Protein AF-A0A0S4L9A2-F1 (afdb_monomer_lite)

Organism: NCBI:txid1742973

Radius of gyration: 35.95 Å; chains: 1; bounding box: 97×60×104 Å

Foldseek 3Di:
DVPVVVVVVVVVPPDDPDPDDDDPPPDPPVVVLVVLLVCLLVVVDQLLVVCQVCVVPPCSLSSNLSNLVSCVVPPVPSSLVSLCSNCVDPHDPVVVLSSLLSLLPDQAHDPSSLVVLLVQCPDLVRVLVSLVSNALRPNNCVVLLPDPSNLVQCQDQPVRNVSNLRNLLNCLVPPVPSSLVSCVVRPLVPLRNLVSLLSSLLSRQADDPSSLVSLLSSLLQDLDLSLLSNLVSVVNHDLLSSLSSVLSNLNSLVVVLVVLLVVLVVLVPDDPVSCVVCVVVNVVSLVSLLCSQAVQSRHPCLLVSCQVALVSNCVRCVVSVCVSQVSFWDDDDPWFDAFTEGPNPLDDPPDPDDHGPNLNSLLNSLQNCLVPPVVVSLVVLVVQLVHSYLSNLVSNLNSLLSCLQPCLVSLLCSCLVGLNNCQRHHPVGRRVSVCSSCVSNVVRDDPVSCVSVVVSVVPRDRTDPDDPD

Sequence (469 aa):
MKFYGYLHHLEIGGQKHCKDSFRNGFRHQTYYDYTLARAFAKGSLSLTRYVKERQDGLFVRPVLLNGLQYLRDTDSSEYHRQLKALLGRSIRLHIHALLIEFLCGQKEPDDEEFSLIVSLLKPAKRGPRILAAIVGSPGWFRRMSTASAFQDWMRKPHDEAVHALNALCQASQFDLDSVLNLIERHWLPRKSHDDLSLRVFSYISNWNTRAVDLASIVLRRKADGSASLIVDQATKCSPEHAMMLLRAALEGRLLQAEAIVDKIKKKRHLSPEERLVQGSSLNGEQGSLINLIEKEEDWYNAEALAEESPKSFLDQIWPWFIKVIALVAYDEHEFLLGYRNDPATYNEFDGELSQGPIVKALLVAVTRHAQQIPDQFTDFAKAHWNSDLLIVHRLLSRGLVILATDKPMFILEYLLGDPRRLEIGDHSDSHRESKALITQLSSRLSKAELKPLEEAVINFKQYKKIMPD

Secondary structure (DSSP, 8-state):
-HHHHHHHHHHGGG-----SS-------HHHHHHHHHHHHHTTSS-HHHHHHHTTTSTTHHHHHHHHHHHHHHH-HHHHHHHHHHHHTS---HHHHHHHHHHHHT-SS--HHHHHHHHHHHSSTTTHHHHHHHTTT-HHHHHHHTT-HHHHHHHHS-HHHHGGGHHHHHHHTTT-HHHHHHHIIIIITT-GGGHHHHHHHHTT-SS--HHHHHHHHHHHHH---THHHHHHHHHHTT-HHHHHHHHHHHHHHHHHHHHHHHHHHHHHHTS-HHHHHHHHHHHHHHHHHHHHHHH-GGG-TTHHHHHHHSHHHHHHHHHHHHHHHHHHHSPPPPSSB---B--TTT-S-TTSSSPPPHHHHHHHHHHHHHHHH-HHHHHHHHHHHTT-SBHHHHHHHHHHHHHHTTT-HHHHHHHHHH-GGGG----SS-TTHHHHHHHHHHHTTS-HHHHHHHHHHHHT--SB-S----

Structure (mmCIF, N/CA/C/O backbone):
data_AF-A0A0S4L9A2-F1
#
_entry.id   AF-A0A0S4L9A2-F1
#
loop_
_atom_site.group_PDB
_atom_site.id
_atom_site.type_symbol
_atom_site.label_atom_id
_atom_site.label_alt_id
_atom_site.label_comp_id
_atom_site.label_asym_id
_atom_site.label_entity_id
_atom_site.label_seq_id
_atom_site.pdbx_PDB_ins_code
_atom_site.Cartn_x
_atom_site.Cartn_y
_atom_site.Cartn_z
_atom_site.occupancy
_atom_site.B_iso_or_equiv
_atom_site.auth_seq_id
_atom_site.auth_comp_id
_atom_site.auth_asym_id
_atom_site.auth_atom_id
_atom_site.pdbx_PDB_model_num
ATOM 1 N N . MET A 1 1 ? 39.965 12.979 -59.225 1.00 35.03 1 MET A N 1
ATOM 2 C CA . MET A 1 1 ? 41.374 13.154 -58.790 1.00 35.03 1 MET A CA 1
ATOM 3 C C . MET A 1 1 ? 41.695 14.472 -58.063 1.00 35.03 1 MET A C 1
ATOM 5 O O . MET A 1 1 ? 42.658 14.469 -57.316 1.00 35.03 1 MET A O 1
ATOM 9 N N . LYS A 1 2 ? 40.918 15.569 -58.169 1.00 34.16 2 LYS A N 1
ATOM 10 C CA . LYS A 1 2 ? 41.227 16.837 -57.455 1.00 34.16 2 LYS A CA 1
ATOM 11 C C . LYS A 1 2 ? 40.836 16.900 -55.958 1.00 34.16 2 LYS A C 1
ATOM 13 O O . LYS A 1 2 ? 41.304 17.788 -55.261 1.00 34.16 2 LYS A O 1
ATOM 18 N N . PHE A 1 3 ? 40.028 15.964 -55.444 1.00 33.97 3 PHE A N 1
ATOM 19 C CA . PHE A 1 3 ? 39.577 15.958 -54.035 1.00 33.97 3 PHE A CA 1
ATOM 20 C C . PHE A 1 3 ? 40.597 15.332 -53.061 1.00 33.97 3 PHE A C 1
ATOM 22 O O . PHE A 1 3 ? 40.757 15.812 -51.942 1.00 33.97 3 PHE A O 1
ATOM 29 N N . TYR A 1 4 ? 41.346 14.315 -53.506 1.00 32.84 4 TYR A N 1
ATOM 30 C CA . TYR A 1 4 ? 42.375 13.648 -52.695 1.00 32.84 4 TYR A CA 1
ATOM 31 C C . TYR A 1 4 ? 43.550 14.578 -52.347 1.00 32.84 4 TYR A C 1
ATOM 33 O O . TYR A 1 4 ? 44.067 14.520 -51.237 1.00 32.84 4 TYR A O 1
ATOM 41 N N . GLY A 1 5 ? 43.918 15.495 -53.250 1.00 34.00 5 GLY A N 1
ATOM 42 C CA . GLY A 1 5 ? 44.983 16.471 -52.997 1.00 34.00 5 GLY A CA 1
ATOM 43 C C . GLY A 1 5 ? 44.639 17.493 -51.909 1.00 34.00 5 GLY A C 1
ATOM 44 O O . GLY A 1 5 ? 45.526 17.911 -51.176 1.00 34.00 5 GLY A O 1
ATOM 45 N N . TYR A 1 6 ? 43.360 17.856 -51.751 1.00 39.28 6 TYR A N 1
ATOM 46 C CA . TYR A 1 6 ? 42.921 18.839 -50.750 1.00 39.28 6 TYR A CA 1
ATOM 47 C C . TYR A 1 6 ? 42.842 18.236 -49.339 1.00 39.28 6 TYR A C 1
ATOM 49 O O . TYR A 1 6 ? 43.194 18.896 -48.365 1.00 39.28 6 TYR A O 1
ATOM 57 N N . LEU A 1 7 ? 42.457 16.959 -49.235 1.00 41.22 7 LEU A N 1
ATOM 58 C CA . LEU A 1 7 ? 42.498 16.197 -47.982 1.00 41.22 7 LEU A CA 1
ATOM 59 C C . LEU A 1 7 ? 43.937 15.933 -47.531 1.00 41.22 7 LEU A C 1
ATOM 61 O O . LEU A 1 7 ? 44.246 16.163 -46.369 1.00 41.22 7 LEU A O 1
ATOM 65 N N . HIS A 1 8 ? 44.844 15.595 -48.451 1.00 37.50 8 HIS A N 1
ATOM 66 C CA . HIS A 1 8 ? 46.266 15.429 -48.129 1.00 37.50 8 HIS A CA 1
ATOM 67 C C . HIS A 1 8 ? 46.922 16.760 -47.693 1.00 37.50 8 HIS A C 1
ATOM 69 O O . HIS A 1 8 ? 47.810 16.780 -46.841 1.00 37.50 8 HIS A O 1
ATOM 75 N N . HIS A 1 9 ? 46.445 17.897 -48.218 1.00 37.62 9 HIS A N 1
ATOM 76 C CA . HIS A 1 9 ? 46.866 19.240 -47.791 1.00 37.62 9 HIS A CA 1
ATOM 77 C C . HIS A 1 9 ? 46.295 19.665 -46.424 1.00 37.62 9 HIS A C 1
ATOM 79 O O . HIS A 1 9 ? 46.861 20.542 -45.765 1.00 37.62 9 HIS A O 1
ATOM 85 N N . LEU A 1 10 ? 45.183 19.059 -45.996 1.00 40.00 10 LEU A N 1
ATOM 86 C CA . LEU A 1 10 ? 44.615 19.210 -44.654 1.00 40.00 10 LEU A CA 1
ATOM 87 C C . LEU A 1 10 ? 45.262 18.233 -43.651 1.00 40.00 10 LEU A C 1
ATOM 89 O O . LEU A 1 10 ? 45.481 18.621 -42.507 1.00 40.00 10 LEU A O 1
ATOM 93 N N . GLU A 1 11 ? 45.646 17.028 -44.086 1.00 45.16 11 GLU A N 1
ATOM 94 C CA . GLU A 1 11 ? 46.303 15.987 -43.275 1.00 45.16 11 GLU A CA 1
ATOM 95 C C . GLU A 1 11 ? 47.780 16.295 -42.957 1.00 45.16 11 GLU A C 1
ATOM 97 O O . GLU A 1 11 ? 48.218 16.065 -41.831 1.00 45.16 11 GLU A O 1
ATOM 102 N N . ILE A 1 12 ? 48.552 16.886 -43.882 1.00 37.19 12 ILE A N 1
ATOM 103 C CA . ILE A 1 12 ? 49.978 17.226 -43.646 1.00 37.19 12 ILE A CA 1
ATOM 104 C C . ILE A 1 12 ? 50.155 18.398 -42.647 1.00 37.19 12 ILE A C 1
ATOM 106 O O . ILE A 1 12 ? 51.247 18.633 -42.131 1.00 37.19 12 ILE A O 1
ATOM 110 N N . GLY A 1 13 ? 49.091 19.133 -42.314 1.00 38.41 13 GLY A N 1
ATOM 111 C CA . GLY A 1 13 ? 49.158 20.260 -41.373 1.00 38.41 13 GLY A CA 1
ATOM 112 C C . GLY A 1 13 ? 49.253 19.874 -39.891 1.00 38.41 13 GLY A C 1
ATOM 113 O O . GLY A 1 13 ? 49.483 20.754 -39.068 1.00 38.41 13 GLY A O 1
ATOM 114 N N . GLY A 1 14 ? 49.069 18.593 -39.545 1.00 36.88 14 GLY A N 1
ATOM 115 C CA . GLY A 1 14 ? 49.002 18.124 -38.155 1.00 36.88 14 GLY A CA 1
ATOM 116 C C . GLY A 1 14 ? 50.342 18.055 -37.416 1.00 36.88 14 GLY A C 1
ATOM 117 O O . GLY A 1 14 ? 50.349 18.047 -36.191 1.00 36.88 14 GLY A O 1
ATOM 118 N N . GLN A 1 15 ? 51.472 18.040 -38.126 1.00 39.84 15 GLN A N 1
ATOM 119 C CA . GLN A 1 15 ? 52.811 18.074 -37.532 1.00 39.84 15 GLN A CA 1
ATOM 120 C C . GLN A 1 15 ? 53.809 18.656 -38.543 1.00 39.84 15 GLN A C 1
ATOM 122 O O . GLN A 1 15 ? 54.430 17.944 -39.328 1.00 39.84 15 GLN A O 1
ATOM 127 N N . LYS A 1 16 ? 54.004 19.975 -38.507 1.00 33.53 16 LYS A N 1
ATOM 128 C CA . LYS A 1 16 ? 55.257 20.587 -38.959 1.00 33.53 16 LYS A CA 1
ATOM 129 C C . LYS A 1 16 ? 55.856 21.343 -37.786 1.00 33.53 16 LYS A C 1
ATOM 131 O O . LYS A 1 16 ? 55.335 22.376 -37.378 1.00 33.53 16 LYS A O 1
ATOM 136 N N . HIS A 1 17 ? 56.963 20.831 -37.254 1.00 35.84 17 HIS A N 1
ATOM 137 C CA . HIS A 1 17 ? 57.916 21.659 -36.524 1.00 35.84 17 HIS A CA 1
ATOM 138 C C . HIS A 1 17 ? 58.517 22.651 -37.518 1.00 35.84 17 HIS A C 1
ATOM 140 O O . HIS A 1 17 ? 59.476 22.349 -38.223 1.00 35.84 17 HIS A O 1
ATOM 146 N N . CYS A 1 18 ? 57.896 23.823 -37.611 1.00 30.00 18 CYS A N 1
ATOM 147 C CA . CYS A 1 18 ? 58.513 24.982 -38.223 1.00 30.00 18 CYS A CA 1
ATOM 148 C C . CYS A 1 18 ? 59.328 25.663 -37.123 1.00 30.00 18 CYS A C 1
ATOM 150 O O . CYS A 1 18 ? 58.765 26.128 -36.132 1.00 30.00 18 CYS A O 1
ATOM 152 N N . LYS A 1 19 ? 60.655 25.664 -37.273 1.00 36.38 19 LYS A N 1
ATOM 153 C CA . LYS A 1 19 ? 61.476 26.677 -36.615 1.00 36.38 19 LYS A CA 1
ATOM 154 C C . LYS A 1 19 ? 61.018 28.033 -37.165 1.00 36.38 19 LYS A C 1
ATOM 156 O O . LYS A 1 19 ? 60.759 28.134 -38.362 1.00 36.38 19 LYS A O 1
ATOM 161 N N . ASP A 1 20 ? 60.896 28.992 -36.258 1.00 32.81 20 ASP A N 1
ATOM 162 C CA . ASP A 1 20 ? 60.557 30.409 -36.448 1.00 32.81 20 ASP A CA 1
ATOM 163 C C . ASP A 1 20 ? 59.096 30.810 -36.136 1.00 32.81 20 ASP A C 1
ATOM 165 O O . ASP A 1 20 ? 58.146 30.549 -36.869 1.00 32.81 20 ASP A O 1
ATOM 169 N N . SER A 1 21 ? 58.985 31.436 -34.954 1.00 31.31 21 SER A N 1
ATOM 170 C CA . SER A 1 21 ? 58.013 32.440 -34.488 1.00 31.31 21 SER A CA 1
ATOM 171 C C . SER A 1 21 ? 56.508 32.258 -34.787 1.00 31.31 21 SER A C 1
ATOM 173 O O . SER A 1 21 ? 55.980 32.630 -35.828 1.00 31.31 21 SER A O 1
ATOM 175 N N . PHE A 1 22 ? 55.790 31.811 -33.744 1.00 35.59 22 PHE A N 1
ATOM 176 C CA . PHE A 1 22 ? 54.395 32.136 -33.390 1.00 35.59 22 PHE A CA 1
ATOM 177 C C . PHE A 1 22 ? 53.385 32.370 -34.534 1.00 35.59 22 PHE A C 1
ATOM 179 O O . PHE A 1 22 ? 52.947 33.493 -34.775 1.00 35.59 22 PHE A O 1
ATOM 186 N N . ARG A 1 23 ? 52.854 31.286 -35.114 1.00 29.36 23 ARG A N 1
ATOM 187 C CA . ARG A 1 23 ? 51.467 31.259 -35.621 1.00 29.36 23 ARG A CA 1
ATOM 188 C C . ARG A 1 23 ? 50.799 29.924 -35.296 1.00 29.36 23 ARG A C 1
ATOM 190 O O . ARG A 1 23 ? 50.840 28.980 -36.078 1.00 29.36 23 ARG A O 1
ATOM 197 N N . ASN A 1 24 ? 50.143 29.871 -34.138 1.00 29.81 24 ASN A N 1
ATOM 198 C CA . ASN A 1 24 ? 49.201 28.807 -33.797 1.00 29.81 24 ASN A CA 1
ATOM 199 C C . ASN A 1 24 ? 47.969 28.942 -34.701 1.00 29.81 24 ASN A C 1
ATOM 201 O O . ASN A 1 24 ? 47.096 29.776 -34.466 1.00 29.81 24 ASN A O 1
ATOM 205 N N . GLY A 1 25 ? 47.915 28.157 -35.775 1.00 35.41 25 GLY A N 1
ATOM 206 C CA . GLY A 1 25 ? 46.747 28.085 -36.644 1.00 35.41 25 GLY A CA 1
ATOM 207 C C . GLY A 1 25 ? 45.618 27.318 -35.963 1.00 35.41 25 GLY A C 1
ATOM 208 O O . GLY A 1 25 ? 45.499 26.111 -36.153 1.00 35.41 25 GLY A O 1
ATOM 209 N N . PHE A 1 26 ? 44.775 28.007 -35.196 1.00 36.22 26 PHE A N 1
ATOM 210 C CA . PHE A 1 26 ? 43.483 27.470 -34.774 1.00 36.22 26 PHE A CA 1
ATOM 211 C C . PHE A 1 26 ? 42.603 27.295 -36.017 1.00 36.22 26 PHE A C 1
ATOM 213 O O . PHE A 1 26 ? 41.999 28.244 -36.511 1.00 36.22 26 PHE A O 1
ATOM 220 N N . ARG A 1 27 ? 42.557 26.082 -36.571 1.00 50.38 27 ARG A N 1
ATOM 221 C CA . ARG A 1 27 ? 41.547 25.714 -37.567 1.00 50.38 27 ARG A CA 1
ATOM 222 C C . ARG A 1 27 ? 40.322 25.206 -36.823 1.00 50.38 27 ARG A C 1
ATOM 224 O O . ARG A 1 27 ? 40.435 24.312 -35.992 1.00 50.38 27 ARG A O 1
ATOM 231 N N . HIS A 1 28 ? 39.164 25.796 -37.111 1.00 56.94 28 HIS A N 1
ATOM 232 C CA . HIS A 1 28 ? 37.890 25.414 -36.510 1.00 56.94 28 HIS A CA 1
ATOM 233 C C . HIS A 1 28 ? 37.620 23.927 -36.777 1.00 56.94 28 HIS A C 1
ATOM 235 O O . HIS A 1 28 ? 37.252 23.562 -37.895 1.00 56.94 28 HIS A O 1
ATOM 241 N N . GLN A 1 29 ? 37.809 23.083 -35.757 1.00 60.84 29 GLN A N 1
ATOM 242 C CA . GLN A 1 29 ? 37.552 21.636 -35.768 1.00 60.84 29 GLN A CA 1
ATOM 243 C C . GLN A 1 29 ? 36.229 21.295 -36.480 1.00 60.84 29 GLN A C 1
ATOM 245 O O . GLN A 1 29 ? 36.168 20.381 -37.296 1.00 60.84 29 GLN A O 1
ATOM 250 N N . THR A 1 30 ? 35.206 22.125 -36.269 1.00 67.06 30 THR A N 1
ATOM 251 C CA . THR A 1 30 ? 33.876 22.030 -36.879 1.00 67.06 30 THR A CA 1
ATOM 252 C C . THR A 1 30 ? 33.881 22.051 -38.412 1.00 67.06 30 THR A C 1
ATOM 254 O O . THR A 1 30 ? 33.148 21.287 -39.034 1.00 67.06 30 THR A O 1
ATOM 257 N N . TYR A 1 31 ? 34.702 22.894 -39.051 1.00 74.50 31 TYR A N 1
ATOM 258 C CA . TYR A 1 31 ? 34.751 22.979 -40.518 1.00 74.50 31 TYR A CA 1
ATOM 259 C C . TYR A 1 31 ? 35.414 21.739 -41.126 1.00 74.50 31 TYR A C 1
ATOM 261 O O . TYR A 1 31 ? 34.946 21.203 -42.130 1.00 74.50 31 TYR A O 1
ATOM 269 N N . TYR A 1 32 ? 36.486 21.255 -40.493 1.00 78.00 32 TYR A N 1
ATOM 270 C CA . TYR A 1 32 ? 37.166 20.033 -40.915 1.00 78.00 32 TYR A CA 1
ATOM 271 C C . TYR A 1 32 ? 36.233 18.819 -40.809 1.00 78.00 32 TYR A C 1
ATOM 273 O O . TYR A 1 32 ? 36.040 18.108 -41.800 1.00 78.00 32 TYR A O 1
ATOM 281 N N . ASP A 1 33 ? 35.565 18.654 -39.666 1.00 77.38 33 ASP A N 1
ATOM 282 C CA . ASP A 1 33 ? 34.604 17.572 -39.441 1.00 77.38 33 ASP A CA 1
ATOM 283 C C . ASP A 1 33 ? 33.439 17.628 -40.446 1.00 77.38 33 ASP A C 1
ATOM 285 O O . ASP A 1 33 ? 33.059 16.601 -41.006 1.00 77.38 33 ASP A O 1
ATOM 289 N N . TYR A 1 34 ? 32.934 18.826 -40.768 1.00 79.44 34 TYR A N 1
ATOM 290 C CA . TYR A 1 34 ? 31.889 19.016 -41.781 1.00 79.44 34 TYR A CA 1
ATOM 291 C C . TYR A 1 34 ? 32.343 18.610 -43.194 1.00 79.44 34 TYR A C 1
ATOM 293 O O . TYR A 1 34 ? 31.604 17.952 -43.932 1.00 79.44 34 TYR A O 1
ATOM 301 N N . THR A 1 35 ? 33.570 18.967 -43.595 1.00 83.81 35 THR A N 1
ATOM 302 C CA . THR A 1 35 ? 34.099 18.566 -44.912 1.00 83.81 35 THR A CA 1
ATOM 303 C C . THR A 1 35 ? 34.288 17.056 -45.030 1.00 83.81 35 THR A C 1
ATOM 305 O O . THR A 1 35 ? 33.960 16.485 -46.074 1.00 83.81 35 THR A O 1
ATOM 308 N N . LEU A 1 36 ? 34.750 16.402 -43.960 1.00 83.81 36 LEU A N 1
ATOM 309 C CA . LEU A 1 36 ? 34.853 14.945 -43.890 1.00 83.81 36 LEU A CA 1
ATOM 310 C C . LEU A 1 36 ? 33.478 14.281 -43.952 1.00 83.81 36 LEU A C 1
ATOM 312 O O . LEU A 1 36 ? 33.287 13.362 -44.744 1.00 83.81 36 LEU A O 1
ATOM 316 N N . ALA A 1 37 ? 32.504 14.786 -43.193 1.00 86.00 37 ALA A N 1
ATOM 317 C CA . ALA A 1 37 ? 31.140 14.272 -43.193 1.00 86.00 37 ALA A CA 1
ATOM 318 C C . ALA A 1 37 ? 30.506 14.301 -44.597 1.00 86.00 37 ALA A C 1
ATOM 320 O O . ALA A 1 37 ? 29.965 13.296 -45.063 1.00 86.00 37 ALA A O 1
ATOM 321 N N . ARG A 1 38 ? 30.690 15.401 -45.344 1.00 84.44 38 ARG A N 1
ATOM 322 C CA . ARG A 1 38 ? 30.277 15.488 -46.758 1.00 84.44 38 ARG A CA 1
ATOM 323 C C . ARG A 1 38 ? 31.015 14.512 -47.667 1.00 84.44 38 ARG A C 1
ATOM 325 O O . ARG A 1 38 ? 30.427 14.011 -48.624 1.00 84.44 38 ARG A O 1
ATOM 332 N N . ALA A 1 39 ? 32.304 14.282 -47.426 1.00 84.94 39 ALA A N 1
ATOM 333 C CA . ALA A 1 39 ? 33.087 13.329 -48.205 1.00 84.94 39 ALA A CA 1
ATOM 334 C C . ALA A 1 39 ? 32.612 11.883 -47.982 1.00 84.94 39 ALA A C 1
ATOM 336 O O . ALA A 1 39 ? 32.598 11.107 -48.943 1.00 84.94 39 ALA A O 1
ATOM 337 N N . PHE A 1 40 ? 32.178 11.553 -46.759 1.00 88.19 40 PHE A N 1
ATOM 338 C CA . PHE A 1 40 ? 31.532 10.279 -46.438 1.00 88.19 40 PHE A CA 1
ATOM 339 C C . PHE A 1 40 ? 30.175 10.140 -47.136 1.00 88.19 40 PHE A C 1
ATOM 341 O O . PHE A 1 40 ? 29.966 9.147 -47.824 1.00 88.19 40 PHE A O 1
ATOM 348 N N . ALA A 1 41 ? 29.306 11.155 -47.060 1.00 84.50 41 ALA A N 1
ATOM 349 C CA . ALA A 1 41 ? 27.991 11.129 -47.716 1.00 84.50 41 ALA A CA 1
ATOM 350 C C . ALA A 1 41 ? 28.085 10.987 -49.243 1.00 84.50 41 ALA A C 1
ATOM 352 O O . ALA A 1 41 ? 27.314 10.272 -49.864 1.00 84.50 41 ALA A O 1
ATOM 353 N N . LYS A 1 42 ? 29.091 11.606 -49.872 1.00 83.69 42 LYS A N 1
ATOM 354 C CA . LYS A 1 42 ? 29.341 11.454 -51.317 1.00 83.69 42 LYS A CA 1
ATOM 355 C C . LYS A 1 42 ? 29.966 10.106 -51.706 1.00 83.69 42 LYS A C 1
ATOM 357 O O . LYS A 1 42 ? 30.311 9.924 -52.872 1.00 83.69 42 LYS A O 1
ATOM 362 N N . GLY A 1 43 ? 30.233 9.216 -50.748 1.00 77.19 43 GLY A N 1
ATOM 363 C CA . GLY A 1 43 ? 30.928 7.943 -50.966 1.00 77.19 43 GLY A CA 1
ATOM 364 C C . GLY A 1 43 ? 32.399 8.080 -51.383 1.00 77.19 43 GLY A C 1
ATOM 365 O O . GLY A 1 43 ? 33.046 7.085 -51.701 1.00 77.19 43 GLY A O 1
ATOM 366 N N . SER A 1 44 ? 32.948 9.300 -51.382 1.00 81.94 44 SER A N 1
ATOM 367 C CA . SER A 1 44 ? 34.342 9.574 -51.765 1.00 81.94 44 SER A CA 1
ATOM 368 C C . SER A 1 44 ? 35.358 9.105 -50.719 1.00 81.94 44 SER A C 1
ATOM 370 O O . SER A 1 44 ? 36.517 8.860 -51.045 1.00 81.94 44 SER A O 1
ATOM 372 N N . LEU A 1 45 ? 34.910 8.944 -49.472 1.00 84.06 45 LEU A N 1
ATOM 373 C CA . LEU A 1 45 ? 35.627 8.307 -48.375 1.00 84.06 45 LEU A CA 1
ATOM 374 C C . LEU A 1 45 ? 34.673 7.347 -47.657 1.00 84.06 45 LEU A C 1
ATOM 376 O O . LEU A 1 45 ? 33.479 7.611 -47.567 1.00 84.06 45 LEU A O 1
ATOM 380 N N . SER A 1 46 ? 35.193 6.257 -47.090 1.00 85.75 46 SER A N 1
ATOM 381 C CA . SER A 1 46 ? 34.411 5.389 -46.199 1.00 85.75 46 SER A CA 1
ATOM 382 C C . SER A 1 46 ? 34.677 5.765 -44.746 1.00 85.75 46 SER A C 1
ATOM 384 O O . SER A 1 46 ? 35.818 5.665 -44.288 1.00 85.75 46 SER A O 1
ATOM 386 N N . LEU A 1 47 ? 33.615 6.112 -44.011 1.00 86.50 47 LEU A N 1
ATOM 387 C CA . LEU A 1 47 ? 33.680 6.350 -42.566 1.00 86.50 47 LEU A CA 1
ATOM 388 C C . LEU A 1 47 ? 34.244 5.124 -41.833 1.00 86.50 47 LEU A C 1
ATOM 390 O O . LEU A 1 47 ? 35.161 5.247 -41.025 1.00 86.50 47 LEU A O 1
ATOM 394 N N . THR A 1 48 ? 33.773 3.923 -42.185 1.00 85.12 48 THR A N 1
ATOM 395 C CA . THR A 1 48 ? 34.256 2.656 -41.610 1.00 85.12 48 THR A CA 1
ATOM 396 C C . THR A 1 48 ? 35.763 2.478 -41.783 1.00 85.12 48 THR A C 1
ATOM 398 O O . THR A 1 48 ? 36.460 2.092 -40.842 1.00 85.12 48 THR A O 1
ATOM 401 N N . ARG A 1 49 ? 36.285 2.741 -42.988 1.00 85.00 49 ARG A N 1
ATOM 402 C CA . ARG A 1 49 ? 37.722 2.625 -43.270 1.00 85.00 49 ARG A CA 1
ATOM 403 C C . ARG A 1 49 ? 38.524 3.665 -42.488 1.00 85.00 49 ARG A C 1
ATOM 405 O O . ARG A 1 49 ? 39.494 3.297 -41.834 1.00 85.00 49 ARG A O 1
ATOM 412 N N . TYR A 1 50 ? 38.064 4.916 -42.499 1.00 86.06 50 TYR A N 1
ATOM 413 C CA . TYR A 1 50 ? 38.695 6.026 -41.785 1.00 86.06 50 TYR A CA 1
ATOM 414 C C . TYR A 1 50 ? 38.819 5.736 -40.284 1.00 86.06 50 TYR A C 1
ATOM 416 O O . TYR A 1 50 ? 39.888 5.898 -39.700 1.00 86.06 50 TYR A O 1
ATOM 424 N N . VAL A 1 51 ? 37.735 5.266 -39.661 1.00 86.31 51 VAL A N 1
ATOM 425 C CA . VAL A 1 51 ? 37.694 4.949 -38.227 1.00 86.31 51 VAL A CA 1
ATOM 426 C C . VAL A 1 51 ? 38.610 3.773 -37.901 1.00 86.31 51 VAL A C 1
ATOM 428 O O . VAL A 1 51 ? 39.337 3.831 -36.915 1.00 86.31 51 VAL A O 1
ATOM 431 N N . LYS A 1 52 ? 38.642 2.729 -38.738 1.00 82.81 52 LYS A N 1
ATOM 432 C CA . LYS A 1 52 ? 39.504 1.558 -38.516 1.00 82.81 52 LYS A CA 1
ATOM 433 C C . LYS A 1 52 ? 40.992 1.910 -38.561 1.00 82.81 52 LYS A C 1
ATOM 435 O O . LYS A 1 52 ? 41.752 1.431 -37.725 1.00 82.81 52 LYS A O 1
ATOM 440 N N . GLU A 1 53 ? 41.401 2.731 -39.523 1.00 84.38 53 GLU A N 1
ATOM 441 C CA . GLU A 1 53 ? 42.799 3.153 -39.689 1.00 84.38 53 GLU A CA 1
ATOM 442 C C . GLU A 1 53 ? 43.259 4.098 -38.565 1.00 84.38 53 GLU A C 1
ATOM 444 O O . GLU A 1 53 ? 44.452 4.193 -38.293 1.00 84.38 53 GLU A O 1
ATOM 449 N N . ARG A 1 54 ? 42.321 4.776 -37.885 1.00 82.00 54 ARG A N 1
ATOM 450 C CA . ARG A 1 54 ? 42.607 5.842 -36.908 1.00 82.00 54 ARG A CA 1
ATOM 451 C C . ARG A 1 54 ? 42.021 5.600 -35.519 1.00 82.00 54 ARG A C 1
ATOM 453 O O . ARG A 1 54 ? 41.953 6.531 -34.723 1.00 82.00 54 ARG A O 1
ATOM 460 N N . GLN A 1 55 ? 41.646 4.363 -35.201 1.00 77.44 55 GLN A N 1
ATOM 461 C CA . GLN A 1 55 ? 41.046 3.985 -33.911 1.00 77.44 55 GLN A CA 1
ATOM 462 C C . GLN A 1 55 ? 41.963 4.212 -32.689 1.00 77.44 55 GLN A C 1
ATOM 464 O O . GLN A 1 55 ? 41.509 4.076 -31.556 1.00 77.44 55 GLN A O 1
ATOM 469 N N . ASP A 1 56 ? 43.232 4.568 -32.906 1.00 72.88 56 ASP A N 1
ATOM 470 C CA . ASP A 1 56 ? 44.224 4.863 -31.859 1.00 72.88 56 ASP A CA 1
ATOM 471 C C . ASP A 1 56 ? 44.413 6.375 -31.662 1.00 72.88 56 ASP A C 1
ATOM 473 O O . ASP A 1 56 ? 45.091 6.810 -30.734 1.00 72.88 56 ASP A O 1
ATOM 477 N N . GLY A 1 57 ? 43.826 7.184 -32.547 1.00 74.06 57 GLY A N 1
ATOM 478 C CA . GLY A 1 57 ? 43.966 8.631 -32.552 1.00 74.06 57 GLY A CA 1
ATOM 479 C C . GLY A 1 57 ? 42.939 9.326 -31.661 1.00 74.06 57 GLY A C 1
ATOM 480 O O . GLY A 1 57 ? 41.760 8.976 -31.649 1.00 74.06 57 GLY A O 1
ATOM 481 N N . LEU A 1 58 ? 43.371 10.397 -30.991 1.00 66.25 58 LEU A N 1
ATOM 482 C CA . LEU A 1 58 ? 42.540 11.223 -30.104 1.00 66.25 58 LEU A CA 1
ATOM 483 C C . LEU A 1 58 ? 41.287 11.802 -30.801 1.00 66.25 58 LEU A C 1
ATOM 485 O O . LEU A 1 58 ? 40.255 12.015 -30.170 1.00 66.25 58 LEU A O 1
ATOM 489 N N . PHE A 1 59 ? 41.359 12.022 -32.117 1.00 71.38 59 PHE A N 1
ATOM 490 C CA . PHE A 1 59 ? 40.325 12.702 -32.906 1.00 71.38 59 PHE A CA 1
ATOM 491 C C . PHE A 1 59 ? 39.288 11.768 -33.550 1.00 71.38 59 PHE A C 1
ATOM 493 O O . PHE A 1 59 ? 38.406 12.240 -34.265 1.00 71.38 59 PHE A O 1
ATOM 500 N N . VAL A 1 60 ? 39.353 10.450 -33.323 1.00 81.25 60 VAL A N 1
ATOM 501 C CA . VAL A 1 60 ? 38.418 9.507 -33.968 1.00 81.25 60 VAL A CA 1
ATOM 502 C C . VAL A 1 60 ? 36.982 9.665 -33.464 1.00 81.25 60 VAL A C 1
ATOM 504 O O . VAL A 1 60 ? 36.042 9.492 -34.235 1.00 81.25 60 VAL A O 1
ATOM 507 N N . ARG A 1 61 ? 36.797 10.043 -32.192 1.00 83.44 61 ARG A N 1
ATOM 508 C CA . ARG A 1 61 ? 35.470 10.168 -31.571 1.00 83.44 61 ARG A CA 1
ATOM 509 C C . ARG A 1 61 ? 34.631 11.306 -32.177 1.00 83.44 61 ARG A C 1
ATOM 511 O O . ARG A 1 61 ? 33.526 11.001 -32.621 1.00 83.44 61 ARG A O 1
ATOM 518 N N . PRO A 1 62 ? 35.103 12.570 -32.241 1.00 84.50 62 PRO A N 1
ATOM 519 C CA . PRO A 1 62 ? 34.341 13.648 -32.877 1.00 84.50 62 PRO A CA 1
ATOM 520 C C . PRO A 1 62 ? 34.016 13.353 -34.343 1.00 84.50 62 PRO A C 1
ATOM 522 O O . PRO A 1 62 ? 32.875 13.520 -34.759 1.00 84.50 62 PRO A O 1
ATOM 525 N N . VAL A 1 63 ? 34.983 12.823 -35.103 1.00 86.12 63 VAL A N 1
ATOM 526 C CA . VAL A 1 63 ? 34.786 12.493 -36.524 1.00 86.12 63 VAL A CA 1
ATOM 527 C C . VAL A 1 63 ? 33.755 11.378 -36.708 1.00 86.12 63 VAL A C 1
ATOM 529 O O . VAL A 1 63 ? 32.917 11.467 -37.602 1.00 86.12 63 VAL A O 1
ATOM 532 N N . LEU A 1 64 ? 33.784 10.343 -35.861 1.00 88.44 64 LEU A N 1
ATOM 533 C CA . LEU A 1 64 ? 32.803 9.260 -35.893 1.00 88.44 64 LEU A CA 1
ATOM 534 C C . LEU A 1 64 ? 31.390 9.780 -35.620 1.00 88.44 64 LEU A C 1
ATOM 536 O O . LEU A 1 64 ? 30.491 9.515 -36.411 1.00 88.44 64 LEU A O 1
ATOM 540 N N . LEU A 1 65 ? 31.195 10.513 -34.521 1.00 89.94 65 LEU A N 1
ATOM 541 C CA . LEU A 1 65 ? 29.869 10.979 -34.107 1.00 89.94 65 LEU A CA 1
ATOM 542 C C . LEU A 1 65 ? 29.303 12.017 -35.085 1.00 89.94 65 LEU A C 1
ATOM 544 O O . LEU A 1 65 ? 28.168 11.870 -35.527 1.00 89.94 65 LEU A O 1
ATOM 548 N N . ASN A 1 66 ? 30.106 13.005 -35.494 1.00 89.25 66 ASN A N 1
ATOM 549 C CA . ASN A 1 66 ? 29.688 14.020 -36.467 1.00 89.25 66 ASN A CA 1
ATOM 550 C C . ASN A 1 66 ? 29.422 13.402 -37.845 1.00 89.25 66 ASN A C 1
ATOM 552 O O . ASN A 1 66 ? 28.464 13.777 -38.517 1.00 89.25 66 ASN A O 1
ATOM 556 N N . GLY A 1 67 ? 30.246 12.433 -38.258 1.00 90.81 67 GLY A N 1
ATOM 557 C CA . GLY A 1 67 ? 30.053 11.696 -39.502 1.00 90.81 67 GLY A CA 1
ATOM 558 C C . GLY A 1 67 ? 28.760 10.883 -39.498 1.00 90.81 67 GLY A C 1
ATOM 559 O O . GLY A 1 67 ? 27.996 10.969 -40.454 1.00 90.81 67 GLY A O 1
ATOM 560 N N . LEU A 1 68 ? 28.486 10.133 -38.425 1.00 92.69 68 LEU A N 1
ATOM 561 C CA . LEU A 1 68 ? 27.246 9.365 -38.288 1.00 92.69 68 LEU A CA 1
ATOM 562 C C . LEU A 1 68 ? 26.015 10.268 -38.225 1.00 92.69 68 LEU A C 1
ATOM 564 O O . LEU A 1 68 ? 25.050 9.985 -38.924 1.00 92.69 68 LEU A O 1
ATOM 568 N N . GLN A 1 69 ? 26.060 11.355 -37.449 1.00 92.25 69 GLN A N 1
ATOM 569 C CA . GLN A 1 69 ? 24.954 12.310 -37.358 1.00 92.25 69 GLN A CA 1
ATOM 570 C C . GLN A 1 69 ? 24.652 12.936 -38.722 1.00 92.25 69 GLN A C 1
ATOM 572 O O . GLN A 1 69 ? 23.518 12.906 -39.182 1.00 92.25 69 GLN A O 1
ATOM 577 N N . TYR A 1 70 ? 25.683 13.426 -39.415 1.00 91.44 70 TYR A N 1
ATOM 578 C CA . TYR A 1 70 ? 25.514 14.016 -40.739 1.00 91.44 70 TYR A CA 1
ATOM 579 C C . TYR A 1 70 ? 24.941 13.018 -41.747 1.00 91.44 70 TYR A C 1
ATOM 581 O O . TYR A 1 70 ? 24.040 13.364 -42.504 1.00 91.44 70 TYR A O 1
ATOM 589 N N . LEU A 1 71 ? 25.452 11.781 -41.765 1.00 92.00 71 LEU A N 1
ATOM 590 C CA . LEU A 1 71 ? 24.931 10.732 -42.641 1.00 92.00 71 LEU A CA 1
ATOM 591 C C . LEU A 1 71 ? 23.469 10.423 -42.315 1.00 92.00 71 LEU A C 1
ATOM 593 O O . LEU A 1 71 ? 22.656 10.371 -43.227 1.00 92.00 71 LEU A O 1
ATOM 597 N N . ARG A 1 72 ? 23.117 10.291 -41.034 1.00 92.94 72 ARG A N 1
ATOM 598 C CA . ARG A 1 72 ? 21.737 10.052 -40.603 1.00 92.94 72 ARG A CA 1
ATOM 599 C C . ARG A 1 72 ? 20.781 11.142 -41.098 1.00 92.94 72 ARG A C 1
ATOM 601 O O . ARG A 1 72 ? 19.677 10.827 -41.528 1.00 92.94 72 ARG A O 1
ATOM 608 N N . ASP A 1 73 ? 21.229 12.395 -41.082 1.00 91.00 73 ASP A N 1
ATOM 609 C CA . ASP A 1 73 ? 20.417 13.552 -41.474 1.00 91.00 73 ASP A CA 1
ATOM 610 C C . ASP A 1 73 ? 20.355 13.779 -42.997 1.00 91.00 73 ASP A C 1
ATOM 612 O O . ASP A 1 73 ? 19.446 14.455 -43.476 1.00 91.00 73 ASP A O 1
ATOM 616 N N . THR A 1 74 ? 21.319 13.260 -43.772 1.00 90.94 74 THR A N 1
ATOM 617 C CA . THR A 1 74 ? 21.470 13.604 -45.203 1.00 90.94 74 THR A CA 1
ATOM 618 C C . THR A 1 74 ? 21.402 12.429 -46.175 1.00 90.94 74 THR A C 1
ATOM 620 O O . THR A 1 74 ? 20.985 12.628 -47.314 1.00 90.94 74 THR A O 1
ATOM 623 N N . ASP A 1 75 ? 21.790 11.223 -45.759 1.00 89.56 75 ASP A N 1
ATOM 624 C CA . ASP A 1 75 ? 21.770 10.004 -46.572 1.00 89.56 75 ASP A CA 1
ATOM 625 C C . ASP A 1 75 ? 21.590 8.762 -45.678 1.00 89.56 75 ASP A C 1
ATOM 627 O O . ASP A 1 75 ? 22.549 8.122 -45.233 1.00 89.56 75 ASP A O 1
ATOM 631 N N . SER A 1 76 ? 20.325 8.415 -45.424 1.00 89.94 76 SER A N 1
ATOM 632 C CA . SER A 1 76 ? 19.939 7.282 -44.572 1.00 89.94 76 SER A CA 1
ATOM 633 C C . SER A 1 76 ? 20.476 5.937 -45.092 1.00 89.94 76 SER A C 1
ATOM 635 O O . SER A 1 76 ? 20.926 5.104 -44.306 1.00 89.94 76 SER A O 1
ATOM 637 N N . SER A 1 77 ? 20.541 5.745 -46.416 1.00 90.62 77 SER A N 1
ATOM 638 C CA . SER A 1 77 ? 21.056 4.500 -47.005 1.00 90.62 77 SER A CA 1
ATOM 639 C C . SER A 1 77 ? 22.554 4.331 -46.747 1.00 90.62 77 SER A C 1
ATOM 641 O O . SER A 1 77 ? 23.012 3.255 -46.344 1.00 90.62 77 SER A O 1
ATOM 643 N N . GLU A 1 78 ? 23.331 5.399 -46.939 1.00 89.19 78 GLU A N 1
ATOM 644 C CA . GLU A 1 78 ? 24.763 5.387 -46.653 1.00 89.19 78 GLU A CA 1
ATOM 645 C C . GLU A 1 78 ? 25.048 5.261 -45.154 1.00 89.19 78 GLU A C 1
ATOM 647 O O . GLU A 1 78 ? 25.946 4.512 -44.752 1.00 89.19 78 GLU A O 1
ATOM 652 N N . TYR A 1 79 ? 24.252 5.937 -44.325 1.00 93.25 79 TYR A N 1
ATOM 653 C CA . TYR A 1 79 ? 24.285 5.814 -42.872 1.00 93.25 79 TYR A CA 1
ATOM 654 C C . TYR A 1 79 ? 24.141 4.353 -42.424 1.00 93.25 79 TYR A C 1
ATOM 656 O O . TYR A 1 79 ? 25.045 3.824 -41.766 1.00 93.25 79 TYR A O 1
ATOM 664 N N . HIS A 1 80 ? 23.072 3.662 -42.836 1.00 92.06 80 HIS A N 1
ATOM 665 C CA . HIS A 1 80 ? 22.838 2.262 -42.458 1.00 92.06 80 HIS A CA 1
ATOM 666 C C . HIS A 1 80 ? 23.936 1.334 -42.972 1.00 92.06 80 HIS A C 1
ATOM 668 O O . HIS A 1 80 ? 24.372 0.430 -42.254 1.00 92.06 80 HIS A O 1
ATOM 674 N N . ARG A 1 81 ? 24.438 1.571 -44.192 1.00 90.75 81 ARG A N 1
ATOM 675 C CA . ARG A 1 81 ? 25.545 0.798 -44.773 1.00 90.75 81 ARG A CA 1
ATOM 676 C C . ARG A 1 81 ? 26.817 0.909 -43.933 1.00 90.75 81 ARG A C 1
ATOM 678 O O . ARG A 1 81 ? 27.429 -0.113 -43.613 1.00 90.75 81 ARG A O 1
ATOM 685 N N . GLN A 1 82 ? 27.220 2.128 -43.568 1.00 89.62 82 GLN A N 1
ATOM 686 C CA . GLN A 1 82 ? 28.408 2.353 -42.737 1.00 89.62 82 GLN A CA 1
ATOM 687 C C . GLN A 1 82 ? 28.205 1.813 -41.316 1.00 89.62 82 GLN A C 1
ATOM 689 O O . GLN A 1 82 ? 29.117 1.202 -40.760 1.00 89.62 82 GLN A O 1
ATOM 694 N N . LEU A 1 83 ? 27.007 1.963 -40.747 1.00 89.94 83 LEU A N 1
ATOM 695 C CA . LEU A 1 83 ? 26.682 1.480 -39.408 1.00 89.94 83 LEU A CA 1
ATOM 696 C C . LEU A 1 83 ? 26.770 -0.051 -39.304 1.00 89.94 83 LEU A C 1
ATOM 698 O O . LEU A 1 83 ? 27.459 -0.574 -38.423 1.00 89.94 83 LEU A O 1
ATOM 702 N N . LYS A 1 84 ? 26.151 -0.775 -40.248 1.00 89.31 84 LYS A N 1
ATOM 703 C CA . LYS A 1 84 ? 26.249 -2.243 -40.357 1.00 89.31 84 LYS A CA 1
ATOM 704 C C . LYS A 1 84 ? 27.701 -2.695 -40.506 1.00 89.31 84 LYS A C 1
ATOM 706 O O . LYS A 1 84 ? 28.129 -3.643 -39.849 1.00 89.31 84 LYS A O 1
ATOM 711 N N . ALA A 1 85 ? 28.481 -1.998 -41.334 1.00 87.75 85 ALA A N 1
ATOM 712 C CA . ALA A 1 85 ? 29.887 -2.322 -41.558 1.00 87.75 85 ALA A CA 1
ATOM 713 C C . ALA A 1 85 ? 30.767 -2.086 -40.316 1.00 87.75 85 ALA A C 1
ATOM 715 O O . ALA A 1 85 ? 31.696 -2.860 -40.075 1.00 87.75 85 ALA A O 1
ATOM 716 N N . LEU A 1 86 ? 30.483 -1.047 -39.527 1.00 87.81 86 LEU A N 1
ATOM 717 C CA . LEU A 1 86 ? 31.181 -0.749 -38.276 1.00 87.81 86 LEU A CA 1
ATOM 718 C C . LEU A 1 86 ? 30.867 -1.783 -37.186 1.00 87.81 86 LEU A C 1
ATOM 720 O O . LEU A 1 86 ? 31.790 -2.280 -36.543 1.00 87.81 86 LEU A O 1
ATOM 724 N N . LEU A 1 87 ? 29.593 -2.145 -37.012 1.00 83.00 87 LEU A N 1
ATOM 725 C CA . LEU A 1 87 ? 29.157 -3.120 -36.002 1.00 83.00 87 LEU A CA 1
ATOM 726 C C . LEU A 1 87 ? 29.512 -4.572 -36.363 1.00 83.00 87 LEU A C 1
ATOM 728 O O . LEU A 1 87 ? 29.722 -5.391 -35.470 1.00 83.00 87 LEU A O 1
ATOM 732 N N . GLY A 1 88 ? 29.605 -4.897 -37.657 1.00 73.38 88 GLY A N 1
ATOM 733 C CA . GLY A 1 88 ? 29.953 -6.235 -38.147 1.00 73.38 88 GLY A CA 1
ATOM 734 C C . GLY A 1 88 ? 31.453 -6.556 -38.165 1.00 73.38 88 GLY A C 1
ATOM 735 O O . GLY A 1 88 ? 31.830 -7.681 -38.486 1.00 73.38 88 GLY A O 1
ATOM 736 N N . ARG A 1 89 ? 32.334 -5.594 -37.857 1.00 73.75 89 ARG A N 1
ATOM 737 C CA . ARG A 1 89 ? 33.799 -5.764 -37.907 1.00 73.75 89 ARG A CA 1
ATOM 738 C C . ARG A 1 89 ? 34.428 -5.761 -36.515 1.00 73.75 89 ARG A C 1
ATOM 740 O O . ARG A 1 89 ? 33.888 -5.213 -35.562 1.00 73.75 89 ARG A O 1
ATOM 747 N N . SER A 1 90 ? 35.628 -6.334 -36.408 1.00 68.25 90 SER A N 1
ATOM 748 C CA . SER A 1 90 ? 36.461 -6.281 -35.201 1.00 68.25 90 SER A CA 1
ATOM 749 C C . SER A 1 90 ? 37.016 -4.863 -34.981 1.00 68.25 90 SER A C 1
ATOM 751 O O . SER A 1 90 ? 38.126 -4.540 -35.411 1.00 68.25 90 SER A O 1
ATOM 753 N N . ILE A 1 91 ? 36.217 -4.004 -34.355 1.00 78.19 91 ILE A N 1
ATOM 754 C CA . ILE A 1 91 ? 36.602 -2.665 -33.890 1.00 78.19 91 ILE A CA 1
ATOM 755 C C . ILE A 1 91 ? 36.984 -2.702 -32.405 1.00 78.19 91 ILE A C 1
ATOM 757 O O . ILE A 1 91 ? 36.512 -3.561 -31.656 1.00 78.19 91 ILE A O 1
ATOM 761 N N . ARG A 1 92 ? 37.837 -1.770 -31.958 1.00 79.12 92 ARG A N 1
ATOM 762 C CA . ARG A 1 92 ? 38.185 -1.641 -30.532 1.00 79.12 92 ARG A CA 1
ATOM 763 C C . ARG A 1 92 ? 36.938 -1.413 -29.668 1.00 79.12 92 ARG A C 1
ATOM 765 O O . ARG A 1 92 ? 35.994 -0.737 -30.076 1.00 79.12 92 ARG A O 1
ATOM 772 N N . LEU A 1 93 ? 36.981 -1.919 -28.432 1.00 82.00 93 LEU A N 1
ATOM 773 C CA . LEU A 1 93 ? 35.861 -1.883 -27.482 1.00 82.00 93 LEU A CA 1
ATOM 774 C C . LEU A 1 93 ? 35.304 -0.465 -27.258 1.00 82.00 93 LEU A C 1
ATOM 776 O O . LEU A 1 93 ? 34.094 -0.297 -27.140 1.00 82.00 93 LEU A O 1
ATOM 780 N N . HIS A 1 94 ? 36.168 0.556 -27.248 1.00 84.06 94 HIS A N 1
ATOM 781 C CA . HIS A 1 94 ? 35.757 1.949 -27.059 1.00 84.06 94 HIS A CA 1
ATOM 782 C C . HIS A 1 94 ? 34.974 2.520 -28.259 1.00 84.06 94 HIS A C 1
ATOM 784 O O . HIS A 1 94 ? 34.051 3.299 -28.060 1.00 84.06 94 HIS A O 1
ATOM 790 N N . ILE A 1 95 ? 35.279 2.118 -29.501 1.00 84.62 95 ILE A N 1
ATOM 791 C CA . ILE A 1 95 ? 34.490 2.532 -30.675 1.00 84.62 95 ILE A CA 1
ATOM 792 C C . ILE A 1 95 ? 33.124 1.855 -30.628 1.00 84.62 95 ILE A C 1
ATOM 794 O O . ILE A 1 95 ? 32.103 2.496 -30.845 1.00 84.62 95 ILE A O 1
ATOM 798 N N . HIS A 1 96 ? 33.090 0.571 -30.272 1.00 85.44 96 HIS A N 1
ATOM 799 C CA . HIS A 1 96 ? 31.833 -0.158 -30.125 1.00 85.44 96 HIS A CA 1
ATOM 800 C C . HIS A 1 96 ? 30.943 0.446 -29.025 1.00 85.44 96 HIS A C 1
ATOM 802 O O . HIS A 1 96 ? 29.727 0.513 -29.179 1.00 85.44 96 HIS A O 1
ATOM 808 N N . ALA A 1 97 ? 31.544 0.897 -27.923 1.00 84.12 97 ALA A N 1
ATOM 809 C CA . ALA A 1 97 ? 30.872 1.655 -26.872 1.00 84.12 97 ALA A CA 1
ATOM 810 C C . ALA A 1 97 ? 30.227 2.941 -27.410 1.00 84.12 97 ALA A C 1
ATOM 812 O O . ALA A 1 97 ? 29.031 3.141 -27.215 1.00 84.12 97 ALA A O 1
ATOM 813 N N . LEU A 1 98 ? 30.996 3.750 -28.147 1.00 87.94 98 LEU A N 1
ATOM 814 C CA . LEU A 1 98 ? 30.520 5.001 -28.744 1.00 87.94 98 LEU A CA 1
ATOM 815 C C . LEU A 1 98 ? 29.386 4.783 -29.750 1.00 87.94 98 LEU A C 1
ATOM 817 O O . LEU A 1 98 ? 28.473 5.596 -29.815 1.00 87.94 98 LEU A O 1
ATOM 821 N N . LEU A 1 99 ? 29.422 3.692 -30.519 1.00 89.38 99 LEU A N 1
ATOM 822 C CA . LEU A 1 99 ? 28.344 3.345 -31.450 1.00 89.38 99 LEU A CA 1
ATOM 823 C C . LEU A 1 99 ? 27.045 3.002 -30.720 1.00 89.38 99 LEU A C 1
ATOM 825 O O . LEU A 1 99 ? 25.987 3.465 -31.132 1.00 89.38 99 LEU A O 1
ATOM 829 N N . ILE A 1 100 ? 27.119 2.218 -29.638 1.00 88.38 100 ILE A N 1
ATOM 830 C CA . ILE A 1 100 ? 25.940 1.917 -28.812 1.00 88.38 100 ILE A CA 1
ATOM 831 C C . ILE A 1 100 ? 25.391 3.209 -28.204 1.00 88.38 100 ILE A C 1
ATOM 833 O O . ILE A 1 100 ? 24.195 3.447 -28.288 1.00 88.38 100 ILE A O 1
ATOM 837 N N . GLU A 1 101 ? 26.252 4.049 -27.626 1.00 89.00 101 GLU A N 1
ATOM 838 C CA . GLU A 1 101 ? 25.844 5.331 -27.036 1.00 89.00 101 GLU A CA 1
ATOM 839 C C . GLU A 1 101 ? 25.196 6.254 -28.074 1.00 89.00 101 GLU A C 1
ATOM 841 O O . GLU A 1 101 ? 24.152 6.842 -27.803 1.00 89.00 101 GLU A O 1
ATOM 846 N N . PHE A 1 102 ? 25.762 6.334 -29.282 1.00 91.56 102 PHE A N 1
ATOM 847 C CA . PHE A 1 102 ? 25.189 7.108 -30.380 1.00 91.56 102 PHE A CA 1
ATOM 848 C C . PHE A 1 102 ? 23.809 6.588 -30.794 1.00 91.56 102 PHE A C 1
ATOM 850 O O . PHE A 1 102 ? 22.886 7.384 -30.945 1.00 91.56 102 PHE A O 1
ATOM 857 N N . LEU A 1 103 ? 23.655 5.272 -30.972 1.00 92.31 103 LEU A N 1
ATOM 858 C CA . LEU A 1 103 ? 22.389 4.668 -31.396 1.00 92.31 103 LEU A CA 1
ATOM 859 C C . LEU A 1 103 ? 21.313 4.777 -30.318 1.00 92.31 103 LEU A C 1
ATOM 861 O O . LEU A 1 103 ? 20.220 5.271 -30.579 1.00 92.31 103 LEU A O 1
ATOM 865 N N . CYS A 1 104 ? 21.622 4.365 -29.090 1.00 90.81 104 CYS A N 1
ATOM 866 C CA . CYS A 1 104 ? 20.664 4.422 -27.991 1.00 90.81 104 CYS A CA 1
ATOM 867 C C . CYS A 1 104 ? 20.308 5.868 -27.598 1.00 90.81 104 CYS A C 1
ATOM 869 O O . CYS A 1 104 ? 19.232 6.105 -27.060 1.00 90.81 104 CYS A O 1
ATOM 871 N N . GLY A 1 105 ? 21.171 6.839 -27.917 1.00 90.12 105 GLY A N 1
ATOM 872 C CA . GLY A 1 105 ? 20.897 8.267 -27.752 1.00 90.12 105 GLY A CA 1
ATOM 873 C C . GLY A 1 105 ? 19.931 8.865 -28.782 1.00 90.12 105 GLY A C 1
ATOM 874 O O . GLY A 1 105 ? 19.500 10.006 -28.606 1.00 90.12 105 GLY A O 1
ATOM 875 N N . GLN A 1 106 ? 19.571 8.139 -29.848 1.00 92.62 106 GLN A N 1
ATOM 876 C CA . GLN A 1 106 ? 18.601 8.634 -30.829 1.00 92.62 106 GLN A CA 1
ATOM 877 C C . GLN A 1 106 ? 17.199 8.731 -30.214 1.00 92.62 106 GLN A C 1
ATOM 879 O O . GLN A 1 106 ? 16.737 7.818 -29.528 1.00 92.62 106 GLN A O 1
ATOM 884 N N . LYS A 1 107 ? 16.509 9.850 -30.472 1.00 90.69 107 LYS A N 1
ATOM 885 C CA . LYS A 1 107 ? 15.163 10.105 -29.928 1.00 90.69 107 LYS A CA 1
ATOM 886 C C . LYS A 1 107 ? 14.096 9.223 -30.572 1.00 90.69 107 LYS A C 1
ATOM 888 O O . LYS A 1 107 ? 13.273 8.660 -29.865 1.00 90.69 107 LYS A O 1
ATOM 893 N N . GLU A 1 108 ? 14.139 9.103 -31.896 1.00 92.50 108 GLU A N 1
ATOM 894 C CA . GLU A 1 108 ? 13.201 8.317 -32.704 1.00 92.50 108 GLU A CA 1
ATOM 895 C C . GLU A 1 108 ? 14.014 7.348 -33.575 1.00 92.50 108 GLU A C 1
ATOM 897 O O . GLU A 1 108 ? 14.503 7.752 -34.638 1.00 92.50 108 GLU A O 1
ATOM 902 N N . PRO A 1 109 ? 14.248 6.111 -33.097 1.00 93.94 109 PRO A N 1
ATOM 903 C CA . PRO A 1 109 ? 15.054 5.134 -33.815 1.00 93.94 109 PRO A CA 1
ATOM 904 C C . PRO A 1 109 ? 14.302 4.524 -35.001 1.00 93.94 109 PRO A C 1
ATOM 906 O O . PRO A 1 109 ? 13.171 4.043 -34.852 1.00 93.94 109 PRO A O 1
ATOM 909 N N . ASP A 1 110 ? 14.954 4.476 -36.161 1.00 93.88 110 ASP A N 1
ATOM 910 C CA . ASP A 1 110 ? 14.414 3.864 -37.377 1.00 93.88 110 ASP A CA 1
ATOM 911 C C . ASP A 1 110 ? 14.507 2.326 -37.372 1.00 93.88 110 ASP A C 1
ATOM 913 O O . ASP A 1 110 ? 15.068 1.704 -36.464 1.00 93.88 110 ASP A O 1
ATOM 917 N N . ASP A 1 111 ? 13.872 1.670 -38.346 1.00 93.25 111 ASP A N 1
ATOM 918 C CA . ASP A 1 111 ? 13.769 0.205 -38.413 1.00 93.25 111 ASP A CA 1
ATOM 919 C C . ASP A 1 111 ? 15.117 -0.518 -38.444 1.00 93.25 111 ASP A C 1
ATOM 921 O O . ASP A 1 111 ? 15.274 -1.567 -37.810 1.00 93.25 111 ASP A O 1
ATOM 925 N N . GLU A 1 112 ? 16.103 0.054 -39.124 1.00 92.50 112 GLU A N 1
ATOM 926 C CA . GLU A 1 112 ? 17.438 -0.521 -39.251 1.00 92.50 112 GLU A CA 1
ATOM 927 C C . GLU A 1 112 ? 18.242 -0.326 -37.959 1.00 92.50 112 GLU A C 1
ATOM 929 O O . GLU A 1 112 ? 18.847 -1.279 -37.459 1.00 92.50 112 GLU A O 1
ATOM 934 N N . GLU A 1 113 ? 18.187 0.869 -37.358 1.00 93.94 113 GLU A N 1
ATOM 935 C CA . GLU A 1 113 ? 18.774 1.173 -36.046 1.00 93.94 113 GLU A CA 1
ATOM 936 C C . GLU A 1 113 ? 18.238 0.215 -34.972 1.00 93.94 113 GLU A C 1
ATOM 938 O O . GLU A 1 113 ? 19.003 -0.394 -34.215 1.00 93.94 113 GLU A O 1
ATOM 943 N N . PHE A 1 114 ? 16.919 0.028 -34.935 1.00 94.00 114 PHE A N 1
ATOM 944 C CA . PHE A 1 114 ? 16.268 -0.861 -33.981 1.00 94.00 114 PHE A CA 1
ATOM 945 C C . PHE A 1 114 ? 16.622 -2.327 -34.208 1.00 94.00 114 PHE A C 1
ATOM 947 O O . PHE A 1 114 ? 16.979 -3.016 -33.252 1.00 94.00 114 PHE A O 1
ATOM 954 N N . SER A 1 115 ? 16.586 -2.806 -35.455 1.00 91.88 115 SER A N 1
ATOM 955 C CA . SER A 1 115 ? 16.974 -4.180 -35.797 1.00 91.88 115 SER A CA 1
ATOM 956 C C . SER A 1 115 ? 18.404 -4.492 -35.342 1.00 91.88 115 SER A C 1
ATOM 958 O O . SER A 1 115 ? 18.666 -5.538 -34.733 1.00 91.88 115 SER A O 1
ATOM 960 N N . LEU A 1 116 ? 19.326 -3.543 -35.538 1.00 90.44 116 LEU A N 1
ATOM 961 C CA . LEU A 1 116 ? 20.706 -3.661 -35.077 1.00 90.44 116 LEU A CA 1
ATOM 962 C C . LEU A 1 116 ? 20.792 -3.763 -33.554 1.00 90.44 116 LEU A C 1
ATOM 964 O O . LEU A 1 116 ? 21.402 -4.707 -33.046 1.00 90.44 116 LEU A O 1
ATOM 968 N N . ILE A 1 117 ? 20.156 -2.855 -32.814 1.00 91.12 117 ILE A N 1
ATOM 969 C CA . ILE A 1 117 ? 20.189 -2.878 -31.346 1.00 91.12 117 ILE A CA 1
ATOM 970 C C . ILE A 1 117 ? 19.514 -4.135 -30.776 1.00 91.12 117 ILE A C 1
ATOM 972 O O . ILE A 1 117 ? 20.074 -4.780 -29.887 1.00 91.12 117 ILE A O 1
ATOM 976 N N . VAL A 1 118 ? 18.370 -4.554 -31.319 1.00 90.81 118 VAL A N 1
ATOM 977 C CA . VAL A 1 118 ? 17.670 -5.781 -30.901 1.00 90.81 118 VAL A CA 1
ATOM 978 C C . VAL A 1 118 ? 18.528 -7.024 -31.143 1.00 90.81 118 VAL A C 1
ATOM 980 O O . VAL A 1 118 ? 18.577 -7.919 -30.297 1.00 90.81 118 VAL A O 1
ATOM 983 N N . SER A 1 119 ? 19.268 -7.085 -32.254 1.00 88.44 119 SER A N 1
ATOM 984 C CA . SER A 1 119 ? 20.199 -8.192 -32.507 1.00 88.44 119 SER A CA 1
ATOM 985 C C . SER A 1 119 ? 21.308 -8.278 -31.449 1.00 88.44 119 SER A C 1
ATOM 987 O O . SER A 1 119 ? 21.720 -9.376 -31.067 1.00 88.44 119 SER A O 1
ATOM 989 N N . LEU A 1 120 ? 21.735 -7.128 -30.916 1.00 87.00 120 LEU A N 1
ATOM 990 C CA . LEU A 1 120 ? 22.769 -7.015 -29.891 1.00 87.00 120 LEU A CA 1
ATOM 991 C C . LEU A 1 120 ? 22.252 -7.277 -28.465 1.00 87.00 120 LEU A C 1
ATOM 993 O O . LEU A 1 120 ? 23.076 -7.444 -27.563 1.00 87.00 120 LEU A O 1
ATOM 997 N N . LEU A 1 121 ? 20.932 -7.367 -28.254 1.00 85.56 121 LEU A N 1
ATOM 998 C CA . LEU A 1 121 ? 20.337 -7.812 -26.986 1.00 85.56 121 LEU A CA 1
ATOM 999 C C . LEU A 1 121 ? 20.436 -9.329 -26.780 1.00 85.56 121 LEU A C 1
ATOM 1001 O O . LEU A 1 121 ? 20.425 -9.777 -25.634 1.00 85.56 121 LEU A O 1
ATOM 1005 N N . LYS A 1 122 ? 20.535 -10.122 -27.859 1.00 80.25 122 LYS A N 1
ATOM 1006 C CA . LYS A 1 122 ? 20.589 -11.594 -27.775 1.00 80.25 122 LYS A CA 1
ATOM 1007 C C . LYS A 1 122 ? 21.833 -12.111 -27.029 1.00 80.25 122 LYS A C 1
ATOM 1009 O O . LYS A 1 122 ? 21.696 -13.029 -26.222 1.00 80.25 122 LYS A O 1
ATOM 1014 N N . PRO A 1 123 ? 23.048 -11.566 -27.244 1.00 77.50 123 PRO A N 1
ATOM 1015 C CA . PRO A 1 123 ? 24.223 -11.980 -26.482 1.00 77.50 123 PRO A CA 1
ATOM 1016 C C . PRO A 1 123 ? 24.165 -11.492 -25.025 1.00 77.50 123 PRO A C 1
ATOM 1018 O O . PRO A 1 123 ? 24.174 -10.286 -24.766 1.00 77.50 123 PRO A O 1
ATOM 1021 N N . ALA A 1 124 ? 24.236 -12.422 -24.065 1.00 71.06 124 ALA A N 1
ATOM 1022 C CA . ALA A 1 124 ? 24.133 -12.126 -22.628 1.00 71.06 124 ALA A CA 1
ATOM 1023 C C . ALA A 1 124 ? 25.141 -11.067 -22.132 1.00 71.06 124 ALA A C 1
ATOM 1025 O O . ALA A 1 124 ? 24.809 -10.228 -21.305 1.00 71.06 124 ALA A O 1
ATOM 1026 N N . LYS A 1 125 ? 26.360 -11.035 -22.693 1.00 82.00 125 LYS A N 1
ATOM 1027 C CA . LYS A 1 125 ? 27.409 -10.073 -22.298 1.00 82.00 125 LYS A CA 1
ATOM 1028 C C . LYS A 1 125 ? 27.111 -8.616 -22.677 1.00 82.00 125 LYS A C 1
ATOM 1030 O O . LYS A 1 125 ? 27.722 -7.714 -22.114 1.00 82.00 125 LYS A O 1
ATOM 1035 N N . ARG A 1 126 ? 26.259 -8.375 -23.681 1.00 82.19 126 ARG A N 1
ATOM 1036 C CA . ARG A 1 126 ? 26.008 -7.028 -24.236 1.00 82.19 126 ARG A CA 1
ATOM 1037 C C . ARG A 1 126 ? 24.641 -6.474 -23.857 1.00 82.19 126 ARG A C 1
ATOM 1039 O O . ARG A 1 126 ? 24.516 -5.256 -23.745 1.00 82.19 126 ARG A O 1
ATOM 1046 N N . GLY A 1 127 ? 23.664 -7.348 -23.618 1.00 86.50 127 GLY A N 1
ATOM 1047 C CA . GLY A 1 127 ? 22.297 -6.964 -23.272 1.00 86.50 127 GLY A CA 1
ATOM 1048 C C . GLY A 1 127 ? 22.192 -5.938 -22.139 1.00 86.50 127 GLY A C 1
ATOM 1049 O O . GLY A 1 127 ? 21.600 -4.887 -22.377 1.00 86.50 127 GLY A O 1
ATOM 1050 N N . PRO A 1 128 ? 22.837 -6.132 -20.970 1.00 90.31 128 PRO A N 1
ATOM 1051 C CA . PRO A 1 128 ? 22.721 -5.196 -19.848 1.00 90.31 128 PRO A CA 1
ATOM 1052 C C . PRO A 1 128 ? 23.141 -3.765 -20.195 1.00 90.31 128 PRO A C 1
ATOM 1054 O O . PRO A 1 128 ? 22.471 -2.804 -19.825 1.00 90.31 128 PRO A O 1
ATOM 1057 N N . ARG A 1 129 ? 24.226 -3.610 -20.964 1.00 88.06 129 ARG A N 1
ATOM 1058 C CA . ARG A 1 129 ? 24.717 -2.293 -21.389 1.00 88.06 129 ARG A CA 1
ATOM 1059 C C . ARG A 1 129 ? 23.740 -1.600 -22.334 1.00 88.06 129 ARG A C 1
ATOM 1061 O O . ARG A 1 129 ? 23.587 -0.388 -22.265 1.00 88.06 129 ARG A O 1
ATOM 1068 N N . ILE A 1 130 ? 23.104 -2.360 -23.219 1.00 90.31 130 ILE A N 1
ATOM 1069 C CA . ILE A 1 130 ? 22.125 -1.825 -24.168 1.00 90.31 130 ILE A CA 1
ATOM 1070 C C . ILE A 1 130 ? 20.856 -1.410 -23.434 1.00 90.31 130 ILE A C 1
ATOM 1072 O O . ILE A 1 130 ? 20.389 -0.297 -23.648 1.00 90.31 130 ILE A O 1
ATOM 1076 N N . LEU A 1 131 ? 20.349 -2.266 -22.541 1.00 91.75 131 LEU A N 1
ATOM 1077 C CA . LEU A 1 131 ? 19.190 -1.961 -21.703 1.00 91.75 131 LEU A CA 1
ATOM 1078 C C . LEU A 1 131 ? 19.421 -0.692 -20.884 1.00 91.75 131 LEU A C 1
ATOM 1080 O O . LEU A 1 131 ? 18.529 0.143 -20.827 1.00 91.75 131 LEU A O 1
ATOM 1084 N N . ALA A 1 132 ? 20.625 -0.508 -20.333 1.00 90.75 132 ALA A N 1
ATOM 1085 C CA . ALA A 1 132 ? 21.010 0.716 -19.632 1.00 90.75 132 ALA A CA 1
ATOM 1086 C C . ALA A 1 132 ? 21.099 1.946 -20.555 1.00 90.75 132 ALA A C 1
ATOM 1088 O O . ALA A 1 132 ? 20.773 3.050 -20.133 1.00 90.75 132 ALA A O 1
ATOM 1089 N N . ALA A 1 133 ? 21.531 1.773 -21.805 1.00 89.81 133 ALA A N 1
ATOM 1090 C CA . ALA A 1 133 ? 21.728 2.878 -22.739 1.00 89.81 133 ALA A CA 1
ATOM 1091 C C . ALA A 1 133 ? 20.417 3.430 -23.327 1.00 89.81 133 ALA A C 1
ATOM 1093 O O . ALA A 1 133 ? 20.387 4.589 -23.722 1.00 89.81 133 ALA A O 1
ATOM 1094 N N . ILE A 1 134 ? 19.348 2.627 -23.394 1.00 89.69 134 ILE A N 1
ATOM 1095 C CA . ILE A 1 134 ? 18.031 3.058 -23.909 1.00 89.69 134 ILE A CA 1
ATOM 1096 C C . ILE A 1 134 ? 17.120 3.678 -22.833 1.00 89.69 134 ILE A C 1
ATOM 1098 O O . ILE A 1 134 ? 16.005 4.106 -23.137 1.00 89.69 134 ILE A O 1
ATOM 1102 N N . VAL A 1 135 ? 17.558 3.683 -21.570 1.00 93.12 135 VAL A N 1
ATOM 1103 C CA . VAL A 1 135 ? 16.767 4.158 -20.428 1.00 93.12 135 VAL A CA 1
ATOM 1104 C C . VAL A 1 135 ? 16.337 5.612 -20.636 1.00 93.12 135 VAL A C 1
ATOM 1106 O O . VAL A 1 135 ? 17.148 6.469 -20.974 1.00 93.12 135 VAL A O 1
ATOM 1109 N N . GLY A 1 136 ? 15.053 5.892 -20.403 1.00 90.25 136 GLY A N 1
ATOM 1110 C CA . GLY A 1 136 ? 14.504 7.248 -20.468 1.00 90.25 136 GLY A CA 1
ATOM 1111 C C . GLY A 1 136 ? 14.181 7.762 -21.875 1.00 90.25 136 GLY A C 1
ATOM 1112 O O . GLY A 1 136 ? 13.699 8.884 -21.988 1.00 90.25 136 GLY A O 1
ATOM 1113 N N . SER A 1 137 ? 14.401 6.978 -22.940 1.00 94.06 137 SER A N 1
ATOM 1114 C CA . SER A 1 137 ? 14.010 7.358 -24.306 1.00 94.06 137 SER A CA 1
ATOM 1115 C C . SER A 1 137 ? 12.621 6.806 -24.678 1.00 94.06 137 SER A C 1
ATOM 1117 O O . SER A 1 137 ? 12.472 5.584 -24.803 1.00 94.06 137 SER A O 1
ATOM 1119 N N . PRO A 1 138 ? 11.606 7.665 -24.922 1.00 94.81 138 PRO A N 1
ATOM 1120 C CA . PRO A 1 138 ? 10.273 7.214 -25.322 1.00 94.81 138 PRO A CA 1
ATOM 1121 C C . PRO A 1 138 ? 10.249 6.473 -26.662 1.00 94.81 138 PRO A C 1
ATOM 1123 O O . PRO A 1 138 ? 9.564 5.457 -26.783 1.00 94.81 138 PRO A O 1
ATOM 1126 N N . GLY A 1 139 ? 11.020 6.931 -27.657 1.00 95.00 139 GLY A N 1
ATOM 1127 C CA . GLY A 1 139 ? 11.071 6.288 -28.973 1.00 95.00 139 GLY A CA 1
ATOM 1128 C C . GLY A 1 139 ? 11.680 4.888 -28.909 1.00 95.00 139 GLY A C 1
ATOM 1129 O O . GLY A 1 139 ? 11.130 3.947 -29.484 1.00 95.00 139 GLY A O 1
ATOM 1130 N N . TRP A 1 140 ? 12.757 4.706 -28.136 1.00 95.50 140 TRP A N 1
ATOM 1131 C CA . TRP A 1 140 ? 13.319 3.373 -27.905 1.00 95.50 140 TRP A CA 1
ATOM 1132 C C . TRP A 1 140 ? 12.372 2.478 -27.110 1.00 95.50 140 TRP A C 1
ATOM 1134 O O . TRP A 1 140 ? 12.172 1.325 -27.498 1.00 95.50 140 TRP A O 1
ATOM 1144 N N . PHE A 1 141 ? 11.763 2.985 -26.034 1.00 95.62 141 PHE A N 1
ATOM 1145 C CA . PHE A 1 141 ? 10.858 2.188 -25.207 1.00 95.62 141 PHE A CA 1
ATOM 1146 C C . PHE A 1 141 ? 9.624 1.717 -25.984 1.00 95.62 141 PHE A C 1
ATOM 1148 O O . PHE A 1 141 ? 9.311 0.529 -25.939 1.00 95.62 141 PHE A O 1
ATOM 1155 N N . ARG A 1 142 ? 8.987 2.599 -26.771 1.00 95.06 142 ARG A N 1
ATOM 1156 C CA . ARG A 1 142 ? 7.816 2.270 -27.606 1.00 95.06 142 ARG A CA 1
ATOM 1157 C C . ARG A 1 142 ? 8.073 1.063 -28.507 1.00 95.06 142 ARG A C 1
ATOM 1159 O O . ARG A 1 142 ? 7.205 0.215 -28.686 1.00 95.06 142 ARG A O 1
ATOM 1166 N N . ARG A 1 143 ? 9.26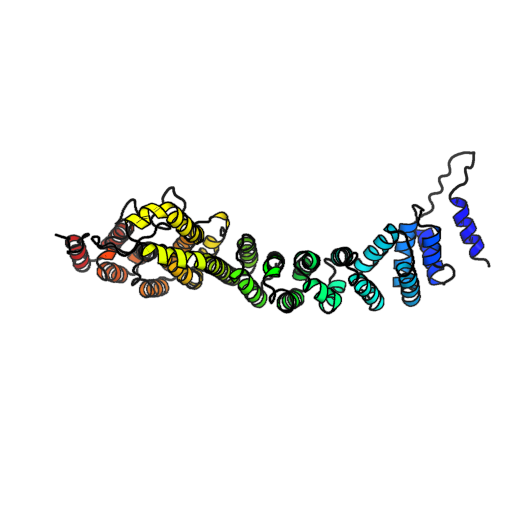9 0.983 -29.091 1.00 94.69 143 ARG A N 1
ATOM 1167 C CA . ARG A 1 143 ? 9.640 -0.132 -29.968 1.00 94.69 143 ARG A CA 1
ATOM 1168 C C . ARG A 1 143 ? 10.070 -1.361 -29.176 1.00 94.69 143 ARG A C 1
ATOM 1170 O O . ARG A 1 143 ? 9.661 -2.473 -29.500 1.00 94.69 143 ARG A O 1
ATOM 1177 N N . MET A 1 144 ? 10.857 -1.170 -28.117 1.00 93.06 144 MET A N 1
ATOM 1178 C CA . MET A 1 144 ? 11.374 -2.255 -27.279 1.00 93.06 144 MET A CA 1
ATOM 1179 C C . MET A 1 144 ? 10.289 -2.992 -26.495 1.00 93.06 144 MET A C 1
ATOM 1181 O O . MET A 1 144 ? 10.391 -4.205 -26.346 1.00 93.06 144 MET A O 1
ATOM 1185 N N . SER A 1 145 ? 9.233 -2.311 -26.046 1.00 92.56 145 SER A N 1
ATOM 1186 C CA . SER A 1 145 ? 8.136 -2.923 -25.282 1.00 92.56 145 SER A CA 1
ATOM 1187 C C . SER A 1 145 ? 7.446 -4.063 -26.049 1.00 92.56 145 SER A C 1
ATOM 1189 O O . SER A 1 145 ? 7.021 -5.063 -25.469 1.00 92.56 145 SER A O 1
ATOM 1191 N N . THR A 1 146 ? 7.402 -3.970 -27.378 1.00 92.75 146 THR A N 1
ATOM 1192 C CA . THR A 1 146 ? 6.826 -5.004 -28.254 1.00 92.75 146 THR A CA 1
ATOM 1193 C C . THR A 1 146 ? 7.844 -6.049 -28.723 1.00 92.75 146 THR A C 1
ATOM 1195 O O . THR A 1 146 ? 7.461 -7.087 -29.263 1.00 92.75 146 THR A O 1
ATOM 1198 N N . ALA A 1 147 ? 9.139 -5.817 -28.496 1.00 93.31 147 ALA A N 1
ATOM 1199 C CA . ALA A 1 147 ? 10.207 -6.687 -28.965 1.00 93.31 147 ALA A CA 1
ATOM 1200 C C . ALA A 1 147 ? 10.295 -7.971 -28.132 1.00 93.31 147 ALA A C 1
ATOM 1202 O O . ALA A 1 147 ? 10.490 -7.922 -26.915 1.00 93.31 147 ALA A O 1
ATOM 1203 N N . SER A 1 148 ? 10.285 -9.132 -28.794 1.00 92.88 148 SER A N 1
ATOM 1204 C CA . SER A 1 148 ? 10.458 -10.418 -28.105 1.00 92.88 148 SER A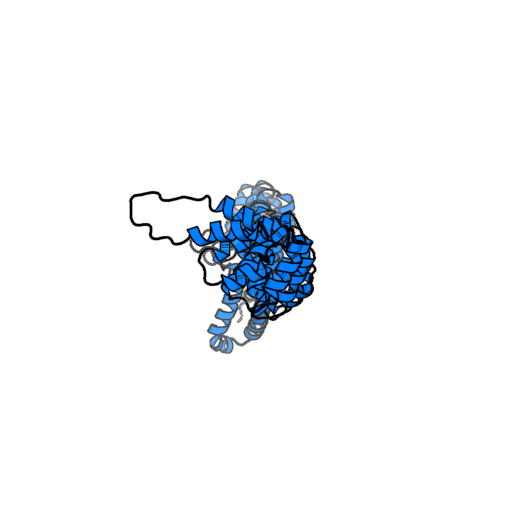 CA 1
ATOM 1205 C C . SER A 1 148 ? 11.774 -10.477 -27.328 1.00 92.88 148 SER A C 1
ATOM 1207 O O . SER A 1 148 ? 11.789 -10.967 -26.209 1.00 92.88 148 SER A O 1
ATOM 1209 N N . ALA A 1 149 ? 12.856 -9.892 -27.858 1.00 91.75 149 ALA A N 1
ATOM 1210 C CA . ALA A 1 149 ? 14.155 -9.870 -27.188 1.00 91.75 149 ALA A CA 1
ATOM 1211 C C . ALA A 1 149 ? 14.110 -9.162 -25.822 1.00 91.75 149 ALA A C 1
ATOM 1213 O O . ALA A 1 149 ? 14.728 -9.637 -24.873 1.00 91.75 149 ALA A O 1
ATOM 1214 N N . PHE A 1 150 ? 13.375 -8.052 -25.700 1.00 93.62 150 PHE A N 1
ATOM 1215 C CA . PHE A 1 150 ? 13.205 -7.354 -24.422 1.00 93.62 150 PHE A CA 1
ATOM 1216 C C . PHE A 1 150 ? 12.321 -8.161 -23.462 1.00 93.62 150 PHE A C 1
ATOM 1218 O O . PHE A 1 150 ? 12.655 -8.333 -22.291 1.00 93.62 150 PHE A O 1
ATOM 1225 N N . GLN A 1 151 ? 11.229 -8.735 -23.971 1.00 94.81 151 GLN A N 1
ATOM 1226 C CA . GLN A 1 151 ? 10.344 -9.596 -23.181 1.00 94.81 151 GLN A CA 1
ATOM 1227 C C . GLN A 1 151 ? 11.061 -10.861 -22.683 1.00 94.81 151 GLN A C 1
ATOM 1229 O O . GLN A 1 151 ? 10.826 -11.302 -21.560 1.00 94.81 151 GLN A O 1
ATOM 1234 N N . ASP A 1 152 ? 11.968 -11.430 -23.477 1.00 93.69 152 ASP A N 1
ATOM 1235 C CA . ASP A 1 152 ? 12.800 -12.566 -23.081 1.00 93.69 152 ASP A CA 1
ATOM 1236 C C . ASP A 1 152 ? 13.750 -12.178 -21.944 1.00 93.69 152 ASP A C 1
ATOM 1238 O O . ASP A 1 152 ? 13.895 -12.944 -20.992 1.00 93.69 152 ASP A O 1
ATOM 1242 N N . TRP A 1 153 ? 14.316 -10.962 -21.974 1.00 94.25 153 TRP A N 1
ATOM 1243 C CA . TRP A 1 153 ? 15.075 -10.411 -20.846 1.00 94.25 153 TRP A CA 1
ATOM 1244 C C . TRP A 1 153 ? 14.235 -10.305 -19.570 1.00 94.25 153 TRP A C 1
ATOM 1246 O O . TRP A 1 153 ? 14.707 -10.678 -18.501 1.00 94.25 153 TRP A O 1
ATOM 1256 N N . MET A 1 154 ? 12.972 -9.882 -19.669 1.00 95.56 154 MET A N 1
ATOM 1257 C CA . MET A 1 154 ? 12.070 -9.833 -18.512 1.00 95.56 154 MET A CA 1
ATOM 1258 C C . MET A 1 154 ? 11.730 -11.219 -17.944 1.00 95.56 154 MET A C 1
ATOM 1260 O O . MET A 1 154 ? 11.493 -11.341 -16.744 1.00 95.56 154 MET A O 1
ATOM 1264 N N . ARG A 1 155 ? 11.695 -12.261 -18.786 1.00 95.25 155 ARG A N 1
ATOM 1265 C CA . ARG A 1 155 ? 11.358 -13.647 -18.396 1.00 95.25 155 ARG A CA 1
ATOM 1266 C C . ARG A 1 155 ? 12.536 -14.428 -17.813 1.00 95.25 155 ARG A C 1
ATOM 1268 O O . ARG A 1 155 ? 12.319 -15.532 -17.304 1.00 95.25 155 ARG A O 1
ATOM 1275 N N . LYS A 1 156 ? 13.758 -13.897 -17.908 1.00 94.56 156 LYS A N 1
ATOM 1276 C CA . LYS A 1 156 ? 14.954 -14.494 -17.304 1.00 94.56 156 LYS A CA 1
ATOM 1277 C C . LYS A 1 156 ? 14.841 -14.566 -15.772 1.00 94.56 156 LYS A C 1
ATOM 1279 O O . LYS A 1 156 ? 13.952 -13.934 -15.189 1.00 94.56 156 LYS A O 1
ATOM 1284 N N . PRO A 1 157 ? 15.710 -15.346 -15.103 1.00 95.19 157 PRO A N 1
ATOM 1285 C CA . PRO A 1 157 ? 15.800 -15.342 -13.647 1.00 95.19 157 PRO A CA 1
ATOM 1286 C C . PRO A 1 157 ? 16.086 -13.936 -13.093 1.00 95.19 157 PRO A C 1
ATOM 1288 O O . PRO A 1 157 ? 16.493 -13.030 -13.821 1.00 95.19 157 PRO A O 1
ATOM 1291 N N . HIS A 1 158 ? 15.802 -13.741 -11.805 1.00 93.50 158 HIS A N 1
ATOM 1292 C CA . HIS A 1 158 ? 15.777 -12.425 -11.156 1.00 93.50 158 HIS A CA 1
ATOM 1293 C C . HIS A 1 158 ? 17.073 -11.607 -11.343 1.00 93.50 158 HIS A C 1
ATOM 1295 O O . HIS A 1 158 ? 17.012 -10.407 -11.608 1.00 93.50 158 HIS A O 1
ATOM 1301 N N . ASP A 1 159 ? 18.233 -12.255 -11.232 1.00 92.81 159 ASP A N 1
ATOM 1302 C CA . ASP A 1 159 ? 19.575 -11.673 -11.368 1.00 92.81 159 ASP A CA 1
ATOM 1303 C C . ASP A 1 159 ? 19.855 -11.067 -12.748 1.00 92.81 159 ASP A C 1
ATOM 1305 O O . ASP A 1 159 ? 20.594 -10.093 -12.851 1.00 92.81 159 ASP A O 1
ATOM 1309 N N . GLU A 1 160 ? 19.236 -11.599 -13.800 1.00 93.06 160 GLU A N 1
ATOM 1310 C CA . GLU A 1 160 ? 19.332 -11.042 -15.147 1.00 93.06 160 GLU A CA 1
ATOM 1311 C C . GLU A 1 160 ? 18.157 -10.106 -15.474 1.00 93.06 160 GLU A C 1
ATOM 1313 O O . GLU A 1 160 ? 18.339 -9.084 -16.141 1.00 93.06 160 GLU A O 1
ATOM 1318 N N . ALA A 1 161 ? 16.948 -10.422 -14.998 1.00 94.94 161 ALA A N 1
ATOM 1319 C CA . ALA A 1 161 ? 15.746 -9.624 -15.250 1.00 94.94 161 ALA A CA 1
ATOM 1320 C C . ALA A 1 161 ? 15.832 -8.215 -14.640 1.00 94.94 161 ALA A C 1
ATOM 1322 O O . ALA A 1 161 ? 15.241 -7.276 -15.179 1.00 94.94 161 ALA A O 1
ATOM 1323 N N . VAL A 1 162 ? 16.624 -8.039 -13.573 1.00 95.31 162 VAL A N 1
ATOM 1324 C CA . VAL A 1 162 ? 16.914 -6.728 -12.967 1.00 95.31 162 VAL A CA 1
ATOM 1325 C C . VAL A 1 162 ? 17.480 -5.721 -13.976 1.00 95.31 162 VAL A C 1
ATOM 1327 O O . VAL A 1 162 ? 17.291 -4.519 -13.817 1.00 95.31 162 VAL A O 1
ATOM 1330 N N . HIS A 1 163 ? 18.114 -6.168 -15.065 1.00 94.06 163 HIS A N 1
ATOM 1331 C CA . HIS A 1 163 ? 18.630 -5.261 -16.091 1.00 94.06 163 HIS A CA 1
ATOM 1332 C C . HIS A 1 163 ? 17.531 -4.542 -16.888 1.00 94.06 163 HIS A C 1
ATOM 1334 O O . HIS A 1 163 ? 17.796 -3.483 -17.456 1.00 94.06 163 HIS A O 1
ATOM 1340 N N . ALA A 1 164 ? 16.300 -5.064 -16.907 1.00 95.38 164 ALA A N 1
ATOM 1341 C CA . ALA A 1 164 ? 15.146 -4.377 -17.493 1.00 95.38 164 ALA A CA 1
ATOM 1342 C C . ALA A 1 164 ? 14.512 -3.348 -16.536 1.00 95.38 164 ALA A C 1
ATOM 1344 O O . ALA A 1 164 ? 13.734 -2.503 -16.981 1.00 95.38 164 ALA A O 1
ATOM 1345 N N . LEU A 1 165 ? 14.851 -3.387 -15.241 1.00 95.62 165 LEU A N 1
ATOM 1346 C CA . LEU A 1 165 ? 14.202 -2.588 -14.200 1.00 95.62 165 LEU A CA 1
ATOM 1347 C C . LEU A 1 165 ? 14.289 -1.088 -14.476 1.00 95.62 165 LEU A C 1
ATOM 1349 O O . LEU A 1 165 ? 13.264 -0.419 -14.529 1.00 95.62 165 LEU A O 1
ATOM 1353 N N . ASN A 1 166 ? 15.494 -0.564 -14.714 1.00 94.38 166 ASN A N 1
ATOM 1354 C CA . ASN A 1 166 ? 15.688 0.875 -14.914 1.00 94.38 166 ASN A CA 1
ATOM 1355 C C . ASN A 1 166 ? 14.923 1.401 -16.134 1.00 94.38 166 ASN A C 1
ATOM 1357 O O . ASN A 1 166 ? 14.413 2.520 -16.100 1.00 94.38 166 ASN A O 1
ATOM 1361 N N . ALA A 1 167 ? 14.812 0.594 -17.194 1.00 95.00 167 ALA A N 1
ATOM 1362 C CA . ALA A 1 167 ? 14.028 0.958 -18.368 1.00 95.00 167 ALA A CA 1
ATOM 1363 C C . ALA A 1 167 ? 12.539 1.089 -18.015 1.00 95.00 167 ALA A C 1
ATOM 1365 O O . ALA A 1 167 ? 11.918 2.072 -18.403 1.00 95.00 167 ALA A O 1
ATOM 1366 N N . LEU A 1 168 ? 11.992 0.157 -17.227 1.00 97.19 168 LEU A N 1
ATOM 1367 C CA . LEU A 1 168 ? 10.593 0.183 -16.787 1.00 97.19 168 LEU A CA 1
ATOM 1368 C C . LEU A 1 168 ? 10.312 1.298 -15.768 1.00 97.19 168 LEU A C 1
ATOM 1370 O O . LEU A 1 168 ? 9.304 1.985 -15.898 1.00 97.19 168 LEU A O 1
ATOM 1374 N N . CYS A 1 169 ? 11.210 1.533 -14.804 1.00 95.94 169 CYS A N 1
ATOM 1375 C CA . CYS A 1 169 ? 11.081 2.623 -13.828 1.00 95.94 169 CYS A CA 1
ATOM 1376 C C . CYS A 1 169 ? 11.080 4.004 -14.497 1.00 95.94 169 CYS A C 1
ATOM 1378 O O . CYS A 1 169 ? 10.342 4.885 -14.076 1.00 95.94 169 CYS A O 1
ATOM 1380 N N . GLN A 1 170 ? 11.907 4.218 -15.525 1.00 95.56 170 GLN A N 1
ATOM 1381 C CA . GLN A 1 170 ? 11.896 5.488 -16.257 1.00 95.56 170 GLN A CA 1
ATOM 1382 C C . GLN A 1 170 ? 10.709 5.576 -17.217 1.00 95.56 170 GLN A C 1
ATOM 1384 O O . GLN A 1 170 ? 10.088 6.631 -17.325 1.00 95.56 170 GLN A O 1
ATOM 1389 N N . ALA A 1 171 ? 10.351 4.470 -17.873 1.00 96.00 171 ALA A N 1
ATOM 1390 C CA . ALA A 1 171 ? 9.194 4.428 -18.757 1.00 96.00 171 ALA A CA 1
ATOM 1391 C C . ALA A 1 171 ? 7.866 4.655 -18.034 1.00 96.00 171 ALA A C 1
ATOM 1393 O O . ALA A 1 171 ? 6.952 5.216 -18.632 1.00 96.00 171 ALA A O 1
ATOM 1394 N N . SER A 1 172 ? 7.760 4.319 -16.744 1.00 95.75 172 SER A N 1
ATOM 1395 C CA . SER A 1 172 ? 6.541 4.579 -15.968 1.00 95.75 172 SER A CA 1
ATOM 1396 C C . SER A 1 172 ? 6.193 6.069 -15.866 1.00 95.75 172 SER A C 1
ATOM 1398 O O . SER A 1 172 ? 5.036 6.393 -15.616 1.00 95.75 172 SER A O 1
ATOM 1400 N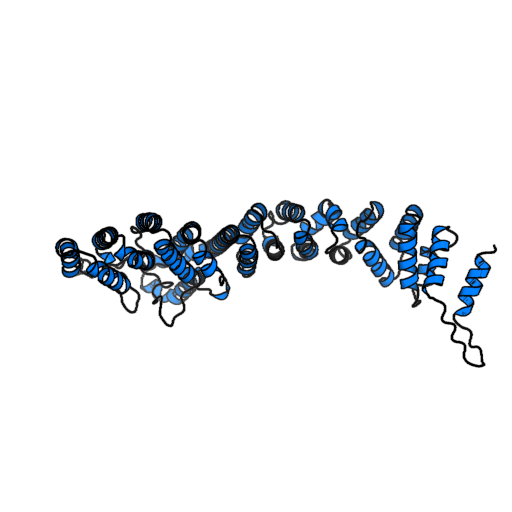 N . GLN A 1 173 ? 7.153 6.973 -16.114 1.00 93.81 173 GLN A N 1
ATOM 1401 C CA . GLN A 1 173 ? 6.916 8.422 -16.133 1.00 93.81 173 GLN A CA 1
ATOM 1402 C C . GLN A 1 173 ? 6.244 8.926 -17.416 1.00 93.81 173 GLN A C 1
ATOM 1404 O O . GLN A 1 173 ? 5.688 10.020 -17.409 1.00 93.81 173 GLN A O 1
ATOM 1409 N N . PHE A 1 174 ? 6.323 8.184 -18.526 1.00 93.81 174 PHE A N 1
ATOM 1410 C CA . PHE A 1 174 ? 5.852 8.663 -19.833 1.00 93.81 174 PHE A CA 1
ATOM 1411 C C . PHE A 1 174 ? 4.983 7.666 -20.616 1.00 93.81 174 PHE A C 1
ATOM 1413 O O . PHE A 1 174 ? 4.317 8.074 -21.563 1.00 93.81 174 PHE A O 1
ATOM 1420 N N . ASP A 1 175 ? 4.975 6.382 -20.254 1.00 95.44 175 ASP A N 1
ATOM 1421 C 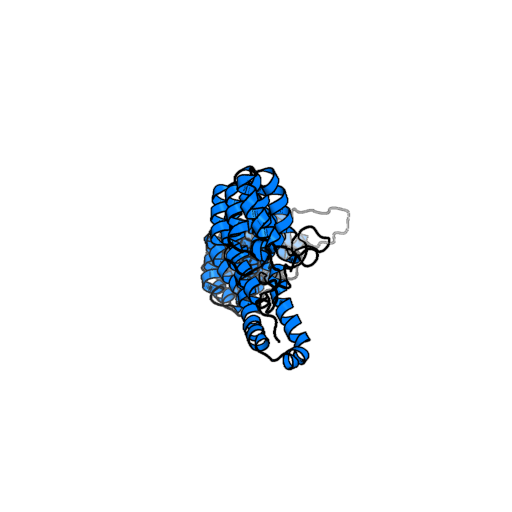CA . ASP A 1 175 ? 4.176 5.325 -20.891 1.00 95.44 175 ASP A CA 1
ATOM 1422 C C . ASP A 1 175 ? 3.813 4.237 -19.863 1.00 95.44 175 ASP A C 1
ATOM 1424 O O . ASP A 1 175 ? 4.264 3.086 -19.918 1.00 95.44 175 ASP A O 1
ATOM 1428 N N . LEU A 1 176 ? 3.019 4.636 -18.863 1.00 95.50 176 LEU A N 1
ATOM 1429 C CA . LEU A 1 176 ? 2.621 3.766 -17.758 1.00 95.50 176 LEU A CA 1
ATOM 1430 C C . LEU A 1 176 ? 1.848 2.531 -18.244 1.00 95.50 176 LEU A C 1
ATOM 1432 O O . LEU A 1 176 ? 2.118 1.427 -17.778 1.00 95.50 176 LEU A O 1
ATOM 1436 N N . ASP A 1 177 ? 0.930 2.675 -19.200 1.00 96.19 177 ASP A N 1
ATOM 1437 C CA . ASP A 1 177 ? 0.092 1.561 -19.659 1.00 96.19 177 ASP A CA 1
ATOM 1438 C C . ASP A 1 177 ? 0.906 0.429 -20.291 1.00 96.19 177 ASP A C 1
ATOM 1440 O O . ASP A 1 177 ? 0.653 -0.751 -20.019 1.00 96.19 177 ASP A O 1
ATOM 1444 N N . SER A 1 178 ? 1.920 0.758 -21.097 1.00 96.69 178 SER A N 1
ATOM 1445 C CA . SER A 1 178 ? 2.830 -0.244 -21.657 1.00 96.69 178 SER A CA 1
ATOM 1446 C C . SER A 1 178 ? 3.663 -0.924 -20.572 1.00 96.69 178 SER A C 1
ATOM 1448 O O . SER A 1 178 ? 3.858 -2.141 -20.624 1.00 96.69 178 SER A O 1
ATOM 1450 N N . VAL A 1 179 ? 4.114 -0.177 -19.559 1.00 97.81 179 VAL A N 1
ATOM 1451 C CA . VAL A 1 179 ? 4.829 -0.738 -18.401 1.00 97.81 179 VAL A CA 1
ATOM 1452 C C . VAL A 1 179 ? 3.939 -1.704 -17.617 1.00 97.81 179 VAL A C 1
ATOM 1454 O O . VAL A 1 179 ? 4.356 -2.834 -17.359 1.00 97.81 179 VAL A O 1
ATOM 1457 N N . LEU A 1 180 ? 2.702 -1.314 -17.293 1.00 98.00 180 LEU A N 1
ATOM 1458 C CA . LEU A 1 180 ? 1.748 -2.173 -16.584 1.00 98.00 180 LEU A CA 1
ATOM 1459 C C . LEU A 1 180 ? 1.439 -3.445 -17.388 1.00 98.00 180 LEU A C 1
ATOM 1461 O O . LEU A 1 180 ? 1.479 -4.539 -16.827 1.00 98.00 180 LEU A O 1
ATOM 1465 N N . ASN A 1 181 ? 1.233 -3.329 -18.708 1.00 97.81 181 ASN A N 1
ATOM 1466 C CA . ASN A 1 181 ? 1.049 -4.477 -19.607 1.00 97.81 181 ASN A CA 1
ATOM 1467 C C . ASN A 1 181 ? 2.226 -5.466 -19.546 1.00 97.81 181 ASN A C 1
ATOM 1469 O O . ASN A 1 181 ? 2.025 -6.683 -19.553 1.00 97.81 181 ASN A O 1
ATOM 1473 N N . LEU A 1 182 ? 3.460 -4.959 -19.516 1.00 97.94 182 LEU A N 1
ATOM 1474 C CA . LEU A 1 182 ? 4.669 -5.780 -19.461 1.00 97.94 182 LEU A CA 1
ATOM 1475 C C . LEU A 1 182 ? 4.829 -6.475 -18.107 1.00 97.94 182 LEU A C 1
ATOM 1477 O O . LEU A 1 182 ? 5.112 -7.676 -18.070 1.00 97.94 182 LEU A O 1
ATOM 1481 N N . ILE A 1 183 ? 4.620 -5.748 -17.005 1.00 97.94 183 ILE A N 1
ATOM 1482 C CA . ILE A 1 183 ? 4.671 -6.305 -15.647 1.00 97.94 183 ILE A CA 1
ATOM 1483 C C . ILE A 1 183 ? 3.625 -7.408 -15.500 1.00 97.94 183 ILE A C 1
ATOM 1485 O O . ILE A 1 183 ? 3.969 -8.527 -15.122 1.00 97.94 183 ILE A O 1
ATOM 1489 N N . GLU A 1 184 ? 2.374 -7.127 -15.863 1.00 97.88 184 GLU A N 1
ATOM 1490 C CA . GLU A 1 184 ? 1.259 -8.070 -15.764 1.00 97.88 184 GLU A CA 1
ATOM 1491 C C . GLU A 1 184 ? 1.522 -9.363 -16.550 1.00 97.88 184 GLU A C 1
ATOM 1493 O O . GLU A 1 184 ? 1.276 -10.460 -16.053 1.00 97.88 184 GLU A O 1
ATOM 1498 N N . ARG A 1 185 ? 2.078 -9.261 -17.763 1.00 97.12 185 ARG A N 1
ATOM 1499 C CA . ARG A 1 185 ? 2.317 -10.428 -18.628 1.00 97.12 185 ARG A CA 1
ATOM 1500 C C . ARG A 1 185 ? 3.580 -11.212 -18.294 1.00 97.12 185 ARG A C 1
ATOM 1502 O O . ARG A 1 185 ? 3.648 -12.400 -18.616 1.00 97.12 185 ARG A O 1
ATOM 1509 N N . HIS A 1 186 ? 4.620 -10.573 -17.760 1.00 96.69 186 HIS A N 1
ATOM 1510 C CA . HIS A 1 186 ? 5.952 -11.189 -17.685 1.00 96.69 186 HIS A CA 1
ATOM 1511 C C . HIS A 1 186 ? 6.514 -11.324 -16.274 1.00 96.69 186 HIS A C 1
ATOM 1513 O O . HIS A 1 186 ? 7.229 -12.298 -16.025 1.00 96.69 186 HIS A O 1
ATOM 1519 N N . TRP A 1 187 ? 6.182 -10.416 -15.356 1.00 96.94 187 TRP A N 1
ATOM 1520 C CA . TRP A 1 187 ? 6.669 -10.458 -13.975 1.00 96.94 187 TRP A CA 1
ATOM 1521 C C . TRP A 1 187 ? 5.614 -10.967 -12.999 1.00 96.94 187 TRP A C 1
ATOM 1523 O O . TRP A 1 187 ? 5.920 -11.851 -12.207 1.00 96.94 187 TRP A O 1
ATOM 1533 N N . LEU A 1 188 ? 4.360 -10.525 -13.110 1.00 95.75 188 LEU A N 1
ATOM 1534 C CA . LEU A 1 188 ? 3.290 -10.907 -12.183 1.00 95.75 188 LEU A CA 1
ATOM 1535 C C . LEU A 1 188 ? 3.042 -12.429 -12.075 1.00 95.75 188 LEU A C 1
ATOM 1537 O O . LEU A 1 188 ? 2.750 -12.904 -10.974 1.00 95.75 188 LEU A O 1
ATOM 1541 N N . PRO A 1 189 ? 3.182 -13.246 -13.140 1.00 96.12 189 PRO A N 1
ATOM 1542 C CA . PRO A 1 189 ? 3.072 -14.702 -13.017 1.00 96.12 189 PRO A CA 1
ATOM 1543 C C . PRO A 1 189 ? 4.221 -15.353 -12.225 1.00 96.12 189 PRO A C 1
ATOM 1545 O O . PRO A 1 189 ? 4.122 -16.520 -11.846 1.00 96.12 189 PRO A O 1
ATOM 1548 N N . ARG A 1 190 ? 5.323 -14.634 -11.978 1.00 95.19 190 ARG A N 1
ATOM 1549 C CA . ARG A 1 190 ? 6.560 -15.146 -11.377 1.00 95.19 190 ARG A CA 1
ATOM 1550 C C . ARG A 1 190 ? 6.818 -14.467 -10.035 1.00 95.19 190 ARG A C 1
ATOM 1552 O O . ARG A 1 190 ? 7.389 -13.387 -9.986 1.00 95.19 190 ARG A O 1
ATOM 1559 N N . LYS A 1 191 ? 6.505 -15.150 -8.931 1.00 93.31 191 LYS A N 1
ATOM 1560 C CA . LYS A 1 191 ? 6.730 -14.622 -7.567 1.00 93.31 191 LYS A CA 1
ATOM 1561 C C . LYS A 1 191 ? 8.180 -14.181 -7.300 1.00 93.31 191 LYS A C 1
ATOM 1563 O O . LYS A 1 191 ? 8.422 -13.281 -6.508 1.00 93.31 191 LYS A O 1
ATOM 1568 N N . SER A 1 192 ? 9.160 -14.779 -7.986 1.00 94.25 192 SER A N 1
ATOM 1569 C CA . SER A 1 192 ? 10.570 -14.362 -7.917 1.00 94.25 192 SER A CA 1
ATOM 1570 C C . SER A 1 192 ? 10.825 -12.929 -8.399 1.00 94.25 192 SER A C 1
ATOM 1572 O O . SER A 1 192 ? 11.876 -12.378 -8.098 1.00 94.25 192 SER A O 1
ATOM 1574 N N . HIS A 1 193 ? 9.895 -12.334 -9.151 1.00 95.62 193 HIS A N 1
ATOM 1575 C CA . HIS A 1 193 ? 9.985 -10.990 -9.729 1.00 95.62 193 HIS A CA 1
ATOM 1576 C C . HIS A 1 193 ? 9.122 -9.964 -8.981 1.00 95.62 193 HIS A C 1
ATOM 1578 O O . HIS A 1 193 ? 9.038 -8.811 -9.408 1.00 95.62 193 HIS A O 1
ATOM 1584 N N . ASP A 1 194 ? 8.506 -10.352 -7.860 1.00 94.81 194 ASP A N 1
ATOM 1585 C CA . ASP A 1 194 ? 7.676 -9.457 -7.047 1.00 94.81 194 ASP A CA 1
ATOM 1586 C C . ASP A 1 194 ? 8.497 -8.237 -6.566 1.00 94.81 194 ASP A C 1
ATOM 1588 O O . ASP A 1 194 ? 8.023 -7.110 -6.675 1.00 94.81 194 ASP A O 1
ATOM 1592 N N . ASP A 1 195 ? 9.768 -8.421 -6.168 1.00 93.31 195 ASP A N 1
ATOM 1593 C CA . ASP A 1 195 ? 10.679 -7.319 -5.778 1.00 93.31 195 ASP A CA 1
ATOM 1594 C C . ASP A 1 195 ? 10.873 -6.289 -6.899 1.00 93.31 195 ASP A C 1
ATOM 1596 O O . ASP A 1 195 ? 10.789 -5.083 -6.681 1.00 93.31 195 ASP A O 1
ATOM 1600 N N . LEU A 1 196 ? 11.085 -6.771 -8.126 1.00 95.56 196 LEU A N 1
ATOM 1601 C CA . LEU A 1 196 ? 11.270 -5.912 -9.293 1.00 95.56 196 LEU A CA 1
ATOM 1602 C C . LEU A 1 196 ? 9.988 -5.138 -9.610 1.00 95.56 196 LEU A C 1
ATOM 1604 O O . LEU A 1 196 ? 10.051 -3.960 -9.949 1.00 95.56 196 LEU A O 1
ATOM 1608 N N . SER A 1 197 ? 8.829 -5.783 -9.462 1.00 96.56 197 SER A N 1
ATOM 1609 C CA . SER A 1 197 ? 7.527 -5.151 -9.689 1.00 96.56 197 SER A CA 1
ATOM 1610 C C . SER A 1 197 ? 7.267 -4.036 -8.671 1.00 96.56 197 SER A C 1
ATOM 1612 O O . SER A 1 197 ? 6.942 -2.919 -9.070 1.00 96.56 197 SER A O 1
ATOM 1614 N N . LEU A 1 198 ? 7.500 -4.295 -7.376 1.00 94.75 198 LEU A N 1
ATOM 1615 C CA . LEU A 1 198 ? 7.383 -3.290 -6.308 1.00 94.75 198 LEU A CA 1
ATOM 1616 C C . LEU A 1 198 ? 8.305 -2.092 -6.549 1.00 94.75 198 LEU A C 1
ATOM 1618 O O . LEU A 1 198 ? 7.874 -0.947 -6.425 1.00 94.75 198 LEU A O 1
ATOM 1622 N N . ARG A 1 199 ? 9.544 -2.342 -6.989 1.00 94.25 199 ARG A N 1
ATOM 1623 C CA . ARG A 1 199 ? 10.471 -1.271 -7.374 1.00 94.25 199 ARG A CA 1
ATOM 1624 C C . ARG A 1 199 ? 9.998 -0.450 -8.561 1.00 94.25 199 ARG A C 1
ATOM 1626 O O . ARG A 1 199 ? 10.387 0.699 -8.645 1.00 94.25 199 ARG A O 1
ATOM 1633 N N . VAL A 1 200 ? 9.214 -0.980 -9.499 1.00 95.81 200 VAL A N 1
ATOM 1634 C CA . VAL A 1 200 ? 8.629 -0.129 -10.552 1.00 95.81 200 VAL A CA 1
ATOM 1635 C C . VAL A 1 200 ? 7.476 0.692 -9.986 1.00 95.81 200 VAL A C 1
ATOM 1637 O O . VAL A 1 200 ? 7.406 1.895 -10.242 1.00 95.81 200 VAL A O 1
ATOM 1640 N N . PHE A 1 201 ? 6.611 0.072 -9.178 1.00 95.31 201 PHE A N 1
ATOM 1641 C CA . PHE A 1 201 ? 5.477 0.749 -8.547 1.00 95.31 201 PHE A CA 1
ATOM 1642 C C . PHE A 1 201 ? 5.913 1.927 -7.667 1.00 95.31 201 PHE A C 1
ATOM 1644 O O . PHE A 1 201 ? 5.265 2.968 -7.694 1.00 95.31 201 PHE A O 1
ATOM 1651 N N . SER A 1 202 ? 7.057 1.835 -6.982 1.00 91.94 202 SER A N 1
ATOM 1652 C CA . SER A 1 202 ? 7.588 2.940 -6.171 1.00 91.94 202 SER A CA 1
ATOM 1653 C C . SER A 1 202 ? 8.028 4.172 -6.974 1.00 91.94 202 SER A C 1
ATOM 1655 O O . SER A 1 202 ? 8.269 5.220 -6.380 1.00 91.94 202 SER A O 1
ATOM 1657 N N . TYR A 1 203 ? 8.167 4.067 -8.301 1.00 91.94 203 TYR A N 1
ATOM 1658 C CA . TYR A 1 203 ? 8.463 5.208 -9.176 1.00 91.94 203 TYR A CA 1
ATOM 1659 C C . TYR A 1 203 ? 7.205 5.792 -9.818 1.00 91.94 203 TYR A C 1
ATOM 1661 O O . TYR A 1 203 ? 7.288 6.869 -10.396 1.00 91.94 203 TYR A O 1
ATOM 1669 N N . ILE A 1 204 ? 6.050 5.126 -9.752 1.00 92.31 204 ILE A N 1
ATOM 1670 C CA . ILE A 1 204 ? 4.828 5.647 -10.373 1.00 92.31 204 ILE A CA 1
ATOM 1671 C C . ILE A 1 204 ? 4.421 6.953 -9.690 1.00 92.31 204 ILE A C 1
ATOM 1673 O O . ILE A 1 204 ? 4.207 7.000 -8.481 1.00 92.31 204 ILE A O 1
ATOM 1677 N N . SER A 1 205 ? 4.295 8.003 -10.500 1.00 87.50 205 SER A N 1
ATOM 1678 C CA . SER A 1 205 ? 3.877 9.343 -10.081 1.00 87.50 205 SER A CA 1
ATOM 1679 C C . SER A 1 205 ? 2.411 9.643 -10.397 1.00 87.50 205 SER A C 1
ATOM 1681 O O . SER A 1 205 ? 1.846 10.562 -9.816 1.00 87.50 205 SER A O 1
ATOM 1683 N N . ASN A 1 206 ? 1.786 8.876 -11.295 1.00 88.88 206 ASN A N 1
ATOM 1684 C CA . ASN A 1 206 ? 0.380 9.021 -11.665 1.00 88.88 206 ASN A CA 1
ATOM 1685 C C . ASN A 1 206 ? -0.354 7.688 -11.472 1.00 88.88 206 ASN A C 1
ATOM 1687 O O . ASN A 1 206 ? -0.385 6.843 -12.368 1.00 88.88 206 ASN A O 1
ATOM 1691 N N . TRP A 1 207 ? -0.894 7.478 -10.272 1.00 92.69 207 TRP A N 1
ATOM 1692 C CA . TRP A 1 207 ? -1.602 6.250 -9.917 1.00 92.69 207 TRP A CA 1
ATOM 1693 C C . TRP A 1 207 ? -3.007 6.210 -10.520 1.00 92.69 207 TRP A C 1
ATOM 1695 O O . TRP A 1 207 ? -3.840 7.069 -10.241 1.00 92.69 207 TRP A O 1
ATOM 1705 N N . ASN A 1 208 ? -3.285 5.160 -11.293 1.00 92.31 208 ASN A N 1
ATOM 1706 C CA . ASN A 1 208 ? -4.624 4.814 -11.766 1.00 92.31 208 ASN A CA 1
ATOM 1707 C C . ASN A 1 208 ? -5.097 3.494 -11.131 1.00 92.31 208 ASN A C 1
ATOM 1709 O O . ASN A 1 208 ? -4.300 2.754 -10.550 1.00 92.31 208 ASN A O 1
ATOM 1713 N N . THR A 1 209 ? -6.385 3.175 -11.272 1.00 93.94 209 THR A N 1
ATOM 1714 C CA . THR A 1 209 ? -6.996 1.968 -10.686 1.00 93.94 209 THR A CA 1
ATOM 1715 C C . THR A 1 209 ? -6.256 0.689 -11.083 1.00 93.94 209 THR A C 1
ATOM 1717 O O . THR A 1 209 ? -5.982 -0.156 -10.240 1.00 93.94 209 THR A O 1
ATOM 1720 N N . ARG A 1 210 ? -5.819 0.582 -12.344 1.00 95.75 210 ARG A N 1
ATOM 1721 C CA . ARG A 1 210 ? -5.080 -0.590 -12.829 1.00 95.75 210 ARG A CA 1
ATOM 1722 C C . ARG A 1 210 ? -3.718 -0.750 -12.148 1.00 95.75 210 ARG A C 1
ATOM 1724 O O . ARG A 1 210 ? -3.322 -1.868 -11.827 1.00 95.75 210 ARG A O 1
ATOM 1731 N N . ALA A 1 211 ? -2.990 0.346 -11.936 1.00 96.50 211 ALA A N 1
ATOM 1732 C CA . ALA A 1 211 ? -1.730 0.325 -11.201 1.00 96.50 211 ALA A CA 1
ATOM 1733 C C . ALA A 1 211 ? -1.956 -0.131 -9.753 1.00 96.50 211 ALA A C 1
ATOM 1735 O O . ALA A 1 211 ? -1.199 -0.970 -9.265 1.00 96.50 211 ALA A O 1
ATOM 1736 N N . VAL A 1 212 ? -3.019 0.366 -9.106 1.00 96.50 212 VAL A N 1
ATOM 1737 C CA . VAL A 1 212 ? -3.422 -0.056 -7.755 1.00 96.50 212 VAL A CA 1
ATOM 1738 C C . VAL A 1 212 ? -3.705 -1.552 -7.721 1.00 96.50 212 VAL A C 1
ATOM 1740 O O . VAL A 1 212 ? -3.098 -2.250 -6.916 1.00 96.50 212 VAL A O 1
ATOM 1743 N N . ASP A 1 213 ? -4.531 -2.071 -8.630 1.00 96.81 213 ASP A N 1
ATOM 1744 C CA . ASP A 1 213 ? -4.895 -3.491 -8.665 1.00 96.81 213 ASP A CA 1
ATOM 1745 C C . ASP A 1 213 ? -3.665 -4.402 -8.789 1.00 96.81 213 ASP A C 1
ATOM 1747 O O . ASP A 1 213 ? -3.496 -5.354 -8.018 1.00 96.81 213 ASP A O 1
ATOM 1751 N N . LEU A 1 214 ? -2.766 -4.089 -9.728 1.00 97.56 214 LEU A N 1
ATOM 1752 C CA . LEU A 1 214 ? -1.548 -4.869 -9.954 1.00 97.56 214 LEU A CA 1
ATOM 1753 C C . LEU A 1 214 ? -0.589 -4.781 -8.759 1.00 97.56 214 LEU A C 1
ATOM 1755 O O . LEU A 1 214 ? -0.064 -5.808 -8.321 1.00 97.56 214 LEU A O 1
ATOM 1759 N N . ALA A 1 215 ? -0.391 -3.588 -8.197 1.00 96.56 215 ALA A N 1
ATOM 1760 C CA . ALA A 1 215 ? 0.440 -3.403 -7.011 1.00 96.56 215 ALA A CA 1
ATOM 1761 C C . ALA A 1 215 ? -0.145 -4.126 -5.792 1.00 96.56 215 ALA A C 1
ATOM 1763 O O . ALA A 1 215 ? 0.589 -4.811 -5.084 1.00 96.56 215 ALA A O 1
ATOM 1764 N N . SER A 1 216 ? -1.463 -4.078 -5.585 1.00 95.88 216 SER A N 1
ATOM 1765 C CA . SER A 1 216 ? -2.147 -4.799 -4.511 1.00 95.88 216 SER A CA 1
ATOM 1766 C C . SER A 1 216 ? -1.981 -6.317 -4.623 1.00 95.88 216 SER A C 1
ATOM 1768 O O . SER A 1 216 ? -1.870 -6.991 -3.599 1.00 95.88 216 SER A O 1
ATOM 1770 N N . ILE A 1 217 ? -1.936 -6.890 -5.833 1.00 95.81 217 ILE A N 1
ATOM 1771 C CA . ILE A 1 217 ? -1.634 -8.323 -6.013 1.00 95.81 217 ILE A CA 1
ATOM 1772 C C . ILE A 1 217 ? -0.224 -8.643 -5.506 1.00 95.81 217 ILE A C 1
ATOM 1774 O O . ILE A 1 217 ? -0.041 -9.634 -4.795 1.00 95.81 217 ILE A O 1
ATOM 1778 N N . VAL A 1 218 ? 0.766 -7.823 -5.867 1.00 95.88 218 VAL A N 1
ATOM 1779 C CA . VAL A 1 218 ? 2.166 -8.051 -5.481 1.00 95.88 218 VAL A CA 1
ATOM 1780 C C . VAL A 1 218 ? 2.371 -7.812 -3.984 1.00 95.88 218 VAL A C 1
ATOM 1782 O O . VAL A 1 218 ? 2.964 -8.656 -3.317 1.00 95.88 218 VAL A O 1
ATOM 1785 N N . LEU A 1 219 ? 1.801 -6.743 -3.425 1.00 94.06 219 LEU A N 1
ATOM 1786 C CA . LEU A 1 219 ? 1.869 -6.424 -1.994 1.00 94.06 219 LEU A CA 1
ATOM 1787 C C . LEU A 1 219 ? 1.280 -7.537 -1.120 1.00 94.06 219 LEU A C 1
ATOM 1789 O O . LEU A 1 219 ? 1.880 -7.903 -0.112 1.00 94.06 219 LEU A O 1
ATOM 1793 N N . ARG A 1 220 ? 0.167 -8.158 -1.533 1.00 92.50 220 ARG A N 1
ATOM 1794 C CA . ARG A 1 220 ? -0.403 -9.310 -0.808 1.00 92.50 220 ARG A CA 1
ATOM 1795 C C . ARG A 1 220 ? 0.510 -10.535 -0.794 1.00 92.50 220 ARG A C 1
ATOM 1797 O O . ARG A 1 220 ? 0.416 -11.356 0.112 1.00 92.50 220 ARG A O 1
ATOM 1804 N N . ARG A 1 221 ? 1.379 -10.695 -1.795 1.00 91.19 221 ARG A N 1
ATOM 1805 C CA . ARG A 1 221 ? 2.364 -11.790 -1.838 1.00 91.19 221 ARG A CA 1
ATOM 1806 C C . ARG A 1 221 ? 3.616 -11.434 -1.050 1.00 91.19 221 ARG A C 1
ATOM 1808 O O . ARG A 1 221 ? 4.137 -12.269 -0.310 1.00 91.19 221 ARG A O 1
ATOM 1815 N N . LYS A 1 222 ? 4.087 -10.198 -1.207 1.00 86.50 222 LYS A N 1
ATOM 1816 C CA . LYS A 1 222 ? 5.333 -9.697 -0.641 1.00 86.50 222 LYS A CA 1
ATOM 1817 C C . LYS A 1 222 ? 5.156 -8.263 -0.140 1.00 86.50 222 LYS A C 1
ATOM 1819 O O . LYS A 1 222 ? 5.431 -7.307 -0.854 1.00 86.50 222 LYS A O 1
ATOM 1824 N N . ALA A 1 223 ? 4.740 -8.121 1.113 1.00 77.38 223 ALA A N 1
ATOM 1825 C CA . ALA A 1 223 ? 4.737 -6.835 1.798 1.00 77.38 223 ALA A CA 1
ATOM 1826 C C . ALA A 1 223 ? 6.051 -6.657 2.576 1.00 77.38 223 ALA A C 1
ATOM 1828 O O . ALA A 1 223 ? 6.149 -7.056 3.735 1.00 77.38 223 ALA A O 1
ATOM 1829 N N . ASP A 1 224 ? 7.069 -6.091 1.928 1.00 73.50 224 ASP A N 1
ATOM 1830 C CA . ASP A 1 224 ? 8.330 -5.706 2.576 1.00 73.50 224 ASP A CA 1
ATOM 1831 C C . ASP A 1 224 ? 8.388 -4.186 2.833 1.00 73.50 224 ASP A C 1
ATOM 1833 O O . ASP A 1 224 ? 7.369 -3.495 2.767 1.00 73.50 224 ASP A O 1
ATOM 1837 N N . GLY A 1 225 ? 9.568 -3.658 3.171 1.00 71.62 225 GLY A N 1
ATOM 1838 C CA . GLY A 1 225 ? 9.756 -2.230 3.446 1.00 71.62 225 GLY A CA 1
ATOM 1839 C C . GLY A 1 225 ? 9.459 -1.304 2.258 1.00 71.62 225 GLY A C 1
ATOM 1840 O O . GLY A 1 225 ? 9.303 -0.108 2.460 1.00 71.62 225 GLY A O 1
ATOM 1841 N N . SER A 1 226 ? 9.337 -1.816 1.025 1.00 77.81 226 SER A N 1
ATOM 1842 C CA . SER A 1 226 ? 8.945 -0.994 -0.133 1.00 77.81 226 SER A CA 1
ATOM 1843 C C . SER A 1 226 ? 7.461 -0.607 -0.130 1.00 77.81 226 SER A C 1
ATOM 1845 O O . SER A 1 226 ? 7.072 0.334 -0.824 1.00 77.81 226 SER A O 1
ATOM 1847 N N . ALA A 1 227 ? 6.634 -1.304 0.658 1.00 86.62 227 ALA A N 1
ATOM 1848 C CA . ALA A 1 227 ? 5.199 -1.058 0.725 1.00 86.62 227 ALA A CA 1
ATOM 1849 C C . ALA A 1 227 ? 4.869 0.354 1.232 1.00 86.62 227 ALA A C 1
ATOM 1851 O O . ALA A 1 227 ? 3.974 0.992 0.682 1.00 86.62 227 ALA A O 1
ATOM 1852 N N . SER A 1 228 ? 5.612 0.854 2.224 1.00 85.94 228 SER A N 1
ATOM 1853 C CA . SER A 1 228 ? 5.423 2.199 2.780 1.00 85.94 228 SER A CA 1
ATOM 1854 C C . SER A 1 228 ? 5.635 3.270 1.713 1.00 85.94 228 SER A C 1
ATOM 1856 O O . SER A 1 228 ? 4.759 4.092 1.466 1.00 85.94 228 SER A O 1
ATOM 1858 N N . LEU A 1 229 ? 6.740 3.170 0.969 1.00 87.69 229 LEU A N 1
ATOM 1859 C CA . LEU A 1 229 ? 7.062 4.084 -0.122 1.00 87.69 229 LEU A CA 1
ATOM 1860 C C . LEU A 1 229 ? 5.984 4.079 -1.216 1.00 87.69 229 LEU A C 1
ATOM 1862 O O . LEU A 1 229 ? 5.654 5.131 -1.754 1.00 87.69 229 LEU A O 1
ATOM 1866 N N . ILE A 1 230 ? 5.436 2.910 -1.555 1.00 91.06 230 ILE A N 1
ATOM 1867 C CA . ILE A 1 230 ? 4.359 2.786 -2.548 1.00 91.06 230 ILE A CA 1
ATOM 1868 C C . ILE A 1 230 ? 3.086 3.492 -2.068 1.00 91.06 230 ILE A C 1
ATOM 1870 O O . ILE A 1 230 ? 2.495 4.258 -2.832 1.00 91.06 230 ILE A O 1
ATOM 1874 N N . VAL A 1 231 ? 2.688 3.269 -0.811 1.00 90.25 231 VAL A N 1
ATOM 1875 C CA . VAL A 1 231 ? 1.534 3.947 -0.200 1.00 90.25 231 VAL A CA 1
ATOM 1876 C C . VAL A 1 231 ? 1.754 5.460 -0.196 1.00 90.25 231 VAL A C 1
ATOM 1878 O O . VAL A 1 231 ? 0.887 6.196 -0.656 1.00 90.25 231 VAL A O 1
ATOM 1881 N N . ASP A 1 232 ? 2.939 5.922 0.200 1.00 87.00 232 ASP A N 1
ATOM 1882 C CA . ASP A 1 232 ? 3.286 7.345 0.258 1.00 87.00 232 ASP A CA 1
ATOM 1883 C C . ASP A 1 232 ? 3.231 8.036 -1.109 1.00 87.00 232 ASP A C 1
ATOM 1885 O O . ASP A 1 232 ? 2.802 9.187 -1.212 1.00 87.00 232 ASP A O 1
ATOM 1889 N N . GLN A 1 233 ? 3.661 7.359 -2.180 1.00 87.81 233 GLN A N 1
ATOM 1890 C CA . GLN A 1 233 ? 3.524 7.913 -3.529 1.00 87.81 233 GLN A CA 1
ATOM 1891 C C . GLN A 1 233 ? 2.060 7.980 -3.961 1.00 87.81 233 GLN A C 1
ATOM 1893 O O . GLN A 1 233 ? 1.654 8.980 -4.550 1.00 87.81 233 GLN A O 1
ATOM 1898 N N . ALA A 1 234 ? 1.261 6.957 -3.651 1.00 90.12 234 ALA A N 1
ATOM 1899 C CA . ALA A 1 234 ? -0.159 6.951 -3.986 1.00 90.12 234 ALA A CA 1
ATOM 1900 C C . ALA A 1 234 ? -0.944 8.037 -3.233 1.00 90.12 234 ALA A C 1
ATOM 1902 O O . ALA A 1 234 ? -1.836 8.642 -3.829 1.00 90.12 234 ALA A O 1
ATOM 1903 N N . THR A 1 235 ? -0.566 8.355 -1.987 1.00 87.75 235 THR A N 1
ATOM 1904 C CA . THR A 1 235 ? -1.182 9.431 -1.185 1.00 87.75 235 THR A CA 1
ATOM 1905 C C . THR A 1 235 ? -1.115 10.781 -1.896 1.00 87.75 235 THR A C 1
ATOM 1907 O O . THR A 1 235 ? -2.060 11.559 -1.828 1.00 87.75 235 THR A O 1
ATOM 1910 N N . LYS A 1 236 ? -0.042 11.051 -2.651 1.00 85.25 236 LYS A N 1
ATOM 1911 C CA . LYS A 1 236 ? 0.105 12.299 -3.424 1.00 85.25 236 LYS A CA 1
ATOM 1912 C C . LYS A 1 236 ? -0.883 12.416 -4.587 1.00 85.25 236 LYS A C 1
ATOM 1914 O O . LYS A 1 236 ? -1.077 13.515 -5.098 1.00 85.25 236 LYS A O 1
ATOM 1919 N N . CYS A 1 237 ? -1.455 11.299 -5.037 1.00 84.31 237 CYS A N 1
ATOM 1920 C CA . CYS A 1 237 ? -2.405 11.256 -6.147 1.00 84.31 237 CYS A CA 1
ATOM 1921 C C . CYS A 1 237 ? -3.851 11.158 -5.657 1.00 84.31 237 CYS A C 1
ATOM 1923 O O . CYS A 1 237 ? -4.708 11.901 -6.124 1.00 84.31 237 CYS A O 1
ATOM 1925 N N . SER A 1 238 ? -4.129 10.192 -4.778 1.00 87.56 238 SER A N 1
ATOM 1926 C CA . SER A 1 238 ? -5.467 9.923 -4.255 1.00 87.56 238 SER A CA 1
ATOM 1927 C C . SER A 1 238 ? -5.384 9.179 -2.915 1.00 87.56 238 SER A C 1
ATOM 1929 O O . SER A 1 238 ? -4.813 8.080 -2.867 1.00 87.56 238 SER A O 1
ATOM 1931 N N . PRO A 1 239 ? -6.014 9.707 -1.850 1.00 88.25 239 PRO A N 1
ATOM 1932 C CA . PRO A 1 239 ? -6.141 9.016 -0.567 1.00 88.25 239 PRO A CA 1
ATOM 1933 C C . PRO A 1 239 ? -6.807 7.639 -0.691 1.00 88.25 239 PRO A C 1
ATOM 1935 O O . PRO A 1 239 ? -6.418 6.694 -0.007 1.00 88.25 239 PRO A O 1
ATOM 1938 N N . GLU A 1 240 ? -7.772 7.482 -1.603 1.00 89.56 240 GLU A N 1
ATOM 1939 C CA . GLU A 1 240 ? -8.470 6.211 -1.826 1.00 89.56 240 GLU A CA 1
ATOM 1940 C C . GLU A 1 240 ? -7.522 5.122 -2.345 1.00 89.56 240 GLU A C 1
ATOM 1942 O O . GLU A 1 240 ? -7.477 4.015 -1.803 1.00 89.56 240 GLU A O 1
ATOM 1947 N N . HIS A 1 241 ? -6.693 5.455 -3.340 1.00 91.38 241 HIS A N 1
ATOM 1948 C CA . HIS A 1 241 ? -5.676 4.540 -3.860 1.00 91.38 241 HIS A CA 1
ATOM 1949 C C . HIS A 1 241 ? -4.661 4.153 -2.776 1.00 91.38 241 HIS A C 1
ATOM 1951 O O . HIS A 1 241 ? -4.318 2.976 -2.641 1.00 91.38 241 HIS A O 1
ATOM 1957 N N . ALA A 1 242 ? -4.214 5.122 -1.972 1.00 92.19 242 ALA A N 1
ATOM 1958 C CA . ALA A 1 242 ? -3.297 4.873 -0.864 1.00 92.19 242 ALA A CA 1
ATOM 1959 C C . ALA A 1 242 ? -3.898 3.918 0.181 1.00 92.19 242 ALA A C 1
ATOM 1961 O O . ALA A 1 242 ? -3.233 2.966 0.591 1.00 92.19 242 ALA A O 1
ATOM 1962 N N . MET A 1 243 ? -5.172 4.101 0.553 1.00 91.38 243 MET A N 1
ATOM 1963 C CA . MET A 1 243 ? -5.878 3.206 1.479 1.00 91.38 243 MET A CA 1
ATOM 1964 C C . MET A 1 243 ? -5.991 1.774 0.941 1.00 91.38 243 MET A C 1
ATOM 1966 O O . MET A 1 243 ? -5.778 0.817 1.689 1.00 91.38 243 MET A O 1
ATOM 1970 N N . MET A 1 244 ? -6.282 1.598 -0.352 1.00 92.44 244 MET A N 1
ATOM 1971 C CA . MET A 1 244 ? -6.342 0.269 -0.976 1.00 92.44 244 MET A CA 1
ATOM 1972 C C . MET A 1 244 ? -4.982 -0.445 -0.951 1.00 92.44 244 MET A C 1
ATOM 1974 O O . MET A 1 244 ? -4.912 -1.648 -0.680 1.00 92.44 244 MET A O 1
ATOM 1978 N N . LEU A 1 245 ? -3.895 0.289 -1.202 1.00 93.56 245 LEU A N 1
ATOM 1979 C CA . LEU A 1 245 ? -2.530 -0.241 -1.162 1.00 93.56 245 LEU A CA 1
ATOM 1980 C C . LEU A 1 245 ? -2.084 -0.564 0.267 1.00 93.56 245 LEU A C 1
ATOM 1982 O O . LEU A 1 245 ? -1.529 -1.641 0.492 1.00 93.56 245 LEU A O 1
ATOM 1986 N N . LEU A 1 246 ? -2.390 0.311 1.232 1.00 92.69 246 LEU A N 1
ATOM 1987 C CA . LEU A 1 246 ? -2.152 0.079 2.658 1.00 92.69 246 LEU A CA 1
ATOM 1988 C C . LEU A 1 246 ? -2.849 -1.206 3.109 1.00 92.69 246 LEU A C 1
ATOM 1990 O O . LEU A 1 246 ? -2.201 -2.110 3.635 1.00 92.69 246 LEU A O 1
ATOM 1994 N N . ARG A 1 247 ? -4.149 -1.336 2.821 1.00 92.81 247 ARG A N 1
ATOM 1995 C CA . ARG A 1 247 ? -4.920 -2.545 3.127 1.00 92.81 247 ARG A CA 1
ATOM 1996 C C . ARG A 1 247 ? -4.289 -3.791 2.501 1.00 92.81 247 ARG A C 1
ATOM 1998 O O . ARG A 1 247 ? -4.119 -4.793 3.188 1.00 92.81 247 ARG A O 1
ATOM 2005 N N . ALA A 1 248 ? -3.913 -3.739 1.223 1.00 94.19 248 ALA A N 1
ATOM 2006 C CA . ALA A 1 248 ? -3.301 -4.876 0.535 1.00 94.19 248 ALA A CA 1
ATOM 2007 C C . ALA A 1 248 ? -1.951 -5.286 1.148 1.00 94.19 248 ALA A C 1
ATOM 2009 O O . ALA A 1 248 ? -1.662 -6.478 1.267 1.00 94.19 248 ALA A O 1
ATOM 2010 N N . ALA A 1 249 ? -1.132 -4.317 1.562 1.00 92.44 249 ALA A N 1
ATOM 2011 C CA . ALA A 1 249 ? 0.134 -4.587 2.230 1.00 92.44 249 ALA A CA 1
ATOM 2012 C C . ALA A 1 249 ? -0.073 -5.203 3.622 1.00 92.44 249 ALA A C 1
ATOM 2014 O O . ALA A 1 249 ? 0.567 -6.201 3.952 1.00 92.44 249 ALA A O 1
ATOM 2015 N N . LEU A 1 250 ? -1.005 -4.665 4.413 1.00 91.31 250 LEU A N 1
ATOM 2016 C CA . LEU A 1 250 ? -1.378 -5.209 5.721 1.00 91.31 250 LEU A CA 1
ATOM 2017 C C . LEU A 1 250 ? -1.933 -6.640 5.609 1.00 91.31 250 LEU A C 1
ATOM 2019 O O . LEU A 1 250 ? -1.537 -7.527 6.370 1.00 91.31 250 LEU A O 1
ATOM 2023 N N . GLU A 1 251 ? -2.797 -6.900 4.623 1.00 91.06 251 GLU A N 1
ATOM 2024 C CA . GLU A 1 251 ? -3.279 -8.248 4.293 1.00 91.06 251 GLU A CA 1
ATOM 2025 C C . GLU A 1 251 ? -2.115 -9.183 3.941 1.00 91.06 251 GLU A C 1
ATOM 2027 O O . GLU A 1 251 ? -2.054 -10.299 4.454 1.00 91.06 251 GLU A O 1
ATOM 2032 N N . GLY A 1 252 ? -1.158 -8.727 3.126 1.00 89.44 252 GLY A N 1
ATOM 2033 C CA . GLY A 1 252 ? 0.027 -9.507 2.768 1.00 89.44 252 GLY A CA 1
ATOM 2034 C C . GLY A 1 252 ? 0.893 -9.884 3.966 1.00 89.44 252 GLY A C 1
ATOM 2035 O O . GLY A 1 252 ? 1.294 -11.041 4.096 1.00 89.44 252 GLY A O 1
ATOM 2036 N N . ARG A 1 253 ? 1.136 -8.942 4.885 1.00 86.81 253 ARG A N 1
ATOM 2037 C CA . ARG A 1 253 ? 1.886 -9.224 6.119 1.00 86.81 253 ARG A CA 1
ATOM 2038 C C . ARG A 1 253 ? 1.157 -10.223 7.013 1.00 86.81 253 ARG A C 1
ATOM 2040 O O . ARG A 1 253 ? 1.790 -11.123 7.559 1.00 86.81 253 ARG A O 1
ATOM 2047 N N . LEU A 1 254 ? -0.168 -10.108 7.122 1.00 87.38 254 LEU A N 1
ATOM 2048 C CA . LEU A 1 254 ? -0.971 -11.078 7.862 1.00 87.38 254 LEU A CA 1
ATOM 2049 C C . LEU A 1 254 ? -0.886 -12.473 7.229 1.00 87.38 254 LEU A C 1
ATOM 2051 O O . LEU A 1 254 ? -0.621 -13.428 7.947 1.00 87.38 254 LEU A O 1
ATOM 2055 N N . LEU A 1 255 ? -1.026 -12.597 5.905 1.00 85.94 255 LEU A N 1
ATOM 2056 C CA . LEU A 1 255 ? -0.894 -13.881 5.196 1.00 85.94 255 LEU A CA 1
ATOM 2057 C C . LEU A 1 255 ? 0.482 -14.526 5.415 1.00 85.94 255 LEU A C 1
ATOM 2059 O O . LEU A 1 255 ? 0.582 -15.736 5.603 1.00 85.94 255 LEU A O 1
ATOM 2063 N N . GLN A 1 256 ? 1.554 -13.732 5.427 1.00 81.25 256 GLN A N 1
ATOM 2064 C CA . GLN A 1 256 ? 2.897 -14.232 5.744 1.00 81.25 256 GLN A CA 1
ATOM 2065 C C . GLN A 1 256 ? 3.004 -14.705 7.201 1.00 81.25 256 GLN A C 1
ATOM 2067 O O . GLN A 1 256 ? 3.681 -15.696 7.484 1.00 81.25 256 GLN A O 1
ATOM 2072 N N . ALA A 1 257 ? 2.303 -14.034 8.115 1.00 81.44 257 ALA A N 1
ATOM 2073 C CA . ALA A 1 257 ? 2.251 -14.398 9.522 1.00 81.44 257 ALA A CA 1
ATOM 2074 C C . ALA A 1 257 ? 1.261 -15.538 9.837 1.00 81.44 257 ALA A C 1
ATOM 2076 O O . ALA A 1 257 ? 1.357 -16.135 10.905 1.00 81.44 257 ALA A O 1
ATOM 2077 N N . GLU A 1 258 ? 0.344 -15.920 8.940 1.00 76.31 258 GLU A N 1
ATOM 2078 C CA . GLU A 1 258 ? -0.610 -17.020 9.179 1.00 76.31 258 GLU A CA 1
ATOM 2079 C C . GLU A 1 258 ? 0.094 -18.371 9.430 1.00 76.31 258 GLU A C 1
ATOM 2081 O O . GLU A 1 258 ? -0.370 -19.172 10.241 1.00 76.31 258 GLU A O 1
ATOM 2086 N N . ALA A 1 259 ? 1.289 -18.590 8.870 1.00 71.50 259 ALA A N 1
ATOM 2087 C CA . ALA A 1 259 ? 2.119 -19.754 9.209 1.00 71.50 259 ALA A CA 1
ATOM 2088 C C . ALA A 1 259 ? 2.558 -19.785 10.692 1.00 71.50 259 ALA A C 1
ATOM 2090 O O . ALA A 1 259 ? 2.864 -20.848 11.239 1.00 71.50 259 ALA A O 1
ATOM 2091 N N . ILE A 1 260 ? 2.602 -18.620 11.345 1.00 74.31 260 ILE A N 1
ATOM 2092 C CA . ILE A 1 260 ? 2.863 -18.448 12.780 1.00 74.31 260 ILE A CA 1
ATOM 2093 C C . ILE A 1 260 ? 1.569 -18.659 13.575 1.00 74.31 260 ILE A C 1
ATOM 2095 O O . ILE A 1 260 ? 1.589 -19.291 14.629 1.00 74.31 260 ILE A O 1
ATOM 2099 N N . VAL A 1 261 ? 0.428 -18.214 13.044 1.00 71.69 261 VAL A N 1
ATOM 2100 C CA . VAL A 1 261 ? -0.896 -18.369 13.672 1.00 71.69 261 VAL A CA 1
ATOM 2101 C C . VAL A 1 261 ? -1.229 -19.832 13.958 1.00 71.69 261 VAL A C 1
ATOM 2103 O O . VAL A 1 261 ? -1.676 -20.150 15.061 1.00 71.69 261 VAL A O 1
ATOM 2106 N N . ASP A 1 262 ? -0.973 -20.738 13.013 1.00 72.00 262 ASP A N 1
ATOM 2107 C CA . ASP A 1 262 ? -1.220 -22.172 13.220 1.00 72.00 262 ASP A CA 1
ATOM 2108 C C . ASP A 1 262 ? -0.347 -22.763 14.334 1.00 72.00 262 ASP A C 1
ATOM 2110 O O . ASP A 1 262 ? -0.786 -23.651 15.073 1.00 72.00 262 ASP A O 1
ATOM 2114 N N . LYS A 1 263 ? 0.881 -22.257 14.494 1.00 72.06 263 LYS A N 1
ATOM 2115 C CA . LYS A 1 263 ? 1.770 -22.654 15.594 1.00 72.06 263 LYS A CA 1
ATOM 2116 C C . LYS A 1 263 ? 1.252 -22.134 16.929 1.00 72.06 263 LYS A C 1
ATOM 2118 O O . LYS A 1 263 ? 1.166 -22.913 17.876 1.00 72.06 263 LYS A O 1
ATOM 2123 N N . ILE A 1 264 ? 0.832 -20.869 16.982 1.00 70.94 264 ILE A N 1
ATOM 2124 C CA . ILE A 1 264 ? 0.256 -20.254 18.184 1.00 70.94 264 ILE A CA 1
ATOM 2125 C C . ILE A 1 264 ? -1.001 -21.010 18.618 1.00 70.94 264 ILE A C 1
ATOM 2127 O O . ILE A 1 264 ? -1.103 -21.387 19.782 1.00 70.94 264 ILE A O 1
ATOM 2131 N N . LYS A 1 265 ? -1.933 -21.299 17.699 1.00 69.88 265 LYS A N 1
ATOM 2132 C CA . LYS A 1 265 ? -3.170 -22.037 18.014 1.00 69.88 265 LYS A CA 1
ATOM 2133 C C . LYS A 1 265 ? -2.886 -23.423 18.588 1.00 69.88 265 LYS A C 1
ATOM 2135 O O . LYS A 1 265 ? -3.438 -23.772 19.625 1.00 69.88 265 LYS A O 1
ATOM 2140 N N . LYS A 1 266 ? -1.987 -24.195 17.967 1.00 71.44 266 LYS A N 1
ATOM 2141 C CA . LYS A 1 266 ? -1.595 -25.520 18.482 1.00 71.44 266 LYS A CA 1
ATOM 2142 C C . LYS A 1 266 ? -0.991 -25.434 19.881 1.00 71.44 266 LYS A C 1
ATOM 2144 O O . LYS A 1 266 ? -1.317 -26.250 20.734 1.00 71.44 266 LYS A O 1
ATOM 2149 N N . LYS A 1 267 ? -0.145 -24.431 20.124 1.00 69.00 267 LYS A N 1
ATOM 2150 C CA . LYS A 1 267 ? 0.518 -24.240 21.416 1.00 69.00 267 LYS A CA 1
ATOM 2151 C C . LYS A 1 267 ? -0.405 -23.678 22.502 1.00 69.00 267 LYS A C 1
ATOM 2153 O O . LYS A 1 267 ? -0.187 -23.960 23.675 1.00 69.00 267 LYS A O 1
ATOM 2158 N N . ARG A 1 268 ? -1.464 -22.940 22.147 1.00 64.88 268 ARG A N 1
ATOM 2159 C CA . ARG A 1 268 ? -2.489 -22.485 23.106 1.00 64.88 268 ARG A CA 1
ATOM 2160 C C . ARG A 1 268 ? -3.264 -23.643 23.738 1.00 64.88 268 ARG A C 1
ATOM 2162 O O . ARG A 1 268 ? -3.722 -23.494 24.857 1.00 64.88 268 ARG A O 1
ATOM 2169 N N . HIS A 1 269 ? -3.364 -24.805 23.100 1.00 66.31 269 HIS A N 1
ATOM 2170 C CA . HIS A 1 269 ? -4.020 -25.975 23.703 1.00 66.31 269 HIS A CA 1
ATOM 2171 C C . HIS A 1 269 ? -3.098 -26.828 24.593 1.00 66.31 269 HIS A C 1
ATOM 2173 O O . HIS A 1 269 ? -3.542 -27.844 25.118 1.00 66.31 269 HIS A O 1
ATOM 2179 N N . LEU A 1 270 ? -1.832 -26.432 24.770 1.00 66.31 270 LEU A N 1
ATOM 2180 C CA . LEU A 1 270 ? -0.892 -27.125 25.652 1.00 66.31 270 LEU A CA 1
ATOM 2181 C C . LEU A 1 270 ? -1.227 -26.879 27.127 1.00 66.31 270 LEU A C 1
ATOM 2183 O O . LEU A 1 270 ? -1.733 -25.809 27.491 1.00 66.31 270 LEU A O 1
ATOM 2187 N N . SER A 1 271 ? -0.896 -27.861 27.965 1.00 66.94 271 SER A N 1
ATOM 2188 C CA . SER A 1 271 ? -1.071 -27.783 29.415 1.00 66.94 271 SER A CA 1
ATOM 2189 C C . SER A 1 271 ? -0.227 -26.650 30.031 1.00 66.94 271 SER A C 1
ATOM 2191 O O . SER A 1 271 ? 0.758 -26.207 29.426 1.00 66.94 271 SER A O 1
ATOM 2193 N N . PRO A 1 272 ? -0.570 -26.155 31.235 1.00 61.12 272 PRO A N 1
ATOM 2194 C CA . PRO A 1 272 ? 0.188 -25.092 31.903 1.00 61.12 272 PRO A CA 1
ATOM 2195 C C . PRO A 1 272 ? 1.694 -25.388 32.034 1.00 61.12 272 PRO A C 1
ATOM 2197 O O . PRO A 1 272 ? 2.518 -24.496 31.835 1.00 61.12 272 PRO A O 1
ATOM 2200 N N . GLU A 1 273 ? 2.060 -26.645 32.293 1.00 62.31 273 GLU A N 1
ATOM 2201 C CA . GLU A 1 273 ? 3.452 -27.100 32.421 1.00 62.31 273 GLU A CA 1
ATOM 2202 C C . GLU A 1 273 ? 4.196 -27.080 31.074 1.00 62.31 273 GLU A C 1
ATOM 2204 O O . GLU A 1 273 ? 5.336 -26.623 30.981 1.00 62.31 273 GLU A O 1
ATOM 2209 N N . GLU A 1 274 ? 3.531 -27.488 29.992 1.00 63.34 274 GLU A N 1
ATOM 2210 C CA . GLU A 1 274 ? 4.085 -27.455 28.632 1.00 63.34 274 GLU A CA 1
ATOM 2211 C C . GLU A 1 274 ? 4.256 -26.020 28.106 1.00 63.34 274 GLU A C 1
ATOM 2213 O O . GLU A 1 274 ? 5.206 -25.728 27.370 1.00 63.34 274 GLU A O 1
ATOM 2218 N N . ARG A 1 275 ? 3.372 -25.098 28.516 1.00 63.44 275 ARG A N 1
ATOM 2219 C CA . ARG A 1 275 ? 3.486 -23.664 28.203 1.00 63.44 275 ARG A CA 1
ATOM 2220 C C . ARG A 1 275 ? 4.699 -23.023 28.877 1.00 63.44 275 ARG A C 1
ATOM 2222 O O . ARG A 1 275 ? 5.343 -22.186 28.252 1.00 63.44 275 ARG A O 1
ATOM 2229 N N . LEU A 1 276 ? 5.048 -23.430 30.100 1.00 63.31 276 LEU A N 1
ATOM 2230 C CA . LEU A 1 276 ? 6.244 -22.953 30.810 1.00 63.31 276 LEU A CA 1
ATOM 2231 C C . LEU A 1 276 ? 7.539 -23.318 30.067 1.00 63.31 276 LEU A C 1
ATOM 2233 O O . LEU A 1 276 ? 8.434 -22.483 29.944 1.00 63.31 276 LEU A O 1
ATOM 2237 N N . VAL A 1 277 ? 7.614 -24.525 29.500 1.00 66.81 277 VAL A N 1
ATOM 2238 C CA . VAL A 1 277 ? 8.780 -24.989 28.724 1.00 66.81 277 VAL A CA 1
ATOM 2239 C C . VAL A 1 277 ? 8.891 -24.277 27.367 1.00 66.81 277 VAL A C 1
ATOM 2241 O O . VAL A 1 277 ? 9.997 -24.011 26.897 1.00 66.81 277 VAL A O 1
ATOM 2244 N N . GLN A 1 278 ? 7.763 -23.936 26.732 1.00 60.19 278 GLN A N 1
ATOM 2245 C CA . GLN A 1 278 ? 7.724 -23.302 25.402 1.00 60.19 278 GLN A CA 1
ATOM 2246 C C . GLN A 1 278 ? 7.479 -21.781 25.424 1.00 60.19 278 GLN A C 1
ATOM 2248 O O . GLN A 1 278 ? 7.336 -21.168 24.359 1.00 60.19 278 GLN A O 1
ATOM 2253 N N . GLY A 1 279 ? 7.449 -21.157 26.605 1.00 59.44 279 GLY A N 1
ATOM 2254 C CA . GLY A 1 279 ? 7.020 -19.767 26.793 1.00 59.44 279 GLY A CA 1
ATOM 2255 C C . GLY A 1 279 ? 7.820 -18.749 25.978 1.00 59.44 279 GLY A C 1
ATOM 2256 O O . GLY A 1 279 ? 7.244 -17.844 25.382 1.00 59.44 279 GLY A O 1
ATOM 2257 N N . SER A 1 280 ? 9.137 -18.937 25.843 1.00 60.19 280 SER A N 1
ATOM 2258 C CA . SER A 1 280 ? 9.996 -18.054 25.037 1.00 60.19 280 SER A CA 1
ATOM 2259 C C . SER A 1 280 ? 9.665 -18.093 23.538 1.00 60.19 280 SER A C 1
ATOM 2261 O O . SER A 1 280 ? 9.708 -17.063 22.866 1.00 60.19 280 SER A O 1
ATOM 2263 N N . SER A 1 281 ? 9.277 -19.258 23.008 1.00 58.34 281 SER A N 1
ATOM 2264 C CA . SER A 1 281 ? 8.875 -19.415 21.606 1.00 58.34 281 SER A CA 1
ATOM 2265 C C . SER A 1 281 ? 7.489 -18.828 21.339 1.00 58.34 281 SER A C 1
ATOM 2267 O O . SER A 1 281 ? 7.302 -18.194 20.303 1.00 58.34 281 SER A O 1
ATOM 2269 N N . LEU A 1 282 ? 6.541 -19.008 22.264 1.00 59.06 282 LEU A N 1
ATOM 2270 C CA . LEU A 1 282 ? 5.211 -18.397 22.191 1.00 59.06 282 LEU A CA 1
ATOM 2271 C C . LEU A 1 282 ? 5.290 -16.868 22.208 1.00 59.06 282 LEU A C 1
ATOM 2273 O O . LEU A 1 282 ? 4.663 -16.225 21.369 1.00 59.06 282 LEU A O 1
ATOM 2277 N N . ASN A 1 283 ? 6.119 -16.301 23.087 1.00 64.94 283 ASN A N 1
ATOM 2278 C CA . ASN A 1 283 ? 6.317 -14.855 23.180 1.00 64.94 283 ASN A CA 1
ATOM 2279 C C . ASN A 1 283 ? 6.942 -14.277 21.900 1.00 64.94 283 ASN A C 1
ATOM 2281 O O . ASN A 1 283 ? 6.521 -13.222 21.437 1.00 64.94 283 ASN A O 1
ATOM 2285 N N . GLY A 1 284 ? 7.904 -14.976 21.282 1.00 67.38 284 GLY A N 1
ATOM 2286 C CA . GLY A 1 284 ? 8.484 -14.555 20.000 1.00 67.38 284 GLY A CA 1
ATOM 2287 C C . GLY A 1 284 ? 7.491 -14.619 18.829 1.00 67.38 284 GLY A C 1
ATOM 2288 O O . GLY A 1 284 ? 7.439 -13.709 18.003 1.00 67.38 284 GLY A O 1
ATOM 2289 N N . GLU A 1 285 ? 6.672 -15.673 18.768 1.00 70.12 285 GLU A N 1
ATOM 2290 C CA . GLU A 1 285 ? 5.631 -15.845 17.744 1.00 70.12 285 GLU A CA 1
ATOM 2291 C C . GLU A 1 285 ? 4.502 -14.810 17.897 1.00 70.12 285 GLU A C 1
ATOM 2293 O O . GLU A 1 285 ? 4.079 -14.210 16.908 1.00 70.12 285 GLU A O 1
ATOM 2298 N N . GLN A 1 286 ? 4.058 -14.542 19.130 1.00 70.56 286 GLN A N 1
ATOM 2299 C CA . GLN A 1 286 ? 3.107 -13.469 19.434 1.00 70.56 286 GLN A CA 1
ATOM 2300 C C . GLN A 1 286 ? 3.695 -12.091 19.125 1.00 70.56 286 GLN A C 1
ATOM 2302 O O . GLN A 1 286 ? 3.026 -11.297 18.472 1.00 70.56 286 GLN A O 1
ATOM 2307 N N . GLY A 1 287 ? 4.956 -11.835 19.487 1.00 77.12 287 GLY A N 1
ATOM 2308 C CA . GLY A 1 287 ? 5.661 -10.598 19.144 1.00 77.12 287 GLY A CA 1
ATOM 2309 C C . GLY A 1 287 ? 5.670 -10.320 17.639 1.00 77.12 287 GLY A C 1
ATOM 2310 O O . GLY A 1 287 ? 5.456 -9.191 17.213 1.00 77.12 287 GLY A O 1
ATOM 2311 N N . SER A 1 288 ? 5.810 -11.355 16.804 1.00 78.38 288 SER A N 1
ATOM 2312 C CA . SER A 1 288 ? 5.722 -11.197 15.347 1.00 78.38 288 SER A CA 1
ATOM 2313 C C . SER A 1 288 ? 4.336 -10.762 14.856 1.00 78.38 288 SER A C 1
ATOM 2315 O O . SER A 1 288 ? 4.263 -10.058 13.850 1.00 78.38 288 SER A O 1
ATOM 2317 N N . LEU A 1 289 ? 3.251 -11.188 15.514 1.00 80.88 289 LEU A N 1
ATOM 2318 C CA . LEU A 1 289 ? 1.890 -10.746 15.183 1.00 80.88 289 LEU A CA 1
ATOM 2319 C C . LEU A 1 289 ? 1.607 -9.342 15.716 1.00 80.88 289 LEU A C 1
ATOM 2321 O O . LEU A 1 289 ? 0.992 -8.543 15.020 1.00 80.88 289 LEU A O 1
ATOM 2325 N N . ILE A 1 290 ? 2.092 -9.032 16.917 1.00 81.94 290 ILE A N 1
ATOM 2326 C CA . ILE A 1 290 ? 1.995 -7.701 17.526 1.00 81.94 290 ILE A CA 1
ATOM 2327 C C . ILE A 1 290 ? 2.711 -6.662 16.643 1.00 81.94 290 ILE A C 1
ATOM 2329 O O . ILE A 1 290 ? 2.147 -5.615 16.326 1.00 81.94 290 ILE A O 1
ATOM 2333 N N . ASN A 1 291 ? 3.886 -7.007 16.106 1.00 84.56 291 ASN A N 1
ATOM 2334 C CA . ASN A 1 291 ? 4.642 -6.169 15.170 1.00 84.56 291 ASN A CA 1
ATOM 2335 C C . ASN A 1 291 ? 3.886 -5.831 13.872 1.00 84.56 291 ASN A C 1
ATOM 2337 O O . ASN A 1 291 ? 4.262 -4.880 13.188 1.00 84.56 291 ASN A O 1
ATOM 2341 N N . LEU A 1 292 ? 2.825 -6.566 13.509 1.00 83.06 292 LEU A N 1
ATOM 2342 C CA . LEU A 1 292 ? 1.963 -6.177 12.384 1.00 83.06 292 LEU A CA 1
ATOM 2343 C C . LEU A 1 292 ? 1.255 -4.841 12.641 1.00 83.06 292 LEU A C 1
ATOM 2345 O O . LEU A 1 292 ? 0.942 -4.128 11.690 1.00 83.06 292 LEU A O 1
ATOM 2349 N N . ILE A 1 293 ? 0.997 -4.535 13.912 1.00 81.19 293 ILE A N 1
ATOM 2350 C CA . ILE A 1 293 ? 0.283 -3.349 14.386 1.00 81.19 293 ILE A CA 1
ATOM 2351 C C . ILE A 1 293 ? 1.275 -2.289 14.883 1.00 81.19 293 ILE A C 1
ATOM 2353 O O . ILE A 1 293 ? 1.082 -1.104 14.616 1.00 81.19 293 ILE A O 1
ATOM 2357 N N . GLU A 1 294 ? 2.324 -2.713 15.593 1.00 76.94 294 GLU A N 1
ATOM 2358 C CA . GLU A 1 294 ? 3.216 -1.819 16.344 1.00 76.94 294 GLU A CA 1
ATOM 2359 C C . GLU A 1 294 ? 4.394 -1.253 15.551 1.00 76.94 294 GLU A C 1
ATOM 2361 O O . GLU A 1 294 ? 4.955 -0.242 15.961 1.00 76.94 294 GLU A O 1
ATOM 2366 N N . LYS A 1 295 ? 4.791 -1.857 14.424 1.00 76.88 295 LYS A N 1
ATOM 2367 C CA . LYS A 1 295 ? 6.030 -1.462 13.739 1.00 76.88 295 LYS A CA 1
ATOM 2368 C C . LYS A 1 295 ? 5.924 -0.062 13.114 1.00 76.88 295 LYS A C 1
ATOM 2370 O O . LYS A 1 295 ? 5.424 0.102 12.002 1.00 76.88 295 LYS A O 1
ATOM 2375 N N . GLU A 1 296 ? 6.420 0.932 13.852 1.00 59.38 296 GLU A N 1
ATOM 2376 C CA . GLU A 1 296 ? 6.296 2.368 13.557 1.00 59.38 296 GLU A CA 1
ATOM 2377 C C . GLU A 1 296 ? 6.920 2.779 12.219 1.00 59.38 296 GLU A C 1
ATOM 2379 O O . GLU A 1 296 ? 6.357 3.612 11.514 1.00 59.38 296 GLU A O 1
ATOM 2384 N N . GLU A 1 297 ? 8.036 2.156 11.830 1.00 62.38 297 GLU A N 1
ATOM 2385 C CA . GLU A 1 297 ? 8.813 2.529 10.636 1.00 62.38 297 GLU A CA 1
ATOM 2386 C C . GLU A 1 297 ? 8.071 2.332 9.304 1.00 62.38 297 GLU A C 1
ATOM 2388 O O . GLU A 1 297 ? 8.546 2.766 8.254 1.00 62.38 297 GLU A O 1
ATOM 2393 N N . ASP A 1 298 ? 6.918 1.662 9.320 1.00 68.25 298 ASP A N 1
ATOM 2394 C CA . ASP A 1 298 ? 6.248 1.230 8.102 1.00 68.25 298 ASP A CA 1
ATOM 2395 C C . ASP A 1 298 ? 5.078 2.132 7.664 1.00 68.25 298 ASP A C 1
ATOM 2397 O O . ASP A 1 298 ? 4.752 2.114 6.481 1.00 68.25 298 ASP A O 1
ATOM 2401 N N . TRP A 1 299 ? 4.446 2.930 8.542 1.00 81.25 299 TRP A N 1
ATOM 2402 C CA . TRP A 1 299 ? 3.133 3.544 8.233 1.00 81.25 299 TRP A CA 1
ATOM 2403 C C . TRP A 1 299 ? 2.929 4.993 8.709 1.00 81.25 299 TRP A C 1
ATOM 2405 O O . TRP A 1 299 ? 1.852 5.340 9.193 1.00 81.25 299 TRP A O 1
ATOM 2415 N N . TYR A 1 300 ? 3.923 5.866 8.531 1.00 71.75 300 TYR A N 1
ATOM 2416 C CA . TYR A 1 300 ? 3.868 7.268 8.984 1.00 71.75 300 TYR A CA 1
ATOM 2417 C C . TYR A 1 300 ? 2.648 8.070 8.488 1.00 71.75 300 TYR A C 1
ATOM 2419 O O . TYR A 1 300 ? 2.157 8.938 9.202 1.00 71.75 300 TYR A O 1
ATOM 2427 N N . ASN A 1 301 ? 2.126 7.775 7.293 1.00 82.94 301 ASN A N 1
ATOM 2428 C CA . ASN A 1 301 ? 0.998 8.511 6.706 1.00 82.94 301 ASN A CA 1
ATOM 2429 C C . ASN A 1 301 ? -0.388 7.916 7.018 1.00 82.94 301 ASN A C 1
ATOM 2431 O O . ASN A 1 301 ? -1.395 8.447 6.551 1.00 82.94 301 ASN A O 1
ATOM 2435 N N . ALA A 1 302 ? -0.477 6.830 7.796 1.00 89.31 302 ALA A N 1
ATOM 2436 C CA . ALA A 1 302 ? -1.765 6.201 8.098 1.00 89.31 302 ALA A CA 1
ATOM 2437 C C . ALA A 1 302 ? -2.709 7.137 8.873 1.00 89.31 302 ALA A C 1
ATOM 2439 O O . ALA A 1 302 ? -3.904 7.166 8.586 1.00 89.31 302 ALA A O 1
ATOM 2440 N N . GLU A 1 303 ? -2.180 7.931 9.809 1.00 91.50 303 GLU A N 1
ATOM 2441 C CA . GLU A 1 303 ? -2.964 8.908 10.580 1.00 91.50 303 GLU A CA 1
ATOM 2442 C C . GLU A 1 303 ? -3.544 10.012 9.688 1.00 91.50 303 GLU A C 1
ATOM 2444 O O . GLU A 1 303 ? -4.716 10.355 9.823 1.00 91.50 303 GLU A O 1
ATOM 2449 N N . ALA A 1 304 ? -2.766 10.504 8.720 1.00 90.88 304 ALA A N 1
ATOM 2450 C CA . ALA A 1 304 ? -3.233 11.507 7.765 1.00 90.88 304 ALA A CA 1
ATOM 2451 C C . ALA A 1 304 ? -4.372 10.967 6.879 1.00 90.88 304 ALA A C 1
ATOM 2453 O O . ALA A 1 304 ? -5.385 11.641 6.696 1.00 90.88 304 ALA A O 1
ATOM 2454 N N . LEU A 1 305 ? -4.255 9.723 6.392 1.00 91.94 305 LEU A N 1
ATOM 2455 C CA . LEU A 1 305 ? -5.322 9.062 5.624 1.00 91.94 305 LEU A CA 1
ATOM 2456 C C . LEU A 1 305 ? -6.598 8.877 6.461 1.00 91.94 305 LEU A C 1
ATOM 2458 O O . LEU A 1 305 ? -7.710 9.085 5.971 1.00 91.94 305 LEU A O 1
ATOM 2462 N N . ALA A 1 306 ? -6.433 8.496 7.729 1.00 94.38 306 ALA A N 1
ATOM 2463 C CA . ALA A 1 306 ? -7.525 8.357 8.684 1.00 94.38 306 ALA A CA 1
ATOM 2464 C C . ALA A 1 306 ? -8.223 9.690 8.985 1.00 94.38 306 ALA A C 1
ATOM 2466 O O . ALA A 1 306 ? -9.438 9.717 9.163 1.00 94.38 306 ALA A O 1
ATOM 2467 N N . GLU A 1 307 ? -7.477 10.790 9.046 1.00 93.69 307 GLU A N 1
ATOM 2468 C CA . GLU A 1 307 ? -8.030 12.118 9.291 1.00 93.69 307 GLU A CA 1
ATOM 2469 C C . GLU A 1 307 ? -8.813 12.664 8.090 1.00 93.69 307 GLU A C 1
ATOM 2471 O O . GLU A 1 307 ? -9.890 13.237 8.266 1.00 93.69 307 GLU A O 1
ATOM 2476 N N . GLU A 1 308 ? -8.296 12.464 6.876 1.00 91.81 308 GLU A N 1
ATOM 2477 C CA . GLU A 1 308 ? -8.895 12.981 5.643 1.00 91.81 308 GLU A CA 1
ATOM 2478 C C . GLU A 1 308 ? -10.179 12.238 5.247 1.00 91.81 308 GLU A C 1
ATOM 2480 O O . GLU A 1 308 ? -11.119 12.840 4.729 1.00 91.81 308 GLU A O 1
ATOM 2485 N N . SER A 1 309 ? -10.241 10.922 5.468 1.00 92.75 309 SER A N 1
ATOM 2486 C CA . SER A 1 309 ? -11.381 10.083 5.070 1.00 92.75 309 SER A CA 1
ATOM 2487 C C . SER A 1 309 ? -11.714 9.022 6.127 1.00 92.75 309 SER A C 1
ATOM 2489 O O . SER A 1 309 ? -11.608 7.820 5.861 1.00 92.75 309 SER A O 1
ATOM 2491 N N . PRO A 1 310 ? -12.177 9.430 7.324 1.00 95.88 310 PRO A N 1
ATOM 2492 C CA . PRO A 1 310 ? -12.258 8.556 8.495 1.00 95.88 310 PRO A CA 1
ATOM 2493 C C . PRO A 1 310 ? -13.178 7.351 8.307 1.00 95.88 310 PRO A C 1
ATOM 2495 O O . PRO A 1 310 ? -12.806 6.230 8.648 1.00 95.88 310 PRO A O 1
ATOM 2498 N N . LYS A 1 311 ? -14.360 7.542 7.708 1.00 95.19 311 LYS A N 1
ATOM 2499 C CA . LYS A 1 311 ? -15.277 6.430 7.431 1.00 95.19 311 LYS A CA 1
ATOM 2500 C C . LYS A 1 311 ? -14.658 5.412 6.472 1.00 95.19 311 LYS A C 1
ATOM 2502 O O . LYS A 1 311 ? -14.657 4.222 6.764 1.00 95.19 311 LYS A O 1
ATOM 2507 N N . SER A 1 312 ? -14.119 5.877 5.343 1.00 94.19 312 SER A N 1
ATOM 2508 C CA . SER A 1 312 ? -13.505 4.991 4.347 1.00 94.19 312 SER A CA 1
ATOM 2509 C C . SER A 1 312 ? -12.294 4.257 4.922 1.00 94.19 312 SER A C 1
ATOM 2511 O O . SER A 1 312 ? -12.080 3.086 4.613 1.00 94.19 312 SER A O 1
ATOM 2513 N N . PHE A 1 313 ? -11.516 4.921 5.778 1.00 95.69 313 PHE A N 1
ATOM 2514 C CA . PHE A 1 313 ? -10.394 4.299 6.468 1.00 95.69 313 PHE A CA 1
ATOM 2515 C C . PHE A 1 313 ? -10.864 3.162 7.382 1.00 95.69 313 PHE A C 1
ATOM 2517 O O . PHE A 1 313 ? -10.326 2.056 7.313 1.00 95.69 313 PHE A O 1
ATOM 2524 N N . LEU A 1 314 ? -11.906 3.395 8.191 1.00 96.56 314 LEU A N 1
ATOM 2525 C CA . LEU A 1 314 ? -12.503 2.359 9.038 1.00 96.56 314 LEU A CA 1
ATOM 2526 C C . LEU A 1 314 ? -13.038 1.193 8.201 1.00 96.56 314 LEU A C 1
ATOM 2528 O O . LEU A 1 314 ? -12.686 0.051 8.479 1.00 96.56 314 LEU A O 1
ATOM 2532 N N . ASP A 1 315 ? -13.798 1.463 7.139 1.00 94.69 315 ASP A N 1
ATOM 2533 C CA . ASP A 1 315 ? -14.360 0.425 6.263 1.00 94.69 315 ASP A CA 1
ATOM 2534 C C . ASP A 1 315 ? -13.268 -0.494 5.670 1.00 94.69 315 ASP A C 1
ATOM 2536 O O . ASP A 1 315 ? -13.481 -1.697 5.495 1.00 94.69 315 ASP A O 1
ATOM 2540 N N . GLN A 1 316 ? -12.079 0.051 5.387 1.00 92.88 316 GLN A N 1
ATOM 2541 C CA . GLN A 1 316 ? -10.965 -0.692 4.793 1.00 92.88 316 GLN A CA 1
ATOM 2542 C C . GLN A 1 316 ? -10.079 -1.406 5.823 1.00 92.88 316 GLN A C 1
ATOM 2544 O O . GLN A 1 316 ? -9.671 -2.547 5.594 1.00 92.88 316 GLN A O 1
ATOM 2549 N N . ILE A 1 317 ? -9.745 -0.746 6.935 1.00 95.00 317 ILE A N 1
AT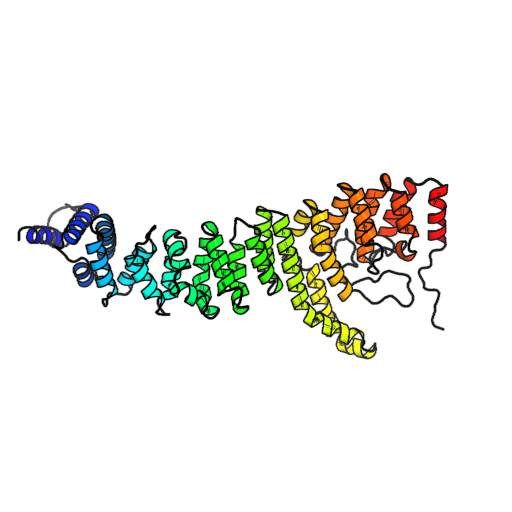OM 2550 C CA . ILE A 1 317 ? -8.710 -1.209 7.875 1.00 95.00 317 ILE A CA 1
ATOM 2551 C C . ILE A 1 317 ? -9.308 -1.962 9.066 1.00 95.00 317 ILE A C 1
ATOM 2553 O O . ILE A 1 317 ? -8.695 -2.914 9.555 1.00 95.00 317 ILE A O 1
ATOM 2557 N N . TRP A 1 318 ? -10.518 -1.606 9.506 1.00 96.69 318 TRP A N 1
ATOM 2558 C CA . TRP A 1 318 ? -11.159 -2.218 10.673 1.00 96.69 318 TRP A CA 1
ATOM 2559 C C . TRP A 1 318 ? -11.312 -3.742 10.554 1.00 96.69 318 TRP A C 1
ATOM 2561 O O . TRP A 1 318 ? -10.890 -4.439 11.479 1.00 96.69 318 TRP A O 1
ATOM 2571 N N . PRO A 1 319 ? -11.808 -4.320 9.435 1.00 95.56 319 PRO A N 1
ATOM 2572 C CA . PRO A 1 319 ? -11.961 -5.774 9.331 1.00 95.56 319 PRO A CA 1
ATOM 2573 C C . PRO A 1 319 ? -10.632 -6.527 9.465 1.00 95.56 319 PRO A C 1
ATOM 2575 O O . PRO A 1 319 ? -10.569 -7.586 10.093 1.00 95.56 319 PRO A O 1
ATOM 2578 N N . TRP A 1 320 ? -9.557 -5.967 8.900 1.00 93.81 320 TRP A N 1
ATOM 2579 C CA . TRP A 1 320 ? -8.214 -6.519 9.044 1.00 93.81 320 TRP A CA 1
ATOM 2580 C C . TRP A 1 320 ? -7.732 -6.424 10.494 1.00 93.81 320 TRP A C 1
ATOM 2582 O O . TRP A 1 320 ? -7.271 -7.420 11.047 1.00 93.81 320 TRP A O 1
ATOM 2592 N N . PHE A 1 321 ? -7.901 -5.264 11.132 1.00 94.38 321 PHE A N 1
ATOM 2593 C CA . PHE A 1 321 ? -7.463 -5.028 12.507 1.00 94.38 321 PHE A CA 1
ATOM 2594 C C . PHE A 1 321 ? -8.114 -6.005 13.493 1.00 94.38 321 PHE A C 1
ATOM 2596 O O . PHE A 1 321 ? -7.413 -6.656 14.267 1.00 94.38 321 PHE A O 1
ATOM 2603 N N . ILE A 1 322 ? -9.435 -6.194 13.402 1.00 94.38 322 ILE A N 1
ATOM 2604 C CA . ILE A 1 322 ? -10.161 -7.163 14.236 1.00 94.38 322 ILE A CA 1
ATOM 2605 C C . ILE A 1 322 ? -9.644 -8.583 14.014 1.00 94.38 322 ILE A C 1
ATOM 2607 O O . ILE A 1 322 ? -9.445 -9.319 14.982 1.00 94.38 322 ILE A O 1
ATOM 2611 N N . LYS A 1 323 ? -9.367 -8.964 12.758 1.00 91.31 323 LYS A N 1
ATOM 2612 C CA . LYS A 1 323 ? -8.786 -10.274 12.450 1.00 91.31 323 LYS A CA 1
ATOM 2613 C C . LYS A 1 323 ? -7.426 -10.447 13.127 1.00 91.31 323 LYS A C 1
ATOM 2615 O O . LYS A 1 323 ? -7.192 -11.511 13.686 1.00 91.31 323 LYS A O 1
ATOM 2620 N N . VAL A 1 324 ? -6.548 -9.442 13.107 1.00 89.56 324 VAL A N 1
ATOM 2621 C CA . VAL A 1 324 ? -5.227 -9.529 13.758 1.00 89.56 324 VAL A CA 1
ATOM 2622 C C . VAL A 1 324 ? -5.359 -9.616 15.276 1.00 89.56 324 VAL A C 1
ATOM 2624 O O . VAL A 1 324 ? -4.790 -10.525 15.878 1.00 89.56 324 VAL A O 1
ATOM 2627 N N . ILE A 1 325 ? -6.143 -8.730 15.897 1.00 90.62 325 ILE A N 1
ATOM 2628 C CA . ILE A 1 325 ? -6.316 -8.722 17.355 1.00 90.62 325 ILE A CA 1
ATOM 2629 C C . ILE A 1 325 ? -6.914 -10.038 17.847 1.00 90.62 325 ILE A C 1
ATOM 2631 O O . ILE A 1 325 ? -6.414 -10.607 18.813 1.00 90.62 325 ILE A O 1
ATOM 2635 N N . ALA A 1 326 ? -7.919 -10.586 17.161 1.00 89.81 326 ALA A N 1
ATOM 2636 C CA . ALA A 1 326 ? -8.537 -11.852 17.552 1.00 89.81 326 ALA A CA 1
ATOM 2637 C C . ALA A 1 326 ? -7.537 -13.025 17.629 1.00 89.81 326 ALA A C 1
ATOM 2639 O O . ALA A 1 326 ? -7.771 -13.977 18.374 1.00 89.81 326 ALA A O 1
ATOM 2640 N N . LEU A 1 327 ? -6.426 -12.960 16.883 1.00 85.69 327 LEU A N 1
ATOM 2641 C CA . LEU A 1 327 ? -5.368 -13.975 16.887 1.00 85.69 327 LEU A CA 1
ATOM 2642 C C . LEU A 1 327 ? -4.426 -13.859 18.090 1.00 85.69 327 LEU A C 1
ATOM 2644 O O . LEU A 1 327 ? -3.859 -14.868 18.518 1.00 85.69 327 LEU A O 1
ATOM 2648 N N . VAL A 1 328 ? -4.241 -12.651 18.626 1.00 84.12 328 VAL A N 1
ATOM 2649 C CA . VAL A 1 328 ? -3.338 -12.382 19.757 1.00 84.12 328 VAL A CA 1
ATOM 2650 C C . VAL A 1 328 ? -4.070 -12.215 21.083 1.00 84.12 328 VAL A C 1
ATOM 2652 O O . VAL A 1 328 ? -3.468 -12.466 22.122 1.00 84.12 328 VAL A O 1
ATOM 2655 N N . ALA A 1 329 ? -5.364 -11.897 21.060 1.00 88.75 329 ALA A N 1
ATOM 2656 C CA . ALA A 1 329 ? -6.192 -11.731 22.246 1.00 88.75 329 ALA A CA 1
ATOM 2657 C C . ALA A 1 329 ? -6.188 -12.986 23.118 1.00 88.75 329 ALA A C 1
ATOM 2659 O O . ALA A 1 329 ? -6.223 -14.113 22.603 1.00 88.75 329 ALA A O 1
ATOM 2660 N N . TYR A 1 330 ? -6.154 -12.786 24.431 1.00 85.69 330 TYR A N 1
ATOM 2661 C CA . TYR A 1 330 ? -6.265 -13.860 25.409 1.00 85.69 330 TYR A CA 1
ATOM 2662 C C . TYR A 1 330 ? -7.654 -14.505 25.348 1.00 85.69 330 TYR A C 1
ATOM 2664 O O . TYR A 1 330 ? -8.586 -13.958 24.748 1.00 85.69 330 TYR A O 1
ATOM 2672 N N . ASP A 1 331 ? -7.777 -15.698 25.921 1.00 84.94 331 ASP A N 1
ATOM 2673 C CA . ASP A 1 331 ? -9.077 -16.343 26.088 1.00 84.94 331 ASP A CA 1
ATOM 2674 C C . ASP A 1 331 ? -9.908 -15.582 27.132 1.00 84.94 331 ASP A C 1
ATOM 2676 O O . ASP A 1 331 ? -9.395 -14.743 27.877 1.00 84.94 331 ASP A O 1
ATOM 2680 N N . GLU A 1 332 ? -11.212 -15.839 27.161 1.00 86.00 332 GLU A N 1
ATOM 2681 C CA . GLU A 1 332 ? -12.084 -15.231 28.161 1.00 86.00 332 GLU A CA 1
ATOM 2682 C C . GLU A 1 332 ? -11.634 -15.624 29.574 1.00 86.00 332 GLU A C 1
ATOM 2684 O O . GLU A 1 332 ? -11.366 -16.793 29.854 1.00 86.00 332 GLU A O 1
ATOM 2689 N N . HIS A 1 333 ? -11.562 -14.647 30.477 1.00 85.12 333 HIS A N 1
ATOM 2690 C CA . HIS A 1 333 ? -11.119 -14.903 31.840 1.00 85.12 333 HIS A CA 1
ATOM 2691 C C . HIS A 1 333 ? -12.137 -15.779 32.589 1.00 85.12 333 HIS A C 1
ATOM 2693 O O . HIS A 1 333 ? -13.338 -15.504 32.572 1.00 85.12 333 HIS A O 1
ATOM 2699 N N . GLU A 1 334 ? -11.673 -16.807 33.302 1.00 82.62 334 GLU A N 1
ATOM 2700 C CA . GLU A 1 334 ? -12.552 -17.763 33.999 1.00 82.62 334 GLU A CA 1
ATOM 2701 C C . GLU A 1 334 ? -13.358 -17.109 35.131 1.00 82.62 334 GLU A C 1
ATOM 2703 O O . GLU A 1 334 ? -14.536 -17.408 35.303 1.00 82.62 334 GLU A O 1
ATOM 2708 N N . PHE A 1 335 ? -12.736 -16.177 35.862 1.00 83.25 335 PHE A N 1
ATOM 2709 C CA . PHE A 1 335 ? -13.337 -15.521 37.032 1.00 83.25 335 PHE A CA 1
ATOM 2710 C C . PHE A 1 335 ? -13.786 -14.072 36.827 1.00 83.25 335 PHE A C 1
ATOM 2712 O O . PHE A 1 335 ? -14.714 -13.641 37.504 1.00 83.25 335 PHE A O 1
ATOM 2719 N N . LEU A 1 336 ? -13.155 -13.307 35.934 1.00 87.31 336 LEU A N 1
ATOM 2720 C CA . LEU A 1 336 ? -13.445 -11.885 35.750 1.00 87.31 336 LEU A CA 1
ATOM 2721 C C . LEU A 1 336 ? -14.482 -11.686 34.642 1.00 87.31 336 LEU A C 1
ATOM 2723 O O . LEU A 1 336 ? -14.425 -12.319 33.586 1.00 87.31 336 LEU A O 1
ATOM 2727 N N . LEU A 1 337 ? -15.439 -10.799 34.891 1.00 88.62 337 LEU A N 1
ATOM 2728 C CA . LEU A 1 337 ? -16.442 -10.350 33.938 1.00 88.62 337 LEU A CA 1
ATOM 2729 C C . LEU A 1 337 ? -15.847 -9.231 33.077 1.00 88.62 337 LEU A C 1
ATOM 2731 O O . LEU A 1 337 ? -16.058 -8.057 33.344 1.00 88.62 337 LEU A O 1
ATOM 2735 N N . GLY A 1 338 ? -15.128 -9.598 32.020 1.00 90.81 338 GLY A N 1
ATOM 2736 C CA . GLY A 1 338 ? -14.488 -8.631 31.132 1.00 90.81 338 GLY A CA 1
ATOM 2737 C C . GLY A 1 338 ? -14.521 -9.049 29.669 1.00 90.81 338 GLY A C 1
ATOM 2738 O O . GLY A 1 338 ? -14.817 -10.196 29.324 1.00 90.81 338 GLY A O 1
ATOM 2739 N N . TYR A 1 339 ? -14.222 -8.093 28.795 1.00 95.38 339 TYR A N 1
ATOM 2740 C CA . TYR A 1 339 ? -13.887 -8.383 27.404 1.00 95.38 339 TYR A CA 1
ATOM 2741 C C . TYR A 1 339 ? -12.486 -8.996 27.314 1.00 95.38 339 TYR A C 1
ATOM 2743 O O . TYR A 1 339 ? -11.629 -8.755 28.163 1.00 95.38 339 TYR A O 1
ATOM 2751 N N . ARG A 1 340 ? -12.231 -9.766 26.256 1.00 93.81 340 ARG A N 1
ATOM 2752 C CA . ARG A 1 340 ? -10.910 -10.342 25.996 1.00 93.81 340 ARG A CA 1
ATOM 2753 C C . ARG A 1 340 ? -9.927 -9.228 25.646 1.00 93.81 340 ARG A C 1
ATOM 2755 O O . ARG A 1 340 ? -10.124 -8.522 24.656 1.00 93.81 340 ARG A O 1
ATOM 2762 N N . ASN A 1 341 ? -8.885 -9.063 26.454 1.00 90.81 341 ASN A N 1
ATOM 2763 C CA . ASN A 1 341 ? -7.790 -8.137 26.181 1.00 90.81 341 ASN A CA 1
ATOM 2764 C C . ASN A 1 341 ? -6.686 -8.810 25.347 1.00 90.81 341 ASN A C 1
ATOM 2766 O O . ASN A 1 341 ? -6.730 -10.007 25.050 1.00 90.81 341 ASN A O 1
ATOM 2770 N N . ASP A 1 342 ? -5.698 -8.022 24.938 1.00 89.06 342 ASP A N 1
ATOM 2771 C CA . ASP A 1 342 ? -4.599 -8.469 24.092 1.00 89.06 342 ASP A CA 1
ATOM 2772 C C . ASP A 1 342 ? -3.288 -7.757 24.455 1.00 89.06 342 ASP A C 1
ATOM 2774 O O . ASP A 1 342 ? -3.308 -6.652 24.995 1.00 89.06 342 ASP A O 1
ATOM 2778 N N . PRO A 1 343 ? -2.132 -8.374 24.173 1.00 83.75 343 PRO A N 1
ATOM 2779 C CA . PRO A 1 343 ? -0.839 -7.784 24.504 1.00 83.75 343 PRO A CA 1
ATOM 2780 C C . PRO A 1 343 ? -0.442 -6.577 23.635 1.00 83.75 343 PRO A C 1
ATOM 2782 O O . PRO A 1 343 ? 0.482 -5.875 24.024 1.00 83.75 343 PRO A O 1
ATOM 2785 N N . ALA A 1 344 ? -1.094 -6.329 22.491 1.00 83.88 344 ALA A N 1
ATOM 2786 C CA . ALA A 1 344 ? -0.704 -5.271 21.546 1.00 83.88 344 ALA A CA 1
ATOM 2787 C C . ALA A 1 344 ? -1.329 -3.907 21.875 1.00 83.88 344 ALA A C 1
ATOM 2789 O O . ALA A 1 344 ? -0.810 -2.863 21.496 1.00 83.88 344 ALA A O 1
ATOM 2790 N N . THR A 1 345 ? -2.498 -3.901 22.519 1.00 86.94 345 THR A N 1
ATOM 2791 C CA . THR A 1 345 ? -3.314 -2.685 22.638 1.00 86.94 345 THR A CA 1
ATOM 2792 C C . THR A 1 345 ? -3.772 -2.385 24.057 1.00 86.94 345 THR A C 1
ATOM 2794 O O . THR A 1 345 ? -4.510 -1.429 24.270 1.00 86.94 345 THR A O 1
ATOM 2797 N N . TYR A 1 346 ? -3.319 -3.142 25.061 1.00 85.12 346 TYR A N 1
ATOM 2798 C CA . TYR A 1 346 ? -3.718 -2.956 26.464 1.00 85.12 346 TYR A CA 1
ATOM 2799 C C . TYR A 1 346 ? -2.945 -1.846 27.208 1.00 85.12 346 TYR A C 1
ATOM 2801 O O . TYR A 1 346 ? -2.992 -1.733 28.435 1.00 85.12 346 TYR A O 1
ATOM 2809 N N . ASN A 1 347 ? -2.251 -0.987 26.460 1.00 83.69 347 ASN A N 1
ATOM 2810 C CA . ASN A 1 347 ? -1.591 0.213 26.967 1.00 83.69 347 ASN A CA 1
ATOM 2811 C C . ASN A 1 347 ? -2.517 1.438 26.913 1.00 83.69 347 ASN A C 1
ATOM 2813 O O . ASN A 1 347 ? -3.515 1.463 26.183 1.00 83.69 347 ASN A O 1
ATOM 2817 N N . GLU A 1 348 ? -2.181 2.463 27.692 1.00 82.50 348 GLU A N 1
ATOM 2818 C CA . GLU A 1 348 ? -2.888 3.746 27.691 1.00 82.50 348 GLU A CA 1
ATOM 2819 C C . GLU A 1 348 ? -2.712 4.467 26.347 1.00 82.50 348 GLU A C 1
ATOM 2821 O O . GLU A 1 348 ? -1.602 4.556 25.825 1.00 82.50 348 GLU A O 1
ATOM 2826 N N . PHE A 1 349 ? -3.801 5.000 25.784 1.00 83.38 349 PHE A N 1
ATOM 2827 C CA . PHE A 1 349 ? -3.746 5.714 24.502 1.00 83.38 349 PHE A CA 1
ATOM 2828 C C . PHE A 1 349 ? -2.995 7.050 24.578 1.00 83.38 349 PHE A C 1
ATOM 2830 O O . PHE A 1 349 ? -2.335 7.417 23.611 1.00 83.38 349 PHE A O 1
ATOM 2837 N N . ASP A 1 350 ? -3.096 7.746 25.712 1.00 79.56 350 ASP A N 1
ATOM 2838 C CA . ASP A 1 350 ? -2.525 9.084 25.935 1.00 79.56 350 ASP A CA 1
ATOM 2839 C C . ASP A 1 350 ? -1.246 9.039 26.803 1.00 79.56 350 ASP A C 1
ATOM 2841 O O . ASP A 1 350 ? -0.781 10.070 27.286 1.00 79.56 350 ASP A O 1
ATOM 2845 N N . GLY A 1 351 ? -0.705 7.840 27.052 1.00 74.06 351 GLY A N 1
ATOM 2846 C CA . GLY A 1 351 ? 0.453 7.625 27.919 1.00 74.06 351 GLY A CA 1
ATOM 2847 C C . GLY A 1 351 ? 1.798 7.861 27.223 1.00 74.06 351 GLY A C 1
ATOM 2848 O O . GLY A 1 351 ? 1.872 8.112 26.023 1.00 74.06 351 GLY A O 1
ATOM 2849 N N . GLU A 1 352 ? 2.890 7.726 27.983 1.00 63.59 352 GLU A N 1
ATOM 2850 C CA . GLU A 1 352 ? 4.261 7.878 27.460 1.00 63.59 352 GLU A CA 1
ATOM 2851 C C . GLU A 1 352 ? 4.651 6.779 26.455 1.00 63.59 352 GLU A C 1
ATOM 2853 O O . GLU A 1 352 ? 5.504 6.991 25.591 1.00 63.59 352 GLU A O 1
ATOM 2858 N N . LEU A 1 353 ? 4.029 5.599 26.555 1.00 65.56 353 LEU A N 1
ATOM 2859 C CA . LEU A 1 353 ? 4.240 4.504 25.615 1.00 65.56 353 LEU A CA 1
ATOM 2860 C C . LEU A 1 353 ? 3.475 4.780 24.317 1.00 65.56 353 LEU A C 1
ATOM 2862 O O . LEU A 1 353 ? 2.246 4.720 24.269 1.00 65.56 353 LEU A O 1
ATOM 2866 N N . SER A 1 354 ? 4.235 5.066 23.261 1.00 64.38 354 SER A N 1
ATOM 2867 C CA . SER A 1 354 ? 3.725 5.314 21.915 1.00 64.38 354 SER A CA 1
ATOM 2868 C C . SER A 1 354 ? 2.891 4.134 21.413 1.00 64.38 354 SER A C 1
ATOM 2870 O O . SER A 1 354 ? 3.362 3.000 21.350 1.00 64.38 354 SER A O 1
ATOM 2872 N N . GLN A 1 355 ? 1.643 4.405 21.033 1.00 74.88 355 GLN A N 1
ATOM 2873 C CA . GLN A 1 355 ? 0.790 3.425 20.363 1.00 74.88 355 GLN A CA 1
ATOM 2874 C C . GLN A 1 355 ? 1.334 3.099 18.964 1.00 74.88 355 GLN A C 1
ATOM 2876 O O . GLN A 1 355 ? 1.859 3.977 18.271 1.00 74.88 355 GLN A O 1
ATOM 2881 N N . GLY A 1 356 ? 1.131 1.858 18.514 1.00 81.50 356 GLY A N 1
ATOM 2882 C CA . GLY A 1 356 ? 1.437 1.463 17.139 1.00 81.50 356 GLY A CA 1
ATOM 2883 C C . GLY A 1 356 ? 0.718 2.350 16.108 1.00 81.50 356 GLY A C 1
ATOM 2884 O O . GLY A 1 356 ? -0.413 2.786 16.359 1.00 81.50 356 GLY A O 1
ATOM 2885 N N . PRO A 1 357 ? 1.318 2.603 14.928 1.00 87.19 357 PRO A N 1
ATOM 2886 C CA . PRO A 1 357 ? 0.803 3.570 13.951 1.00 87.19 357 PRO A CA 1
ATOM 2887 C C . PRO A 1 357 ? -0.623 3.251 13.486 1.00 87.19 357 PRO A C 1
ATOM 2889 O O . PRO A 1 357 ? -1.428 4.155 13.268 1.00 87.19 357 PRO A O 1
ATOM 2892 N N . ILE A 1 358 ? -0.980 1.965 13.388 1.00 90.94 358 ILE A N 1
ATOM 2893 C CA . ILE A 1 358 ? -2.335 1.562 12.994 1.00 90.94 358 ILE A CA 1
ATOM 2894 C C . ILE A 1 358 ? -3.361 1.882 14.087 1.00 90.94 358 ILE A C 1
ATOM 2896 O O . ILE A 1 358 ? -4.452 2.349 13.771 1.00 90.94 358 ILE A O 1
ATOM 2900 N N . VAL A 1 359 ? -3.029 1.675 15.366 1.00 92.06 359 VAL A N 1
ATOM 2901 C CA . VAL A 1 359 ? -3.941 1.992 16.480 1.00 92.06 359 VAL A CA 1
ATOM 2902 C C . VAL A 1 359 ? -4.158 3.499 16.572 1.00 92.06 359 VAL A C 1
ATOM 2904 O O . VAL A 1 359 ? -5.301 3.932 16.711 1.00 92.06 359 VAL A O 1
ATOM 2907 N N . LYS A 1 360 ? -3.094 4.298 16.415 1.00 91.44 360 LYS A N 1
ATOM 2908 C CA . LYS A 1 360 ? -3.202 5.763 16.341 1.00 91.44 360 LYS A CA 1
ATOM 2909 C C . LYS A 1 360 ? -4.115 6.201 15.202 1.00 91.44 360 LYS A C 1
ATOM 2911 O O . LYS A 1 360 ? -5.065 6.943 15.435 1.00 91.44 360 LYS A O 1
ATOM 2916 N N . ALA A 1 361 ? -3.901 5.670 13.998 1.00 93.88 361 ALA A N 1
ATOM 2917 C CA . ALA A 1 361 ? -4.736 5.986 12.844 1.00 93.88 361 ALA A CA 1
ATOM 2918 C C . ALA A 1 361 ? -6.206 5.584 13.060 1.00 93.88 361 ALA A C 1
ATOM 2920 O O . ALA A 1 361 ? -7.109 6.354 12.745 1.00 93.88 361 ALA A O 1
ATOM 2921 N N . LEU A 1 362 ? -6.477 4.421 13.661 1.00 96.00 362 LEU A N 1
ATOM 2922 C CA . LEU A 1 362 ? -7.842 4.004 14.004 1.00 96.00 362 LEU A CA 1
ATOM 2923 C C . LEU A 1 362 ? -8.487 4.918 15.052 1.00 96.00 362 LEU A C 1
ATOM 2925 O O . LEU A 1 362 ? -9.666 5.245 14.926 1.00 96.00 362 LEU A O 1
ATOM 2929 N N . LEU A 1 363 ? -7.732 5.357 16.062 1.00 95.56 363 LEU A N 1
ATOM 2930 C CA . LEU A 1 363 ? -8.210 6.304 17.069 1.00 95.56 363 LEU A CA 1
ATOM 2931 C C . LEU A 1 363 ? -8.573 7.656 16.438 1.00 95.56 363 LEU A C 1
ATOM 2933 O O . LEU A 1 363 ? -9.643 8.201 16.731 1.00 95.56 363 LEU A O 1
ATOM 2937 N N . VAL A 1 364 ? -7.725 8.164 15.537 1.00 96.00 364 VAL A N 1
ATOM 2938 C CA . VAL A 1 364 ? -7.999 9.365 14.735 1.00 96.00 364 VAL A CA 1
ATOM 2939 C C . VAL A 1 364 ? -9.263 9.164 13.902 1.00 96.00 364 VAL A C 1
ATOM 2941 O O . VAL A 1 364 ? -10.180 9.980 13.992 1.00 96.00 364 VAL A O 1
ATOM 2944 N N . ALA A 1 365 ? -9.365 8.057 13.161 1.00 97.38 365 ALA A N 1
ATOM 2945 C CA . ALA A 1 365 ? -10.511 7.775 12.302 1.00 97.38 365 ALA A CA 1
ATOM 2946 C C . ALA A 1 365 ? -11.825 7.688 13.094 1.00 97.38 365 ALA A C 1
ATOM 2948 O O . ALA A 1 365 ? -12.814 8.304 12.707 1.00 97.38 365 ALA A O 1
ATOM 2949 N N . VAL A 1 366 ? -11.850 6.977 14.228 1.00 97.88 366 VAL A N 1
ATOM 2950 C CA . VAL A 1 366 ? -13.039 6.871 15.093 1.00 97.88 366 VAL A CA 1
ATOM 2951 C C . VAL A 1 366 ? -13.458 8.241 15.629 1.00 97.88 366 VAL A C 1
ATOM 2953 O O . VAL A 1 366 ? -14.631 8.609 15.545 1.00 97.88 366 VAL A O 1
ATOM 2956 N N . THR A 1 367 ? -12.498 9.013 16.135 1.00 97.25 367 THR A N 1
ATOM 2957 C CA . THR A 1 367 ? -12.735 10.355 16.685 1.00 97.25 367 THR A CA 1
ATOM 2958 C C . THR A 1 367 ? -13.286 11.292 15.609 1.00 97.25 367 THR A C 1
ATOM 2960 O O . THR A 1 367 ? -14.312 11.941 15.812 1.00 97.25 367 THR A O 1
ATOM 2963 N N . ARG A 1 368 ? -12.645 11.336 14.434 1.00 97.56 368 ARG A N 1
ATOM 2964 C CA . ARG A 1 368 ? -13.054 12.187 13.309 1.00 97.56 368 ARG A CA 1
ATOM 2965 C C . ARG A 1 368 ? -14.392 11.759 12.712 1.00 97.56 368 ARG A C 1
ATOM 2967 O O . ARG A 1 368 ? -15.213 12.628 12.436 1.00 97.56 368 ARG A O 1
ATOM 2974 N N . HIS A 1 369 ? -14.661 10.459 12.580 1.00 97.44 369 HIS A N 1
ATOM 2975 C CA . HIS A 1 369 ? -15.951 9.959 12.092 1.00 97.44 369 HIS A CA 1
ATOM 2976 C C . HIS A 1 369 ? -17.098 10.406 13.008 1.00 97.44 369 HIS A C 1
ATOM 2978 O O . HIS A 1 369 ? -18.089 10.949 12.520 1.00 97.44 369 HIS A O 1
ATOM 2984 N N . ALA A 1 370 ? -16.934 10.255 14.327 1.00 97.25 370 ALA A N 1
ATOM 2985 C CA . ALA A 1 370 ? -17.924 10.694 15.307 1.00 97.25 370 ALA A CA 1
ATOM 2986 C C . ALA A 1 370 ? -18.151 12.216 15.288 1.00 97.25 370 ALA A C 1
ATOM 2988 O O . ALA A 1 370 ? -19.284 12.658 15.441 1.00 97.25 370 ALA A O 1
ATOM 2989 N N . GLN A 1 371 ? -17.100 13.016 15.068 1.00 96.00 371 GLN A N 1
ATOM 2990 C CA . GLN A 1 371 ? -17.199 14.480 14.964 1.00 96.00 371 GLN A CA 1
ATOM 2991 C C . GLN A 1 371 ? -17.881 14.949 13.673 1.00 96.00 371 GLN A C 1
ATOM 2993 O O . GLN A 1 371 ? -18.670 15.889 13.700 1.00 96.00 371 GLN A O 1
ATOM 2998 N N . GLN A 1 372 ? -17.532 14.347 12.534 1.00 95.38 372 GLN A N 1
ATOM 2999 C CA . GLN A 1 372 ? -17.941 14.835 11.216 1.00 95.38 372 GLN A CA 1
ATOM 3000 C C . GLN A 1 372 ? -19.323 14.324 10.804 1.00 95.38 372 GLN A C 1
ATOM 3002 O O . GLN A 1 372 ? -20.097 15.076 10.215 1.00 95.38 372 GLN A O 1
ATOM 3007 N N . ILE A 1 373 ? -19.628 13.049 11.079 1.00 94.00 373 ILE A N 1
ATOM 3008 C CA . ILE A 1 373 ? -20.875 12.405 10.645 1.00 94.00 373 ILE A CA 1
ATOM 3009 C C . ILE A 1 373 ? -21.448 11.527 11.781 1.00 94.00 373 ILE A C 1
ATOM 3011 O O . ILE A 1 373 ? -21.400 10.295 11.701 1.00 94.00 373 ILE A O 1
ATOM 3015 N N . PRO A 1 374 ? -22.023 12.139 12.838 1.00 95.44 374 PRO A N 1
ATOM 3016 C CA . PRO A 1 374 ? -22.520 11.433 14.024 1.00 95.44 374 PRO A CA 1
ATOM 3017 C C . PRO A 1 374 ? -23.464 10.255 13.755 1.00 95.44 374 PRO A C 1
ATOM 3019 O O . PRO A 1 374 ? -23.355 9.218 14.407 1.00 95.44 374 PRO A O 1
ATOM 3022 N N . ASP A 1 375 ? -24.396 10.399 12.808 1.00 95.88 375 ASP A N 1
ATOM 3023 C CA . ASP A 1 375 ? -25.385 9.359 12.489 1.00 95.88 375 ASP A CA 1
ATOM 3024 C C . ASP A 1 375 ? -24.720 8.106 11.901 1.00 95.88 375 ASP A C 1
ATOM 3026 O O . ASP A 1 375 ? -24.950 6.992 12.374 1.00 95.88 375 ASP A O 1
ATOM 3030 N N . GLN A 1 376 ? -23.814 8.284 10.938 1.00 96.19 376 GLN A N 1
ATOM 3031 C CA . GLN A 1 376 ? -23.088 7.163 10.332 1.00 96.19 376 GLN A CA 1
ATOM 3032 C C . GLN A 1 376 ? -22.121 6.512 11.327 1.00 96.19 376 GLN A C 1
ATOM 3034 O O . GLN A 1 376 ? -21.941 5.292 11.307 1.00 96.19 376 GLN A O 1
ATOM 3039 N N . PHE A 1 377 ? -21.548 7.291 12.251 1.00 97.88 377 PHE A N 1
ATOM 3040 C CA . PHE A 1 377 ? -20.764 6.714 13.337 1.00 97.88 377 PHE A CA 1
ATOM 3041 C C . PHE A 1 377 ? -21.629 5.868 14.282 1.00 97.88 377 PHE A C 1
ATOM 3043 O O . PHE A 1 377 ? -21.174 4.815 14.726 1.00 97.88 377 PHE A O 1
ATOM 3050 N N . THR A 1 378 ? -22.878 6.261 14.568 1.00 97.75 378 THR A N 1
ATOM 3051 C CA . THR A 1 378 ? -23.769 5.408 15.373 1.00 97.75 378 THR A CA 1
ATOM 3052 C C . THR A 1 378 ? -24.089 4.077 14.701 1.00 97.75 378 THR A C 1
ATOM 3054 O O . THR A 1 378 ? -24.112 3.055 15.389 1.00 97.75 378 THR A O 1
ATOM 3057 N N . ASP A 1 379 ? -24.254 4.058 13.377 1.00 97.62 379 ASP A N 1
ATOM 3058 C CA . ASP A 1 379 ? -24.438 2.816 12.616 1.00 97.62 379 ASP A CA 1
ATOM 3059 C C . ASP A 1 379 ? -23.186 1.931 12.687 1.00 97.62 379 ASP A C 1
ATOM 3061 O O . ASP A 1 379 ? -23.278 0.735 12.973 1.00 97.62 379 ASP A O 1
ATOM 3065 N N . PHE A 1 380 ? -22.002 2.529 12.517 1.00 98.06 380 PHE A N 1
ATOM 3066 C CA . PHE A 1 380 ? -20.717 1.843 12.677 1.00 98.06 380 PHE A CA 1
ATOM 3067 C C . PHE A 1 380 ? -20.548 1.258 14.089 1.00 98.06 380 PHE A C 1
ATOM 3069 O O . PHE A 1 380 ? -20.215 0.082 14.244 1.00 98.06 380 PHE A O 1
ATOM 3076 N N . ALA A 1 381 ? -20.830 2.039 15.135 1.00 97.81 381 ALA A N 1
ATOM 3077 C CA . ALA A 1 381 ? -20.745 1.574 16.516 1.00 97.81 381 ALA A CA 1
ATOM 3078 C C . ALA A 1 381 ? -21.705 0.401 16.772 1.00 97.81 381 ALA A C 1
ATOM 3080 O O . ALA A 1 381 ? -21.288 -0.614 17.330 1.00 97.81 381 ALA A O 1
ATOM 3081 N N . LYS A 1 382 ? -22.955 0.488 16.295 1.00 97.56 382 LYS A N 1
ATOM 3082 C CA . LYS A 1 382 ? -23.948 -0.596 16.386 1.00 97.56 382 LYS A CA 1
ATOM 3083 C C . LYS A 1 382 ? -23.511 -1.873 15.675 1.00 97.56 382 LYS A C 1
ATOM 3085 O O . LYS A 1 382 ? -23.756 -2.967 16.180 1.00 97.56 382 LYS A O 1
ATOM 3090 N N . ALA A 1 383 ? -22.841 -1.751 14.533 1.00 97.62 383 ALA A N 1
ATOM 3091 C CA . ALA A 1 383 ? -22.331 -2.902 13.796 1.00 97.62 383 ALA A CA 1
ATOM 3092 C C . ALA A 1 383 ? -21.215 -3.657 14.548 1.00 97.62 383 ALA A C 1
ATOM 3094 O O . ALA A 1 383 ? -21.013 -4.847 14.302 1.00 97.62 383 ALA A O 1
ATOM 3095 N N . HIS A 1 384 ? -20.504 -2.998 15.472 1.00 97.44 384 HIS A N 1
ATOM 3096 C CA . HIS A 1 384 ? -19.297 -3.550 16.103 1.00 97.44 384 HIS A CA 1
ATOM 3097 C C . HIS A 1 384 ? -19.363 -3.718 17.626 1.00 97.44 384 HIS A C 1
ATOM 3099 O O . HIS A 1 384 ? -18.561 -4.464 18.185 1.00 97.44 384 HIS A O 1
ATOM 3105 N N . TRP A 1 385 ? -20.331 -3.116 18.318 1.00 96.75 385 TRP A N 1
ATOM 3106 C CA . TRP A 1 385 ? -20.434 -3.149 19.785 1.00 96.75 385 TRP A CA 1
ATOM 3107 C C . TRP A 1 385 ? -20.817 -4.513 20.399 1.00 96.75 385 TRP A C 1
ATOM 3109 O O . TRP A 1 385 ? -20.990 -4.605 21.612 1.00 96.75 385 TRP A O 1
ATOM 3119 N N . ASN A 1 386 ? -20.982 -5.555 19.577 1.00 96.56 386 ASN A N 1
ATOM 3120 C CA . ASN A 1 386 ? -21.206 -6.941 20.008 1.00 96.56 386 ASN A CA 1
ATOM 3121 C C . ASN A 1 386 ? -19.908 -7.767 19.994 1.00 96.56 386 ASN A C 1
ATOM 3123 O O . ASN A 1 386 ? -19.943 -8.972 20.227 1.00 96.56 386 ASN A O 1
ATOM 3127 N N . SER A 1 387 ? -18.775 -7.137 19.672 1.00 97.12 387 SER A N 1
ATOM 3128 C CA . SER A 1 387 ? -17.450 -7.748 19.759 1.00 97.12 387 SER A CA 1
ATOM 3129 C C . SER A 1 387 ? -17.157 -8.242 21.180 1.00 97.12 387 SER A C 1
ATOM 3131 O O . SER A 1 387 ? -17.565 -7.631 22.161 1.00 97.12 387 SER A O 1
ATOM 3133 N N . ASP A 1 388 ? -16.411 -9.336 21.304 1.00 96.44 388 ASP A N 1
ATOM 3134 C CA . ASP A 1 388 ? -15.886 -9.824 22.583 1.00 96.44 388 ASP A CA 1
ATOM 3135 C C . ASP A 1 388 ? -14.502 -9.237 22.927 1.00 96.44 388 ASP A C 1
ATOM 3137 O O . ASP A 1 388 ? -14.000 -9.453 24.030 1.00 96.44 388 ASP A O 1
ATOM 3141 N N . LEU A 1 389 ? -13.894 -8.485 22.002 1.00 96.88 389 LEU A N 1
ATOM 3142 C CA . LEU A 1 389 ? -12.569 -7.873 22.139 1.00 96.88 389 LEU A CA 1
ATOM 3143 C C . LEU A 1 389 ? -12.623 -6.515 22.849 1.00 96.88 389 LEU A C 1
ATOM 3145 O O . LEU A 1 389 ? -13.325 -5.605 22.403 1.00 96.88 389 LEU A O 1
ATOM 3149 N N . LEU A 1 390 ? -11.796 -6.333 23.882 1.00 96.81 390 LEU A N 1
ATOM 3150 C CA . LEU A 1 390 ? -11.752 -5.112 24.693 1.00 96.81 390 LEU A CA 1
ATOM 3151 C C . LEU A 1 390 ? -11.388 -3.874 23.867 1.00 96.81 390 LEU A C 1
ATOM 3153 O O . LEU A 1 390 ? -12.021 -2.830 24.010 1.00 96.81 390 LEU A O 1
ATOM 3157 N N . ILE A 1 391 ? -10.411 -3.984 22.963 1.00 95.69 391 ILE A N 1
ATOM 3158 C CA . ILE A 1 391 ? -9.944 -2.847 22.158 1.00 95.69 391 ILE A CA 1
ATOM 3159 C C . ILE A 1 391 ? -11.037 -2.242 21.274 1.00 95.69 391 ILE A C 1
ATOM 3161 O O . ILE A 1 391 ? -11.050 -1.032 21.059 1.00 95.69 391 ILE A O 1
ATOM 3165 N N . VAL A 1 392 ? -12.001 -3.051 20.817 1.00 97.81 392 VAL A N 1
ATOM 3166 C CA . VAL A 1 392 ? -13.170 -2.546 20.084 1.00 97.81 392 VAL A CA 1
ATOM 3167 C C . VAL A 1 392 ? -13.945 -1.583 20.961 1.00 97.81 392 VAL A C 1
ATOM 3169 O O . VAL A 1 392 ? -14.232 -0.464 20.548 1.00 97.81 392 VAL A O 1
ATOM 3172 N N . HIS A 1 393 ? -14.228 -1.989 22.194 1.00 98.12 393 HIS A N 1
ATOM 3173 C CA . HIS A 1 393 ? -14.956 -1.163 23.143 1.00 98.12 393 HIS A CA 1
ATOM 3174 C C . HIS A 1 393 ? -14.166 0.079 23.547 1.00 98.12 393 HIS A C 1
ATOM 3176 O O . HIS A 1 393 ? -14.751 1.158 23.631 1.00 98.12 393 HIS A O 1
ATOM 3182 N N . ARG A 1 394 ? -12.846 -0.030 23.726 1.00 97.25 394 ARG A N 1
ATOM 3183 C CA . ARG A 1 394 ? -11.979 1.124 24.008 1.00 97.25 394 ARG A CA 1
ATOM 3184 C C . ARG A 1 394 ? -11.994 2.149 22.874 1.00 97.25 394 ARG A C 1
ATOM 3186 O O . ARG A 1 394 ? -12.238 3.327 23.126 1.00 97.25 394 ARG A O 1
ATOM 3193 N N . LEU A 1 395 ? -11.810 1.709 21.626 1.00 97.56 395 LEU A N 1
ATOM 3194 C CA . LEU A 1 395 ? -11.858 2.582 20.449 1.00 97.56 395 LEU A CA 1
ATOM 3195 C C . LEU A 1 395 ? -13.247 3.204 20.276 1.00 97.56 395 LEU A C 1
ATOM 3197 O O . LEU A 1 395 ? -13.353 4.425 20.187 1.00 97.56 395 LEU A O 1
ATOM 3201 N N . LEU A 1 396 ? -14.320 2.403 20.309 1.00 98.00 396 LEU A N 1
ATOM 3202 C CA . LEU A 1 396 ? -15.691 2.913 20.198 1.00 98.00 396 LEU A CA 1
ATOM 3203 C C . LEU A 1 396 ? -15.995 3.956 21.275 1.00 98.00 396 LEU A C 1
ATOM 3205 O O . LEU A 1 396 ? -16.576 4.993 20.964 1.00 98.00 396 LEU A O 1
ATOM 3209 N N . SER A 1 397 ? -15.552 3.732 22.516 1.00 97.81 397 SER A N 1
ATOM 3210 C CA . SER A 1 397 ? -15.795 4.654 23.630 1.00 97.81 397 SER A CA 1
ATOM 3211 C C . SER A 1 397 ? -15.246 6.054 23.357 1.00 97.81 397 SER A C 1
ATOM 3213 O O . SER A 1 397 ? -15.890 7.034 23.721 1.00 97.81 397 SER A O 1
ATOM 3215 N N . ARG A 1 398 ? -14.121 6.180 22.644 1.00 96.50 398 ARG A N 1
ATOM 3216 C CA . ARG A 1 398 ? -13.552 7.484 22.263 1.00 96.50 398 ARG A CA 1
ATOM 3217 C C . ARG A 1 398 ? -14.477 8.272 21.340 1.00 96.50 398 ARG A C 1
ATOM 3219 O O . ARG A 1 398 ? -14.700 9.455 21.576 1.00 96.50 398 ARG A O 1
ATOM 3226 N N . GLY A 1 399 ? -15.076 7.613 20.349 1.00 96.75 399 GLY A N 1
ATOM 3227 C CA . GLY A 1 399 ? -16.088 8.239 19.495 1.00 96.75 399 GLY A CA 1
ATOM 3228 C C . GLY A 1 399 ? -17.407 8.492 20.232 1.00 96.75 399 GLY A C 1
ATOM 3229 O O . GLY A 1 399 ? -18.017 9.546 20.077 1.00 96.75 399 GLY A O 1
ATOM 3230 N N . LEU A 1 400 ? -17.834 7.570 21.098 1.00 97.56 400 LEU A N 1
ATOM 3231 C CA . LEU A 1 400 ? -19.074 7.712 21.866 1.00 97.56 400 LEU A CA 1
ATOM 3232 C C . LEU A 1 400 ? -19.023 8.886 22.851 1.00 97.56 400 LEU A C 1
ATOM 3234 O O . LEU A 1 400 ? -20.009 9.605 22.960 1.00 97.56 400 LEU A O 1
ATOM 3238 N N . VAL A 1 401 ? -17.886 9.148 23.510 1.00 96.81 401 VAL A N 1
ATOM 3239 C CA . VAL A 1 401 ? -17.723 10.327 24.387 1.00 96.81 401 VAL A CA 1
ATOM 3240 C C . VAL A 1 401 ? -18.056 11.623 23.640 1.00 96.81 401 VAL A C 1
ATOM 3242 O O . VAL A 1 401 ? -18.712 12.502 24.196 1.00 96.81 401 VAL A O 1
ATOM 3245 N N . ILE A 1 402 ? -17.664 11.730 22.369 1.00 96.12 402 ILE A N 1
ATOM 3246 C CA . ILE A 1 402 ? -17.929 12.907 21.527 1.00 96.12 402 ILE A CA 1
ATOM 3247 C C . ILE A 1 402 ? -19.434 13.066 21.284 1.00 96.12 402 ILE A C 1
ATOM 3249 O O . ILE A 1 402 ? -19.963 14.172 21.371 1.00 96.12 402 ILE A O 1
ATOM 3253 N N . LEU A 1 403 ? -20.138 11.954 21.057 1.00 95.75 403 LEU A N 1
ATOM 3254 C CA . LEU A 1 403 ? -21.576 11.942 20.792 1.00 95.75 403 LEU A CA 1
ATOM 3255 C C . LEU A 1 403 ? -22.454 12.225 22.014 1.00 95.75 403 LEU A C 1
ATOM 3257 O O . LEU A 1 403 ? -23.662 12.390 21.864 1.00 95.75 403 LEU A O 1
ATOM 3261 N N . ALA A 1 404 ? -21.896 12.274 23.223 1.00 92.31 404 ALA A N 1
ATOM 3262 C CA . ALA A 1 404 ? -22.691 12.339 24.448 1.00 92.31 404 ALA A CA 1
ATOM 3263 C C . ALA A 1 404 ? -23.563 13.584 24.567 1.00 92.31 404 ALA A C 1
ATOM 3265 O O . ALA A 1 404 ? -24.613 13.528 25.202 1.00 92.31 404 ALA A O 1
ATOM 3266 N N . THR A 1 405 ? -23.157 14.688 23.942 1.00 89.19 405 THR A N 1
ATOM 3267 C CA . THR A 1 405 ? -23.967 15.910 23.917 1.00 89.19 405 THR A CA 1
ATOM 3268 C C . THR A 1 405 ? -25.185 15.759 23.002 1.00 89.19 405 THR A C 1
ATOM 3270 O O . THR A 1 405 ? -26.279 16.150 23.397 1.00 89.19 405 THR A O 1
ATOM 3273 N N . ASP A 1 406 ? -25.017 15.153 21.825 1.00 92.12 406 ASP A N 1
ATOM 3274 C CA . ASP A 1 406 ? -26.049 15.138 20.778 1.00 92.12 406 ASP A CA 1
ATOM 3275 C C . ASP A 1 406 ? -26.931 13.882 20.817 1.00 92.12 406 ASP A C 1
ATOM 3277 O O . ASP A 1 406 ? -28.083 13.899 20.385 1.00 92.12 406 ASP A O 1
ATOM 3281 N N . LYS A 1 407 ? -26.395 12.767 21.326 1.00 95.56 407 LYS A N 1
ATOM 3282 C CA . LYS A 1 407 ? -27.038 11.445 21.329 1.00 95.56 407 LYS A CA 1
ATOM 3283 C C . LYS A 1 407 ? -26.901 10.725 22.686 1.00 95.56 407 LYS A C 1
ATOM 3285 O O . LYS A 1 407 ? -26.504 9.558 22.716 1.00 95.56 407 LYS A O 1
ATOM 3290 N N . PRO A 1 408 ? -27.260 11.353 23.824 1.00 95.75 408 PRO A N 1
ATOM 3291 C CA . PRO A 1 408 ? -27.058 10.767 25.154 1.00 95.75 408 PRO A CA 1
ATOM 3292 C C . PRO A 1 408 ? -27.781 9.423 25.342 1.00 95.75 408 PRO A C 1
ATOM 3294 O O . PRO A 1 408 ? -27.208 8.478 25.880 1.00 95.75 408 PRO A O 1
ATOM 3297 N N . MET A 1 409 ? -29.005 9.284 24.821 1.00 96.62 409 MET A N 1
ATOM 3298 C CA . MET A 1 409 ? -29.780 8.042 24.956 1.00 96.62 409 MET A CA 1
ATOM 3299 C C . MET A 1 409 ? -29.159 6.850 24.223 1.00 96.62 409 MET A C 1
ATOM 3301 O O . MET A 1 409 ? -29.286 5.720 24.683 1.00 96.62 409 MET A O 1
ATOM 3305 N N . PHE A 1 410 ? -28.440 7.090 23.124 1.00 97.00 410 PHE A N 1
ATOM 3306 C CA . PHE A 1 410 ? -27.707 6.040 22.415 1.00 97.00 410 PHE A CA 1
ATOM 3307 C C . PHE A 1 410 ? -26.539 5.504 23.255 1.00 97.00 410 PHE A C 1
ATOM 3309 O O . PHE A 1 410 ? -26.262 4.307 23.266 1.00 97.00 410 PHE A O 1
ATOM 3316 N N . ILE A 1 411 ? -25.857 6.382 23.993 1.00 96.94 411 ILE A N 1
ATOM 3317 C CA . ILE A 1 411 ? -24.760 5.978 24.881 1.00 96.94 411 ILE A CA 1
ATOM 3318 C C . ILE A 1 411 ? -25.304 5.262 26.110 1.00 96.94 411 ILE A C 1
ATOM 3320 O O . ILE A 1 411 ? -24.695 4.298 26.564 1.00 96.94 411 ILE A O 1
ATOM 3324 N N . LEU A 1 412 ? -26.453 5.698 26.630 1.00 97.38 412 LEU A N 1
ATOM 3325 C CA . LEU A 1 412 ? -27.138 4.989 27.705 1.00 97.38 412 LEU A CA 1
ATOM 3326 C C . LEU A 1 412 ? -27.532 3.568 27.265 1.00 97.38 412 LEU A C 1
ATOM 3328 O O . LEU A 1 412 ? -27.250 2.615 27.987 1.00 97.38 412 LEU A O 1
ATOM 3332 N N . GLU A 1 413 ? -28.103 3.414 26.062 1.00 97.69 413 GLU A N 1
ATOM 3333 C CA . GLU A 1 413 ? -28.388 2.107 25.442 1.00 97.69 413 GLU A CA 1
ATOM 3334 C C . GLU A 1 413 ? -27.114 1.257 25.334 1.00 97.69 413 GLU A C 1
ATOM 3336 O O . GLU A 1 413 ? -27.113 0.081 25.704 1.00 97.69 413 GLU A O 1
ATOM 3341 N N . TYR A 1 414 ? -26.008 1.859 24.887 1.00 98.00 414 TYR A N 1
ATOM 3342 C CA . TYR A 1 414 ? -24.717 1.187 24.868 1.00 98.00 414 TYR A CA 1
ATOM 3343 C C . TYR A 1 414 ? -24.306 0.746 26.280 1.00 98.00 414 TYR A C 1
ATOM 3345 O O . TYR A 1 414 ? -24.198 -0.447 26.514 1.00 98.00 414 TYR A O 1
ATOM 3353 N N . LEU A 1 415 ? -24.132 1.634 27.256 1.00 97.56 415 LEU A N 1
ATOM 3354 C CA . LEU A 1 415 ? -23.638 1.253 28.589 1.00 97.56 415 LEU A CA 1
ATOM 3355 C C . LEU A 1 415 ? -24.496 0.177 29.277 1.00 97.56 415 LEU A C 1
ATOM 3357 O O . LEU A 1 415 ? -23.946 -0.712 29.920 1.00 97.56 415 LEU A O 1
ATOM 3361 N N . LEU A 1 416 ? -25.821 0.225 29.113 1.00 97.31 416 LEU A N 1
ATOM 3362 C CA . LEU A 1 416 ? -26.746 -0.726 29.740 1.00 97.31 416 LEU A CA 1
ATOM 3363 C C . LEU A 1 416 ? -26.888 -2.054 28.984 1.00 97.31 416 LEU A C 1
ATOM 3365 O O . LEU A 1 416 ? -27.359 -3.031 29.562 1.00 97.31 416 LEU A O 1
ATOM 3369 N N . GLY A 1 417 ? -26.507 -2.106 27.705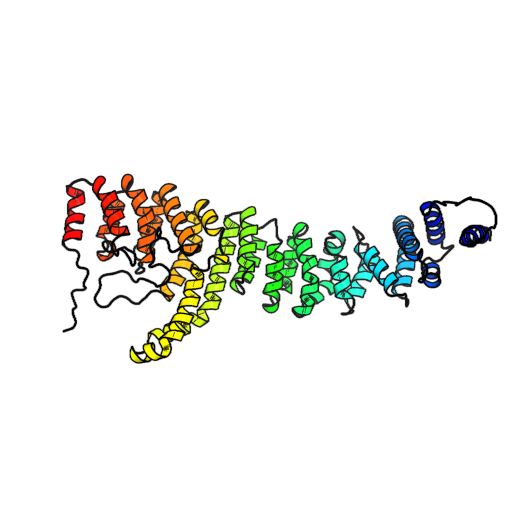 1.00 96.19 417 GLY A N 1
ATOM 3370 C CA . GLY A 1 417 ? -26.709 -3.289 26.865 1.00 96.19 417 GLY A CA 1
ATOM 3371 C C . GLY A 1 417 ? -25.823 -4.490 27.218 1.00 96.19 417 GLY A C 1
ATOM 3372 O O . GLY A 1 417 ? -26.165 -5.612 26.857 1.00 96.19 417 GLY A O 1
ATOM 3373 N N . ASP A 1 418 ? -24.705 -4.279 27.917 1.00 96.31 418 ASP A N 1
ATOM 3374 C CA . ASP A 1 418 ? -23.828 -5.353 28.396 1.00 96.31 418 ASP A CA 1
ATOM 3375 C C . ASP A 1 418 ? -23.089 -4.901 29.670 1.00 96.31 418 ASP A C 1
ATOM 3377 O O . ASP A 1 418 ? -22.416 -3.868 29.630 1.00 96.31 418 ASP A O 1
ATOM 3381 N N . PRO A 1 419 ? -23.156 -5.650 30.790 1.00 95.00 419 PRO A N 1
ATOM 3382 C CA . PRO A 1 419 ? -22.532 -5.249 32.053 1.00 95.00 419 PRO A CA 1
ATOM 3383 C C . PRO A 1 419 ? -21.012 -5.065 31.957 1.00 95.00 419 PRO A C 1
ATOM 3385 O O . PRO A 1 419 ? -20.456 -4.253 32.694 1.00 95.00 419 PRO A O 1
ATOM 3388 N N . ARG A 1 420 ? -20.334 -5.745 31.021 1.00 95.81 420 ARG A N 1
ATOM 3389 C CA . ARG A 1 420 ? -18.891 -5.571 30.774 1.00 95.81 420 ARG A CA 1
ATOM 3390 C C . ARG A 1 420 ? -18.548 -4.154 30.305 1.00 95.81 420 ARG A C 1
ATOM 3392 O O . ARG A 1 420 ? -17.404 -3.734 30.420 1.00 95.81 420 ARG A O 1
ATOM 3399 N N . ARG A 1 421 ? -19.517 -3.378 29.794 1.00 96.88 421 ARG A N 1
ATOM 3400 C CA . ARG A 1 421 ? -19.308 -1.980 29.353 1.00 96.88 421 ARG A CA 1
ATOM 3401 C C . ARG A 1 421 ? -19.039 -1.017 30.514 1.00 96.88 421 ARG A C 1
ATOM 3403 O O . ARG A 1 421 ? -18.644 0.125 30.278 1.00 96.88 421 ARG A O 1
ATOM 3410 N N . LEU A 1 422 ? -19.201 -1.479 31.753 1.00 96.56 422 LEU A N 1
ATOM 3411 C CA . LEU A 1 422 ? -18.797 -0.758 32.959 1.00 96.56 422 LEU A CA 1
ATOM 3412 C C . LEU A 1 422 ? -17.319 -0.981 33.331 1.00 96.56 422 LEU A C 1
ATOM 3414 O O . LEU A 1 422 ? -16.823 -0.264 34.194 1.00 96.56 422 LEU A O 1
ATOM 3418 N N . GLU A 1 423 ? -16.609 -1.902 32.670 1.00 95.12 423 GLU A N 1
ATOM 3419 C CA . GLU A 1 423 ? -15.180 -2.210 32.865 1.00 95.12 423 GLU A CA 1
ATOM 3420 C C . GLU A 1 423 ? -14.430 -2.177 31.519 1.00 95.12 423 GLU A C 1
ATOM 3422 O O . GLU A 1 423 ? -13.901 -3.173 31.025 1.00 95.12 423 GLU A O 1
ATOM 3427 N N . ILE A 1 424 ? -14.452 -1.009 30.871 1.00 97.06 424 ILE A N 1
ATOM 3428 C CA . ILE A 1 424 ? -13.657 -0.714 29.676 1.00 97.06 424 ILE A CA 1
ATOM 3429 C C . ILE A 1 424 ? -12.493 0.184 30.105 1.00 97.06 424 ILE A C 1
ATOM 3431 O O . ILE A 1 424 ? -12.718 1.295 30.598 1.00 97.06 424 ILE A O 1
ATOM 3435 N N . GLY A 1 425 ? -11.271 -0.315 29.909 1.00 94.19 425 GLY A N 1
ATOM 3436 C CA . GLY A 1 425 ? -10.051 0.269 30.455 1.00 94.19 425 GLY A CA 1
ATOM 3437 C C . GLY A 1 425 ? -8.760 -0.263 29.842 1.00 94.19 425 GLY A C 1
ATOM 3438 O O . GLY A 1 425 ? -8.772 -1.179 29.017 1.00 94.19 425 GLY A O 1
ATOM 3439 N N . ASP A 1 426 ? -7.638 0.284 30.302 1.00 91.12 426 ASP A N 1
ATOM 3440 C CA . ASP A 1 426 ? -6.286 -0.237 30.067 1.00 91.12 426 ASP A CA 1
ATOM 3441 C C . ASP A 1 426 ? -5.714 -0.916 31.319 1.00 91.12 426 ASP A C 1
ATOM 3443 O O . ASP A 1 426 ? -6.390 -1.061 32.337 1.00 91.12 426 ASP A O 1
ATOM 3447 N N . HIS A 1 427 ? -4.454 -1.353 31.245 1.00 86.19 427 HIS A N 1
ATOM 3448 C CA . HIS A 1 427 ? -3.765 -1.975 32.375 1.00 86.19 427 HIS A CA 1
ATOM 3449 C C . HIS A 1 427 ? -3.603 -1.058 33.599 1.00 86.19 427 HIS A C 1
ATOM 3451 O O . HIS A 1 427 ? -3.438 -1.574 34.704 1.00 86.19 427 HIS A O 1
ATOM 3457 N N . SER A 1 428 ? -3.622 0.267 33.418 1.00 88.44 428 SER A N 1
ATOM 3458 C CA . SER A 1 428 ? -3.454 1.240 34.504 1.00 88.44 428 SER A CA 1
ATOM 3459 C C . SER A 1 428 ? -4.784 1.570 35.181 1.00 88.44 428 SER A C 1
ATOM 3461 O O . SER A 1 428 ? -4.831 1.743 36.397 1.00 88.44 428 SER A O 1
ATOM 3463 N N . ASP A 1 429 ? -5.871 1.649 34.410 1.00 92.75 429 ASP A N 1
ATOM 3464 C CA . ASP A 1 429 ? -7.233 1.836 34.911 1.00 92.75 429 ASP A CA 1
ATOM 3465 C C . ASP A 1 429 ? -8.227 1.030 34.064 1.00 92.75 429 ASP A C 1
ATOM 3467 O O . ASP A 1 429 ? -8.601 1.436 32.960 1.00 92.75 429 ASP A O 1
ATOM 3471 N N . SER A 1 430 ? -8.709 -0.086 34.624 1.00 92.62 430 SER A N 1
ATOM 3472 C CA . SER A 1 430 ? -9.664 -1.007 33.987 1.00 92.62 430 SER A CA 1
ATOM 3473 C C . SER A 1 430 ? -11.048 -0.398 33.727 1.00 92.62 430 SER A C 1
ATOM 3475 O O . SER A 1 430 ? -11.861 -0.996 33.026 1.00 92.62 430 SER A O 1
ATOM 3477 N N . HIS A 1 431 ? -11.319 0.802 34.244 1.00 95.50 431 HIS A N 1
ATOM 3478 C CA . HIS A 1 431 ? -12.574 1.522 34.047 1.00 95.50 431 HIS A CA 1
ATOM 3479 C C . HIS A 1 431 ? -12.394 2.853 33.309 1.00 95.50 431 HIS A C 1
ATOM 3481 O O . HIS A 1 431 ? -13.339 3.643 33.277 1.00 95.50 431 HIS A O 1
ATOM 3487 N N . ARG A 1 432 ? -11.208 3.163 32.770 1.00 95.38 432 ARG A N 1
ATOM 3488 C CA . ARG A 1 432 ? -10.877 4.492 32.230 1.00 95.38 432 ARG A CA 1
ATOM 3489 C C . ARG A 1 432 ? -11.910 5.008 31.229 1.00 95.38 432 ARG A C 1
ATOM 3491 O O . ARG A 1 432 ? -12.484 6.083 31.423 1.00 95.38 432 ARG A O 1
ATOM 3498 N N . GLU A 1 433 ? -12.162 4.259 30.162 1.00 96.38 433 GLU A N 1
ATOM 3499 C CA . GLU A 1 433 ? -13.100 4.658 29.117 1.00 96.38 433 GLU A CA 1
ATOM 3500 C C . GLU A 1 433 ? -14.553 4.617 29.614 1.00 96.38 433 GLU A C 1
ATOM 3502 O O . GLU A 1 433 ? -15.332 5.514 29.282 1.00 96.38 433 GLU A O 1
ATOM 3507 N N . SER A 1 434 ? -14.915 3.653 30.469 1.00 97.12 434 SER A N 1
ATOM 3508 C CA . SER A 1 434 ? -16.243 3.610 31.103 1.00 97.12 434 SER A CA 1
ATOM 3509 C C . SER A 1 434 ? -16.505 4.850 31.966 1.00 97.12 434 SER A C 1
ATOM 3511 O O . SER A 1 434 ? -17.557 5.478 31.843 1.00 97.12 434 SER A O 1
ATOM 3513 N N . LYS A 1 435 ? -15.538 5.257 32.798 1.00 96.75 435 LYS A N 1
ATOM 3514 C CA . LYS A 1 435 ? -15.599 6.477 33.618 1.00 96.75 435 LYS A CA 1
ATOM 3515 C C . LYS A 1 435 ? -15.738 7.714 32.744 1.00 96.75 435 LYS A C 1
ATOM 3517 O O . LYS A 1 435 ? -16.572 8.563 33.050 1.00 96.75 435 LYS A O 1
ATOM 3522 N N . ALA A 1 436 ? -14.967 7.816 31.661 1.00 95.56 436 ALA A N 1
ATOM 3523 C CA . ALA A 1 436 ? -15.054 8.942 30.734 1.00 95.56 436 ALA A CA 1
ATOM 3524 C C . ALA A 1 436 ? -16.452 9.049 30.098 1.00 95.56 436 ALA A C 1
ATOM 3526 O O . ALA A 1 436 ? -17.045 10.130 30.093 1.00 95.56 436 ALA A O 1
ATOM 3527 N N . LEU A 1 437 ? -17.013 7.924 29.638 1.00 96.38 437 LEU A N 1
ATOM 3528 C CA . LEU A 1 437 ? -18.365 7.870 29.080 1.00 96.38 437 LEU A CA 1
ATOM 3529 C C . LEU A 1 437 ? -19.431 8.264 30.101 1.00 96.38 437 LEU A C 1
ATOM 3531 O O . LEU A 1 437 ? -20.256 9.126 29.809 1.00 96.38 437 LEU A O 1
ATOM 3535 N N . ILE A 1 438 ? -19.408 7.666 31.295 1.00 96.56 438 ILE A N 1
ATOM 3536 C CA . ILE A 1 438 ? -20.384 7.947 32.358 1.00 96.56 438 ILE A CA 1
ATOM 3537 C C . ILE A 1 438 ? -20.285 9.408 32.803 1.00 96.56 438 ILE A C 1
ATOM 3539 O O . ILE A 1 438 ? -21.307 10.074 32.955 1.00 96.56 438 ILE A O 1
ATOM 3543 N N . THR A 1 439 ? -19.070 9.935 32.968 1.00 95.69 439 THR A N 1
ATOM 3544 C CA . THR A 1 439 ? -18.843 11.338 33.345 1.00 95.69 439 THR A CA 1
ATOM 3545 C C . THR A 1 439 ? -19.472 12.274 32.321 1.00 95.69 439 THR A C 1
ATOM 3547 O O . THR A 1 439 ? -20.265 13.141 32.686 1.00 95.69 439 THR A O 1
ATOM 3550 N N . GLN A 1 440 ? -19.195 12.059 31.034 1.00 94.94 440 GLN A N 1
ATOM 3551 C CA . GLN A 1 440 ? -19.729 12.916 29.984 1.00 94.94 440 GLN A CA 1
ATOM 3552 C C . GLN A 1 440 ? -21.254 12.776 29.848 1.00 94.94 440 GLN A C 1
ATOM 3554 O O . GLN A 1 440 ? -21.959 13.783 29.749 1.00 94.94 440 GLN A O 1
ATOM 3559 N N . LEU A 1 441 ? -21.771 11.545 29.887 1.00 95.31 441 LEU A N 1
ATOM 3560 C CA . LEU A 1 441 ? -23.195 11.241 29.749 1.00 95.31 441 LEU A CA 1
ATOM 3561 C C . LEU A 1 441 ? -24.019 11.773 30.925 1.00 95.31 441 LEU A C 1
ATOM 3563 O O . LEU A 1 441 ? -25.099 12.323 30.720 1.00 95.31 441 LEU A O 1
ATOM 3567 N N . SER A 1 442 ? -23.520 11.626 32.154 1.00 92.88 442 SER A N 1
ATOM 3568 C CA . SER A 1 442 ? -24.293 11.933 33.361 1.00 92.88 442 SER A CA 1
ATOM 3569 C C . SER A 1 442 ? -24.748 13.390 33.427 1.00 92.88 442 SER A C 1
ATOM 3571 O O . SER A 1 442 ? -25.854 13.677 33.875 1.00 92.88 442 SER A O 1
ATOM 3573 N N . SER A 1 443 ? -23.940 14.305 32.884 1.00 90.19 443 SER A N 1
ATOM 3574 C CA . SER A 1 443 ? -24.261 15.733 32.786 1.00 90.19 443 SER A CA 1
ATOM 3575 C C . SER A 1 443 ? -25.405 16.066 31.814 1.00 90.19 443 SER A C 1
ATOM 3577 O O . SER A 1 443 ? -25.874 17.205 31.781 1.00 90.19 443 SER A O 1
ATOM 3579 N N . ARG A 1 444 ? -25.833 15.098 30.992 1.00 93.62 444 ARG A N 1
ATOM 3580 C CA . ARG A 1 444 ? -26.807 15.265 29.901 1.00 93.62 444 ARG A CA 1
ATOM 3581 C C . ARG A 1 444 ? -28.135 14.557 30.143 1.00 93.62 444 ARG A C 1
ATOM 3583 O O . ARG A 1 444 ? -29.082 14.811 29.408 1.00 93.62 444 ARG A O 1
ATOM 3590 N N . LEU A 1 445 ? -28.204 13.682 31.142 1.00 93.69 445 LEU A N 1
ATOM 3591 C CA . LEU A 1 445 ? -29.392 12.892 31.449 1.00 93.69 445 LEU A CA 1
ATOM 3592 C C . LEU A 1 445 ? -30.219 13.535 32.566 1.00 93.69 445 LEU A C 1
ATOM 3594 O O . LEU A 1 445 ? -29.692 14.126 33.511 1.00 93.69 445 LEU A O 1
ATOM 3598 N N . SER A 1 446 ? -31.540 13.385 32.489 1.00 94.12 446 SER A N 1
ATOM 3599 C CA . SER A 1 446 ? -32.426 13.688 33.612 1.00 94.12 446 SER A CA 1
ATOM 3600 C C . SER A 1 446 ? -32.252 12.664 34.740 1.00 94.12 446 SER A C 1
ATOM 3602 O O . SER A 1 446 ? -31.776 11.547 34.536 1.00 94.12 446 SER A O 1
ATOM 3604 N N . LYS A 1 447 ? -32.723 12.992 35.951 1.00 93.31 447 LYS A N 1
ATOM 3605 C CA . LYS A 1 447 ? -32.695 12.054 37.091 1.00 93.31 447 LYS A CA 1
ATOM 3606 C C . LYS A 1 447 ? -33.396 10.721 36.798 1.00 93.31 447 LYS A C 1
ATOM 3608 O O . LYS A 1 447 ? -32.980 9.690 37.310 1.00 93.31 447 LYS A O 1
ATOM 3613 N N . ALA A 1 448 ? -34.463 10.740 35.997 1.00 94.31 448 ALA A N 1
ATOM 3614 C CA . ALA A 1 448 ? -35.196 9.528 35.638 1.00 94.31 448 ALA A CA 1
ATOM 3615 C C . ALA A 1 448 ? -34.393 8.635 34.678 1.00 94.31 448 ALA A C 1
ATOM 3617 O O . ALA A 1 448 ? -34.416 7.418 34.822 1.00 94.31 448 ALA A O 1
ATOM 3618 N N . GLU A 1 449 ? -33.660 9.238 33.740 1.00 93.44 449 GLU A N 1
ATOM 3619 C CA . GLU A 1 449 ? -32.813 8.527 32.772 1.00 93.44 449 GLU A CA 1
ATOM 3620 C C . GLU A 1 449 ? -31.485 8.060 33.384 1.00 93.44 449 GLU A C 1
ATOM 3622 O O . GLU A 1 449 ? -30.922 7.065 32.936 1.00 93.44 449 GLU A O 1
ATOM 3627 N N . LEU A 1 450 ? -30.995 8.742 34.424 1.00 94.31 450 LEU A N 1
ATOM 3628 C CA . LEU A 1 450 ? -29.806 8.338 35.183 1.00 94.31 450 LEU A CA 1
ATOM 3629 C C . LEU A 1 450 ? -30.040 7.102 36.042 1.00 94.31 450 LEU A C 1
ATOM 3631 O O . LEU A 1 450 ? -29.137 6.283 36.190 1.00 94.31 450 LEU A O 1
ATOM 3635 N N . LYS A 1 451 ? -31.242 6.961 36.604 1.00 95.75 451 LYS A N 1
ATOM 3636 C CA . LYS A 1 451 ? -31.548 5.919 37.586 1.00 95.75 451 LYS A CA 1
ATOM 3637 C C . LYS A 1 451 ? -31.179 4.496 37.117 1.00 95.75 451 LYS A C 1
ATOM 3639 O O . LYS A 1 451 ? -30.527 3.797 37.887 1.00 95.75 451 LYS A O 1
ATOM 3644 N N . PRO A 1 452 ? -31.494 4.056 35.880 1.00 95.94 452 PRO A N 1
ATOM 3645 C CA . PRO A 1 452 ? -31.057 2.746 35.392 1.00 95.94 452 PRO A CA 1
ATOM 3646 C C . PRO A 1 452 ? -29.531 2.579 35.344 1.00 95.94 452 PRO A C 1
ATOM 3648 O O . PRO A 1 452 ? -29.022 1.494 35.615 1.00 95.94 452 PRO A O 1
ATOM 3651 N N . LEU A 1 453 ? -28.791 3.644 35.015 1.00 95.88 453 LEU A N 1
ATOM 3652 C CA . LEU A 1 453 ? -27.327 3.625 34.995 1.00 95.88 453 LEU A CA 1
ATOM 3653 C C . LEU A 1 453 ? -26.747 3.551 36.408 1.00 95.88 453 LEU A C 1
ATOM 3655 O O . LEU A 1 453 ? -25.836 2.764 36.645 1.00 95.88 453 LEU A O 1
ATOM 3659 N N . GLU A 1 454 ? -27.294 4.319 37.353 1.00 96.00 454 GLU A N 1
ATOM 3660 C CA . GLU A 1 454 ? -26.918 4.242 38.770 1.00 96.00 454 GLU A CA 1
ATOM 3661 C C . GLU A 1 454 ? -27.146 2.831 39.323 1.00 96.00 454 GLU A C 1
ATOM 3663 O O . GLU A 1 454 ? -26.254 2.249 39.938 1.00 96.00 454 GLU A O 1
ATOM 3668 N N . GLU A 1 455 ? -28.314 2.245 39.049 1.00 96.19 455 GLU A N 1
ATOM 3669 C CA . GLU A 1 455 ? -28.639 0.874 39.443 1.00 96.19 455 GLU A CA 1
ATOM 3670 C C . GLU A 1 455 ? -27.679 -0.143 38.810 1.00 96.19 455 GLU A C 1
ATOM 3672 O O . GLU A 1 455 ? -27.233 -1.064 39.497 1.00 96.19 455 GLU A O 1
ATOM 3677 N N . ALA A 1 456 ? -27.316 0.020 37.535 1.00 95.69 456 ALA A N 1
ATOM 3678 C CA . ALA A 1 456 ? -26.352 -0.853 36.868 1.00 95.69 456 ALA A CA 1
ATOM 3679 C C . ALA A 1 456 ? -24.951 -0.761 37.497 1.00 95.69 456 ALA A C 1
ATOM 3681 O O . ALA A 1 456 ? -24.327 -1.792 37.741 1.00 95.69 456 ALA A O 1
ATOM 3682 N N . VAL A 1 457 ? -24.482 0.451 37.817 1.00 94.88 457 VAL A N 1
ATOM 3683 C CA . VAL A 1 457 ? -23.181 0.683 38.469 1.00 94.88 457 VAL A CA 1
ATOM 3684 C C . VAL A 1 457 ? -23.156 0.106 39.884 1.00 94.88 457 VAL A C 1
ATOM 3686 O O . VAL A 1 457 ? -22.211 -0.594 40.236 1.00 94.88 457 VAL A O 1
ATOM 3689 N N . ILE A 1 458 ? -24.200 0.338 40.686 1.00 95.50 458 ILE A N 1
ATOM 3690 C CA . ILE A 1 458 ? -24.298 -0.185 42.061 1.00 95.50 458 ILE A CA 1
ATOM 3691 C C . ILE A 1 458 ? -24.309 -1.719 42.071 1.00 95.50 458 ILE A C 1
ATOM 3693 O O . ILE A 1 458 ? -23.730 -2.341 42.962 1.00 95.50 458 ILE A O 1
ATOM 3697 N N . ASN A 1 459 ? -24.967 -2.336 41.088 1.00 93.44 459 ASN A N 1
ATOM 3698 C CA . ASN A 1 459 ? -25.096 -3.789 40.999 1.00 93.44 459 ASN A CA 1
ATOM 3699 C C . ASN A 1 459 ? -23.967 -4.468 40.208 1.00 93.44 459 ASN A C 1
ATOM 3701 O O . ASN A 1 459 ? -23.992 -5.696 40.068 1.00 93.44 459 ASN A O 1
ATOM 3705 N N . PHE A 1 460 ? -22.997 -3.712 39.687 1.00 93.31 460 PHE A N 1
ATOM 3706 C CA . PHE A 1 460 ? -21.897 -4.267 38.910 1.00 93.31 460 PHE A CA 1
ATOM 3707 C C . PHE A 1 460 ? -21.063 -5.235 39.757 1.00 93.31 460 PHE A C 1
ATOM 3709 O O . PHE A 1 460 ? -20.670 -4.942 40.887 1.00 93.31 460 PHE A O 1
ATOM 3716 N N . LYS A 1 461 ? -20.789 -6.417 39.198 1.00 90.00 461 LYS A N 1
ATOM 3717 C CA . LYS A 1 461 ? -19.947 -7.439 39.821 1.00 90.00 461 LYS A CA 1
ATOM 3718 C C . LYS A 1 461 ? -18.824 -7.800 38.871 1.00 90.00 461 LYS A C 1
ATOM 3720 O O . LYS A 1 461 ? -19.070 -8.430 37.849 1.00 90.00 461 LYS A O 1
ATOM 3725 N N . GLN A 1 462 ? -17.606 -7.459 39.269 1.00 86.12 462 GLN A N 1
ATOM 3726 C CA . GLN A 1 462 ? -16.400 -7.789 38.517 1.00 86.12 462 GLN A CA 1
ATOM 3727 C C . GLN A 1 462 ? -16.165 -9.304 38.424 1.00 86.12 462 GLN A C 1
ATOM 3729 O O . GLN A 1 462 ? -15.604 -9.790 37.452 1.00 86.12 462 GLN A O 1
ATOM 3734 N N . TYR A 1 463 ? -16.612 -10.073 39.418 1.00 87.31 463 TYR A N 1
ATOM 3735 C CA . TYR A 1 463 ? -16.429 -11.521 39.439 1.00 87.31 463 TYR A CA 1
ATOM 3736 C C . TYR A 1 463 ? -17.658 -12.245 38.893 1.00 87.31 463 TYR A C 1
ATOM 3738 O O . TYR A 1 463 ? -18.797 -11.994 39.311 1.00 87.31 463 TYR A O 1
ATOM 3746 N N . LYS A 1 464 ? -17.420 -13.211 38.004 1.00 83.50 464 LYS A N 1
ATOM 3747 C CA . LYS A 1 464 ? -18.407 -14.220 37.629 1.00 83.50 464 LYS A CA 1
ATOM 3748 C C . LYS A 1 464 ? -18.811 -14.966 38.901 1.00 83.50 464 LYS A C 1
ATOM 3750 O O . LYS A 1 464 ? -17.979 -15.282 39.742 1.00 83.50 464 LYS A O 1
ATOM 3755 N N . LYS A 1 465 ? -20.103 -15.259 39.065 1.00 69.19 465 LYS A N 1
ATOM 3756 C CA . LYS A 1 465 ? -20.653 -15.893 40.285 1.00 69.19 465 LYS A CA 1
ATOM 3757 C C . LYS A 1 465 ? -20.112 -17.309 40.573 1.00 69.19 465 LYS A C 1
ATOM 3759 O O . LYS A 1 465 ? -20.522 -17.905 41.561 1.00 69.19 465 LYS A O 1
ATOM 3764 N N . ILE A 1 466 ? -19.241 -17.844 39.719 1.00 58.47 466 ILE A N 1
ATOM 3765 C CA . ILE A 1 466 ? -18.651 -19.176 39.823 1.00 58.47 466 ILE A CA 1
ATOM 3766 C C . ILE A 1 466 ? -17.254 -19.003 40.431 1.00 58.47 466 ILE A C 1
ATOM 3768 O O . ILE A 1 466 ? -16.290 -18.734 39.720 1.00 58.47 466 ILE A O 1
ATOM 3772 N N . MET A 1 467 ? -17.164 -19.103 41.755 1.00 47.72 467 MET A N 1
ATOM 3773 C CA . MET A 1 467 ? -15.898 -19.404 42.424 1.00 47.72 467 MET A CA 1
ATOM 3774 C C . MET A 1 467 ? -15.724 -20.931 42.363 1.00 47.72 467 MET A C 1
ATOM 3776 O O . MET A 1 467 ? -16.699 -21.627 42.651 1.00 47.72 467 MET A O 1
ATOM 3780 N N . PRO A 1 468 ? -14.565 -21.475 41.957 1.00 52.59 468 PRO A N 1
ATOM 3781 C CA . PRO A 1 468 ? -14.259 -22.880 42.193 1.00 52.59 468 PRO A CA 1
ATOM 3782 C C . PRO A 1 468 ? -14.193 -23.107 43.705 1.00 52.59 468 PRO A C 1
ATOM 3784 O O . PRO A 1 468 ? -13.620 -22.273 44.409 1.00 52.59 468 PRO A O 1
ATOM 3787 N N . ASP A 1 469 ? -14.800 -24.197 44.172 1.00 42.34 469 ASP A N 1
ATOM 3788 C CA . ASP A 1 469 ? -14.659 -24.677 45.553 1.00 42.34 469 ASP A CA 1
ATOM 3789 C C . ASP A 1 469 ? -13.201 -25.010 45.912 1.00 42.34 469 ASP A C 1
ATOM 3791 O O . ASP A 1 469 ? -12.465 -25.514 45.024 1.00 42.34 469 ASP A O 1
#

pLDDT: mean 85.18, std 15.56, range [29.36, 98.12]